Protein AF-A0A4Q0T9I9-F1 (afdb_monomer_lite)

Foldseek 3Di:
DVVVVVVVVVVVVVVVPPPVDPPVVVVPPPDPPDPDDPLRVLLVVLLVCLQPPVLCPPPSPVVVVVVLCVQQVVLLVLLVVCLCVCPPPVPDHRDPLLVLLSLLLLLLSLLLQLLVSCLVCVVSLADALVCLVPVVVDPDDPVSNLVSSVSSVVVSLVSSLCSNCVVNLQRNLVRRDQPLHSVLLSVLSNQLNVLSSLLSNLQSLLVLLVLLVDDPVSSVVVSLVVSLVSLLVSLLSNLLSVVCSVCVCVCVVLVDPVLLVNLSSLSSLSSQCSSPPPPGDVSSVVSVVSSVVSSVVSNVSSVVSSVVSRVSVSVDNVVDDPDDDDDDVVVVVVLVVCCVPQQPDPLLNVLLCVLVVCCVPDSSLSSLQSNLQSNLVSQLCSLQWDFDDDDSDTDTHGDLLSLLLSLLSLLQSLLVSLLVSQQDQDCLLVLCCCCVVVNFDDPSNLVSSLVSQLVVQLVVSVVVLVVSLVRDDPVQVDPQNSLLSNLSNNLSNLLSSLVSCLLPRDRGNHDDDPDDPVVVVVVCCVVVPVSVVSSVVSSVCSVVSSPDPVSVVVSSVVSVVSSVVSVVSSVVSNVPDDDDPPRVCVSVVPDDD

Secondary structure (DSSP, 8-state):
-HHHHHHHHHHHHHHHT-----HHHHHHS--------HHHHHHHHHHHHHHS-TTTGGGHHHHHHHHHHHHHHHHHHHHHHHHHHHS-TT--PPPHHHHHHHHHHHHHHHHHHHHHHHHHTGGGGS--HHHHHHHTTSS--HHHHHHHHHHHHHHHHHHHHHHHHTTHHHHHHHHS-GGG-HHHHHHHHHHHHHHHHHHHHHHHHHHHHHHHHS-HHHHHHHHHHHHHHHHHHHHHHHHTHHHHHHTHHHHHHTT-HHHHH-HHHHHHHHHHHHHHGGGS-HHHHHHHHHHHHHHHHHHHHHHHHHHHHHHHHHHHHHH---------HHHHHHHHHHHHHT--SHHHHHHHHHHHHHHHH-HHHHHHHHHHHHHHHHHHHHHHEEEEEETTEEEEEE-HHHHHHHHHHHHHHHHHHHHHHHTS---GGGHHIIIIIS-SPPHHHHHHHHHHHHHHHHHHHHHHHHHHHHHS-GGG--HHHHHHHHHHHHHHHHHHHHHHHTT--S-TT-S-----TTHHHHHHHIIIIIHHHHHHHHHHHHHHHHT-HHHHHHHHHHHHHHHHHHHHHHHHHHHS-PPPTHHHHHHTT----

Structure (mmCIF, N/CA/C/O backbone):
data_AF-A0A4Q0T9I9-F1
#
_entry.id   AF-A0A4Q0T9I9-F1
#
loop_
_atom_site.group_PDB
_atom_site.id
_atom_site.type_symbol
_atom_site.label_atom_id
_atom_site.label_alt_id
_atom_site.label_comp_id
_atom_site.label_asym_id
_atom_site.label_entity_id
_atom_site.label_seq_id
_atom_site.pdbx_PDB_ins_code
_atom_site.Cartn_x
_atom_site.Cartn_y
_atom_site.Cartn_z
_atom_site.occupancy
_atom_site.B_iso_or_equiv
_atom_site.auth_seq_id
_atom_site.auth_comp_id
_atom_site.auth_asym_id
_atom_site.auth_atom_id
_atom_site.pdbx_PDB_model_num
ATOM 1 N N . MET A 1 1 ? -60.529 -23.556 -45.152 1.00 50.31 1 MET A N 1
ATOM 2 C CA . MET A 1 1 ? -61.002 -22.405 -44.341 1.00 50.31 1 MET A CA 1
ATOM 3 C C . MET A 1 1 ? -61.069 -22.664 -42.827 1.00 50.31 1 MET A C 1
ATOM 5 O O . MET A 1 1 ? -60.974 -21.701 -42.081 1.00 50.31 1 MET A O 1
ATOM 9 N N . VAL A 1 2 ? -61.155 -23.912 -42.339 1.00 48.84 2 VAL A N 1
ATOM 10 C CA . VAL A 1 2 ? -61.241 -24.213 -40.887 1.00 48.84 2 VAL A CA 1
ATOM 11 C C . VAL A 1 2 ? -59.892 -24.100 -40.143 1.00 48.84 2 VAL A C 1
ATOM 13 O O . VAL A 1 2 ? -59.870 -23.696 -38.984 1.00 48.84 2 VAL A O 1
ATOM 16 N N . ASN A 1 3 ? -58.755 -24.339 -40.811 1.00 51.38 3 ASN A N 1
ATOM 17 C CA . ASN A 1 3 ? -57.427 -24.252 -40.175 1.00 51.38 3 ASN A CA 1
ATOM 18 C C . ASN A 1 3 ? -56.879 -22.825 -40.004 1.00 51.38 3 ASN A C 1
ATOM 20 O O . ASN A 1 3 ? -56.114 -22.587 -39.076 1.00 51.38 3 ASN A O 1
ATOM 24 N N . LEU A 1 4 ? -57.303 -21.857 -40.826 1.00 48.53 4 LEU A N 1
ATOM 25 C CA . LEU A 1 4 ? -56.858 -20.464 -40.670 1.00 48.53 4 LEU A CA 1
ATOM 26 C C . LEU A 1 4 ? -57.515 -19.776 -39.465 1.00 48.53 4 LEU A C 1
ATOM 28 O O . LEU A 1 4 ? -56.857 -19.009 -38.772 1.00 48.53 4 LEU A O 1
ATOM 32 N N . ARG A 1 5 ? -58.780 -20.105 -39.159 1.00 52.00 5 ARG A N 1
ATOM 33 C CA . ARG A 1 5 ? -59.483 -19.544 -37.992 1.00 52.00 5 ARG A CA 1
ATOM 34 C C . ARG A 1 5 ? -58.927 -20.052 -36.662 1.00 52.00 5 ARG A C 1
ATOM 36 O O . ARG A 1 5 ? -58.830 -19.266 -35.732 1.00 52.00 5 ARG A O 1
ATOM 43 N N . ARG A 1 6 ? -58.502 -21.320 -36.580 1.00 51.88 6 ARG A N 1
ATOM 44 C CA . ARG A 1 6 ? -57.849 -21.860 -35.370 1.00 51.88 6 ARG A CA 1
ATOM 45 C C . ARG A 1 6 ? -56.454 -21.279 -35.143 1.00 51.88 6 ARG A C 1
ATOM 47 O O . ARG A 1 6 ? -56.097 -21.020 -34.003 1.00 51.88 6 ARG A O 1
ATOM 54 N N . PHE A 1 7 ? -55.699 -21.026 -36.212 1.00 51.09 7 PHE A N 1
ATOM 55 C CA . PHE A 1 7 ? -54.383 -20.389 -36.113 1.00 51.09 7 PHE A CA 1
ATOM 56 C C . PHE A 1 7 ? -54.490 -18.897 -35.754 1.00 51.09 7 P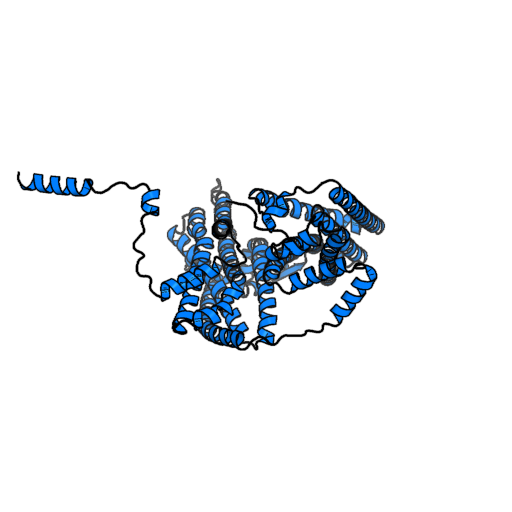HE A C 1
ATOM 58 O O . PHE A 1 7 ? -53.715 -18.390 -34.950 1.00 51.09 7 PHE A O 1
ATOM 65 N N . GLN A 1 8 ? -55.502 -18.195 -36.280 1.00 52.25 8 GLN A N 1
ATOM 66 C CA . GLN A 1 8 ? -55.803 -16.823 -35.861 1.00 52.25 8 GLN A CA 1
ATOM 67 C C . GLN A 1 8 ? -56.313 -16.760 -34.416 1.00 52.25 8 GLN A C 1
ATOM 69 O O . GLN A 1 8 ? -55.877 -15.880 -33.685 1.00 52.25 8 GLN A O 1
ATOM 74 N N . GLN A 1 9 ? -57.140 -17.711 -33.966 1.00 54.16 9 GLN A N 1
ATOM 75 C CA . GLN A 1 9 ? -57.547 -17.797 -32.558 1.00 54.16 9 GLN A CA 1
ATOM 76 C C . GLN A 1 9 ? -56.373 -18.092 -31.620 1.00 54.16 9 GLN A C 1
ATOM 78 O O . GLN A 1 9 ? -56.285 -17.443 -30.586 1.00 54.16 9 GLN A O 1
ATOM 83 N N . SER A 1 10 ? -55.428 -18.972 -31.980 1.00 48.97 10 SER A N 1
ATOM 84 C CA . SER A 1 10 ? -54.268 -19.240 -31.114 1.00 48.97 10 SER A CA 1
ATOM 85 C C . SER A 1 10 ? -53.298 -18.057 -31.043 1.00 48.97 10 SER A C 1
ATOM 87 O O . SER A 1 10 ? -52.714 -17.809 -29.991 1.00 48.97 10 SER A O 1
ATOM 89 N N . ILE A 1 11 ? -53.138 -17.290 -32.130 1.00 50.22 11 ILE A N 1
ATOM 90 C CA . ILE A 1 11 ? -52.359 -16.042 -32.099 1.00 50.22 11 ILE A CA 1
ATOM 91 C C . ILE A 1 11 ? -53.088 -14.983 -31.262 1.00 50.22 11 ILE A C 1
ATOM 93 O O . ILE A 1 11 ? -52.458 -14.332 -30.431 1.00 50.22 11 ILE A O 1
ATOM 97 N N . GLN A 1 12 ? -54.410 -14.865 -31.405 1.00 47.31 12 GLN A N 1
ATOM 98 C CA . GLN A 1 12 ? -55.219 -13.888 -30.678 1.00 47.31 12 GLN A CA 1
ATOM 99 C C . GLN A 1 12 ? -55.280 -14.194 -29.168 1.00 47.31 12 GLN A C 1
ATOM 101 O O . GLN A 1 12 ? -55.085 -13.279 -28.371 1.00 47.31 12 GLN A O 1
ATOM 106 N N . GLU A 1 13 ? -55.379 -15.465 -28.768 1.00 46.38 13 GLU A N 1
ATOM 107 C CA . GLU A 1 13 ? -55.273 -15.909 -27.367 1.00 46.38 13 GLU A CA 1
ATOM 108 C C . GLU A 1 13 ? -53.847 -15.760 -26.807 1.00 46.38 13 GLU A C 1
ATOM 110 O O . GLU A 1 13 ? -53.686 -15.352 -25.658 1.00 46.38 13 GLU A O 1
ATOM 115 N N . SER A 1 14 ? -52.800 -15.991 -27.615 1.00 42.56 14 SER A N 1
ATOM 116 C CA . SER A 1 14 ? -51.412 -15.748 -27.177 1.00 42.56 14 SER A CA 1
ATOM 117 C C . SER A 1 14 ? -51.079 -14.255 -27.026 1.00 42.56 14 SER A C 1
ATOM 119 O O . SER A 1 14 ? -50.228 -13.890 -26.219 1.00 42.56 14 SER A O 1
ATOM 121 N N . SER A 1 15 ? -51.778 -13.383 -27.763 1.00 42.44 15 SER A N 1
ATOM 122 C CA . SER A 1 15 ? -51.600 -11.926 -27.716 1.00 42.44 15 SER A CA 1
ATOM 123 C C . SER A 1 15 ? -52.455 -11.218 -26.657 1.00 42.44 15 SER A C 1
ATOM 125 O O . SER A 1 15 ? -52.117 -10.109 -26.251 1.00 42.44 15 SER A O 1
ATOM 127 N N . GLN A 1 16 ? -53.537 -11.844 -26.173 1.00 43.31 16 GLN A N 1
ATOM 128 C CA . GLN A 1 16 ? -54.451 -11.239 -25.192 1.00 43.31 16 GLN A CA 1
ATOM 129 C C . GLN A 1 16 ? -53.993 -11.367 -23.731 1.00 43.31 16 GLN A C 1
ATOM 131 O O . GLN A 1 16 ? -54.547 -10.687 -22.873 1.00 43.31 16 GLN A O 1
ATOM 136 N N . ASN A 1 17 ? -52.961 -12.167 -23.443 1.00 42.44 17 ASN A N 1
ATOM 137 C CA . ASN A 1 17 ? -52.463 -12.394 -22.078 1.00 42.44 17 ASN A CA 1
ATOM 138 C C . ASN A 1 17 ? -51.003 -11.988 -21.845 1.00 42.44 17 ASN A C 1
ATOM 140 O O . ASN A 1 17 ? -50.417 -12.347 -20.826 1.00 42.44 17 ASN A O 1
ATOM 144 N N . VAL A 1 18 ? -50.415 -11.184 -22.730 1.00 47.97 18 VAL A N 1
ATOM 145 C CA . VAL A 1 18 ? -49.196 -10.446 -22.383 1.00 47.97 18 VAL A CA 1
ATOM 146 C C . VAL A 1 18 ? -49.624 -9.047 -21.968 1.00 47.97 18 VAL A C 1
ATOM 148 O O . VAL A 1 18 ? -49.477 -8.082 -22.715 1.00 47.97 18 VAL A O 1
ATOM 151 N N . GLN A 1 19 ? -50.196 -8.926 -20.764 1.00 55.84 19 GLN A N 1
ATOM 152 C CA . GLN A 1 19 ? -50.191 -7.626 -20.104 1.00 55.84 19 GLN A CA 1
ATOM 153 C C . GLN A 1 19 ? -48.724 -7.209 -20.014 1.00 55.84 19 GLN A C 1
ATOM 155 O O . GLN A 1 19 ? -47.928 -7.850 -19.326 1.00 55.84 19 GLN A O 1
ATOM 160 N N . VAL A 1 20 ? -48.352 -6.162 -20.750 1.00 54.50 20 VAL A N 1
ATOM 161 C CA . VAL A 1 20 ? -47.055 -5.504 -20.603 1.00 54.50 20 VAL A CA 1
ATOM 162 C C . VAL A 1 20 ? -47.092 -4.805 -19.250 1.00 54.50 20 VAL A C 1
ATOM 164 O O . VAL A 1 20 ? -47.432 -3.632 -19.123 1.00 54.50 20 VAL A O 1
ATOM 167 N N . LEU A 1 21 ? -46.850 -5.588 -18.204 1.00 69.25 21 LEU A N 1
ATOM 168 C CA . LEU A 1 21 ? -46.769 -5.115 -16.836 1.00 69.25 21 LEU A CA 1
ATOM 169 C C . LEU A 1 21 ? -45.588 -4.155 -16.776 1.00 69.25 21 LEU A C 1
ATOM 171 O O . LEU A 1 21 ? -44.511 -4.467 -17.291 1.00 69.25 21 LEU A O 1
ATOM 175 N N . SER A 1 22 ? -45.784 -2.988 -16.166 1.00 71.31 22 SER A N 1
ATOM 176 C CA . SER A 1 22 ? -44.682 -2.050 -15.974 1.00 71.31 22 SER A CA 1
ATOM 177 C C . SER A 1 22 ? -43.550 -2.741 -15.205 1.00 71.31 22 SER A C 1
ATOM 179 O O . SER A 1 22 ? -43.804 -3.607 -14.366 1.00 71.31 22 SER A O 1
ATOM 181 N N . LEU A 1 23 ? -42.296 -2.355 -15.464 1.00 62.38 23 LEU A N 1
ATOM 182 C CA . LEU A 1 23 ? -41.116 -2.876 -14.751 1.00 62.38 23 LEU A CA 1
ATOM 183 C C . LEU A 1 23 ? -41.297 -2.851 -13.226 1.00 62.38 23 LEU A C 1
ATOM 185 O O . LEU A 1 23 ? -40.822 -3.737 -12.528 1.00 62.38 23 LEU A O 1
ATOM 189 N N . ASN A 1 24 ? -42.045 -1.867 -12.723 1.00 65.62 24 ASN A N 1
ATOM 190 C CA . ASN A 1 24 ? -42.361 -1.718 -11.309 1.00 65.62 24 ASN A CA 1
ATOM 191 C C . ASN A 1 24 ? -43.352 -2.786 -10.805 1.00 65.62 24 ASN A C 1
ATOM 193 O O . ASN A 1 24 ? -43.221 -3.288 -9.695 1.00 65.62 24 ASN A O 1
ATOM 197 N N . VAL A 1 25 ? -44.330 -3.180 -11.625 1.00 70.31 25 VAL A N 1
ATOM 198 C CA . VAL A 1 25 ? -45.248 -4.282 -11.300 1.00 70.31 25 VAL A CA 1
ATOM 199 C C . VAL A 1 25 ? -44.536 -5.631 -11.421 1.00 70.31 25 VAL A C 1
ATOM 201 O O . VAL A 1 25 ? -44.715 -6.475 -10.553 1.00 70.31 25 VAL A O 1
ATOM 204 N N . GLN A 1 26 ? -43.667 -5.816 -12.420 1.00 65.75 26 GLN A N 1
ATOM 205 C CA . GLN A 1 26 ? -42.849 -7.031 -12.546 1.00 65.75 26 GLN A CA 1
ATOM 206 C C . GLN A 1 26 ? -41.857 -7.194 -11.385 1.00 65.75 26 GLN A C 1
ATOM 208 O O . GLN A 1 26 ? -41.684 -8.306 -10.897 1.00 65.75 26 GLN A O 1
ATOM 213 N N . ALA A 1 27 ? -41.257 -6.099 -10.905 1.00 59.09 27 ALA A N 1
ATOM 214 C CA . ALA A 1 27 ? -40.364 -6.105 -9.745 1.00 59.09 27 ALA A CA 1
ATOM 215 C C . ALA A 1 27 ? -41.090 -6.404 -8.420 1.00 59.09 27 ALA A C 1
ATOM 217 O O . ALA A 1 27 ? -40.481 -6.950 -7.503 1.00 59.09 27 ALA A O 1
ATOM 218 N N . ASN A 1 28 ? -42.380 -6.062 -8.323 1.00 63.09 28 ASN A N 1
ATOM 219 C CA . ASN A 1 28 ? -43.210 -6.286 -7.134 1.00 63.09 28 ASN A CA 1
ATOM 220 C C . ASN A 1 28 ? -44.017 -7.593 -7.179 1.00 63.09 28 ASN A C 1
ATOM 222 O O . ASN A 1 28 ? -44.637 -7.965 -6.181 1.00 63.09 28 ASN A O 1
ATOM 226 N N . MET A 1 29 ? -44.029 -8.306 -8.308 1.00 62.22 29 MET A N 1
ATOM 227 C CA . MET A 1 29 ? -44.569 -9.659 -8.343 1.00 62.22 29 MET A CA 1
ATOM 228 C C . MET A 1 29 ? -43.669 -10.555 -7.501 1.00 62.22 29 MET A C 1
ATOM 230 O O . MET A 1 29 ? -42.473 -10.669 -7.761 1.00 62.22 29 MET A O 1
ATOM 234 N N . VAL A 1 30 ? -44.256 -11.202 -6.493 1.00 53.72 30 VAL A N 1
ATOM 235 C CA . VAL A 1 30 ? -43.591 -12.232 -5.692 1.00 53.72 30 VAL A CA 1
ATOM 236 C C . VAL A 1 30 ? -43.189 -13.351 -6.646 1.00 53.72 30 VAL A C 1
ATOM 238 O O . VAL A 1 30 ? -43.985 -14.232 -6.970 1.00 53.72 30 VAL A O 1
ATOM 241 N N . HIS A 1 31 ? -41.960 -13.296 -7.160 1.00 57.56 31 HIS A N 1
ATOM 242 C CA . HIS A 1 31 ? -41.373 -14.425 -7.856 1.00 57.56 31 HIS A CA 1
ATOM 243 C C . HIS A 1 31 ? -41.438 -15.596 -6.883 1.00 57.56 31 HIS A C 1
ATOM 245 O O . HIS A 1 31 ? -40.931 -15.481 -5.767 1.00 57.56 31 HIS A O 1
ATOM 251 N N . ALA A 1 32 ? -42.090 -16.693 -7.278 1.00 53.62 32 ALA A N 1
ATOM 252 C CA . ALA A 1 32 ? -42.024 -17.938 -6.530 1.00 53.62 32 ALA A CA 1
ATOM 253 C C . ALA A 1 32 ? -40.538 -18.225 -6.302 1.00 53.62 32 ALA A C 1
ATOM 255 O O . ALA A 1 32 ? -39.808 -18.489 -7.263 1.00 53.62 32 ALA A O 1
ATOM 256 N N . GLU A 1 33 ? -40.061 -18.035 -5.067 1.00 59.00 33 GLU A N 1
ATOM 257 C CA . GLU A 1 33 ? -38.641 -18.158 -4.789 1.00 59.00 33 GLU A CA 1
ATOM 258 C C . GLU A 1 33 ? -38.252 -19.583 -5.161 1.00 59.00 33 GLU A C 1
ATOM 260 O O . GLU A 1 33 ? -38.738 -20.550 -4.570 1.00 59.00 33 GLU A O 1
ATOM 265 N N . ARG A 1 34 ? -37.411 -19.713 -6.195 1.00 77.62 34 ARG A N 1
ATOM 266 C CA . ARG A 1 34 ? -36.826 -20.993 -6.591 1.00 77.62 34 ARG A CA 1
ATOM 267 C C . ARG A 1 34 ? -36.356 -21.691 -5.310 1.00 77.62 34 ARG A C 1
ATOM 269 O O . ARG A 1 34 ? -35.624 -21.045 -4.557 1.00 77.62 34 ARG A O 1
ATOM 276 N N . PRO A 1 35 ? -36.729 -22.960 -5.051 1.00 75.69 35 PRO A N 1
ATOM 277 C CA . PRO A 1 35 ? -36.275 -23.657 -3.857 1.00 75.69 35 PRO A CA 1
ATOM 278 C C . PRO A 1 35 ? -34.745 -23.690 -3.872 1.00 75.69 35 PRO A C 1
ATOM 280 O O . PRO A 1 35 ? -34.129 -24.393 -4.678 1.00 75.69 35 PRO A O 1
ATOM 283 N N . ARG A 1 36 ? -34.131 -22.851 -3.033 1.00 82.50 36 ARG A N 1
ATOM 284 C CA . ARG A 1 36 ? -32.677 -22.715 -2.945 1.00 82.50 36 ARG A CA 1
ATOM 285 C C . ARG A 1 36 ? -32.141 -23.874 -2.126 1.00 82.50 36 ARG A C 1
ATOM 287 O O . ARG A 1 36 ? -32.682 -24.213 -1.073 1.00 82.50 36 ARG A O 1
ATOM 294 N N . SER A 1 37 ? -31.056 -24.482 -2.591 1.00 88.56 37 SER A N 1
ATOM 295 C CA . SER A 1 37 ? -30.396 -25.522 -1.801 1.00 88.56 37 SER A CA 1
ATOM 296 C C . SER A 1 37 ? -29.797 -24.921 -0.521 1.00 88.56 37 SER A C 1
ATOM 298 O O . SER A 1 37 ? -29.369 -23.766 -0.506 1.00 88.56 37 SER A O 1
ATOM 300 N N . GLN A 1 38 ? -29.687 -25.714 0.550 1.00 88.69 38 GLN A N 1
ATOM 301 C CA . GLN A 1 38 ? -29.008 -25.289 1.787 1.00 88.69 38 GLN A CA 1
ATOM 302 C C . GLN A 1 38 ? -27.582 -24.768 1.512 1.00 88.69 38 GLN A C 1
ATOM 304 O O . GLN A 1 38 ? -27.122 -23.828 2.157 1.00 88.69 38 GLN A O 1
ATOM 309 N N . PHE A 1 39 ? -26.889 -25.367 0.537 1.00 90.62 39 PHE A N 1
ATOM 310 C CA . PHE A 1 39 ? -25.546 -24.958 0.128 1.00 90.62 39 PHE A CA 1
ATOM 311 C C . PHE A 1 39 ? -25.537 -23.580 -0.544 1.00 90.62 39 PHE A C 1
ATOM 313 O O . PHE A 1 39 ? -24.700 -22.750 -0.211 1.00 90.62 39 PHE A O 1
ATOM 320 N N . GLU A 1 40 ? -26.492 -23.305 -1.432 1.00 91.62 40 GLU A N 1
ATOM 321 C CA . GLU A 1 40 ? -26.632 -22.003 -2.095 1.00 91.62 40 GLU A CA 1
ATOM 322 C C . GLU A 1 40 ? -26.903 -20.880 -1.087 1.00 91.62 40 GLU A C 1
ATOM 324 O O . GLU A 1 40 ? -26.264 -19.830 -1.143 1.00 91.62 40 GLU A O 1
ATOM 329 N N . ILE A 1 41 ? -27.795 -21.122 -0.121 1.00 90.50 41 ILE A N 1
ATOM 330 C CA . ILE A 1 41 ? -28.094 -20.162 0.952 1.00 90.50 41 ILE A CA 1
ATOM 331 C C . ILE A 1 41 ? -26.833 -19.880 1.779 1.00 90.50 41 ILE A C 1
ATOM 333 O O . ILE A 1 41 ? -26.527 -18.723 2.061 1.00 90.50 41 ILE A O 1
ATOM 337 N N . MET A 1 42 ? -26.069 -20.924 2.116 1.00 90.69 42 MET A N 1
ATOM 338 C CA . MET A 1 42 ? -24.808 -20.800 2.851 1.00 90.69 42 MET A CA 1
ATOM 339 C C . MET A 1 42 ? -23.770 -19.981 2.076 1.00 90.69 42 MET A C 1
ATOM 341 O O . MET A 1 42 ? -23.190 -19.048 2.626 1.00 90.69 42 MET A O 1
ATOM 345 N N . VAL A 1 43 ? -23.541 -20.309 0.800 1.00 92.81 43 VAL A N 1
ATOM 346 C CA . VAL A 1 43 ? -22.588 -19.584 -0.054 1.00 92.81 43 VAL A CA 1
ATOM 347 C C . VAL A 1 43 ? -22.988 -18.118 -0.162 1.00 92.81 43 VAL A C 1
ATOM 349 O O . VAL A 1 43 ? -22.140 -17.251 0.025 1.00 92.81 43 VAL A O 1
ATOM 352 N N . ARG A 1 44 ? -24.275 -17.830 -0.386 1.00 90.69 44 ARG A N 1
ATOM 353 C CA . ARG A 1 44 ? -24.784 -16.458 -0.466 1.00 90.69 44 ARG A CA 1
ATOM 354 C C . ARG A 1 44 ? -24.595 -15.700 0.843 1.00 90.69 44 ARG A C 1
ATOM 356 O O . ARG A 1 44 ? -24.172 -14.556 0.793 1.00 90.69 44 ARG A O 1
ATOM 363 N N . HIS A 1 45 ? -24.859 -16.321 1.991 1.00 88.44 45 HIS A N 1
ATOM 364 C CA . HIS A 1 45 ? -24.654 -15.688 3.296 1.00 88.44 45 HIS A CA 1
ATOM 365 C C . HIS A 1 45 ? -23.175 -15.366 3.560 1.00 88.44 45 HIS A C 1
ATOM 367 O O . HIS A 1 45 ? -22.844 -14.257 3.968 1.00 88.44 45 HIS A O 1
ATOM 373 N N . LEU A 1 46 ? -22.272 -16.315 3.291 1.00 88.75 46 LEU A N 1
ATOM 374 C CA . LEU A 1 46 ? -20.832 -16.110 3.480 1.00 88.75 46 LEU A CA 1
ATOM 375 C C . LEU A 1 46 ? -20.285 -15.057 2.511 1.00 88.75 46 LEU A C 1
ATOM 377 O O . LEU A 1 46 ? -19.473 -14.227 2.908 1.00 88.75 46 LEU A O 1
ATOM 381 N N . PHE A 1 47 ? -20.748 -15.075 1.262 1.00 88.31 47 PHE A N 1
ATOM 382 C CA . PHE A 1 47 ? -20.403 -14.073 0.260 1.00 88.31 47 PHE A CA 1
ATOM 383 C C . PHE A 1 47 ? -20.924 -12.683 0.648 1.00 88.31 47 PHE A C 1
ATOM 385 O O . PHE A 1 47 ? -20.161 -11.723 0.631 1.00 88.31 47 PHE A O 1
ATOM 392 N N . ASP A 1 48 ? -22.181 -12.579 1.086 1.00 84.62 48 ASP A N 1
ATOM 393 C CA . ASP A 1 48 ? -22.771 -11.325 1.563 1.00 84.62 48 ASP A CA 1
ATOM 394 C C . ASP A 1 48 ? -21.993 -10.756 2.754 1.00 84.62 48 ASP A C 1
ATOM 396 O O . ASP A 1 48 ? -21.697 -9.570 2.781 1.00 84.62 48 ASP A O 1
ATOM 400 N N . ARG A 1 49 ? -21.535 -11.604 3.682 1.00 81.56 49 ARG A N 1
ATOM 401 C CA . ARG A 1 49 ? -20.662 -11.187 4.789 1.00 81.56 49 ARG A CA 1
ATOM 402 C C . ARG A 1 49 ? -19.300 -10.660 4.315 1.00 81.56 49 ARG A C 1
ATOM 404 O O . ARG A 1 49 ? -18.770 -9.735 4.926 1.00 81.56 49 ARG A O 1
ATOM 411 N N . MET A 1 50 ? -18.730 -11.224 3.245 1.00 80.31 50 MET A N 1
ATOM 412 C CA . MET A 1 50 ? -17.479 -10.725 2.649 1.00 80.31 50 MET A CA 1
ATOM 413 C C . MET A 1 50 ? -17.654 -9.349 1.994 1.00 80.31 50 MET A C 1
ATOM 415 O O . MET A 1 50 ? -16.728 -8.534 2.014 1.00 80.31 50 MET A O 1
ATOM 419 N N . LEU A 1 51 ? -18.835 -9.090 1.428 1.00 75.06 51 LEU A N 1
ATOM 420 C CA . LEU A 1 51 ? -19.194 -7.822 0.795 1.00 75.06 51 LEU A CA 1
ATOM 421 C C . LEU A 1 51 ? -19.597 -6.752 1.821 1.00 75.06 51 LEU A C 1
ATOM 423 O O . LEU A 1 51 ? -19.045 -5.654 1.829 1.00 75.06 51 LEU A O 1
ATOM 427 N N . ASN A 1 52 ? -20.492 -7.100 2.744 1.00 67.00 52 ASN A N 1
ATOM 428 C CA . ASN A 1 52 ? -21.001 -6.261 3.830 1.00 67.00 52 ASN A CA 1
ATOM 429 C C . ASN A 1 52 ? -20.069 -6.280 5.048 1.00 67.00 52 ASN A C 1
ATOM 431 O O . ASN A 1 52 ? -20.504 -6.311 6.200 1.00 67.00 52 ASN A O 1
ATOM 435 N N . ASN A 1 53 ? -18.760 -6.265 4.800 1.00 61.91 53 ASN A N 1
ATOM 436 C CA . ASN A 1 53 ? -17.774 -6.130 5.858 1.00 61.91 53 ASN A CA 1
ATOM 437 C C . ASN A 1 53 ? -18.004 -4.801 6.603 1.00 61.91 53 ASN A C 1
ATOM 439 O O . ASN A 1 53 ? -18.314 -3.783 5.982 1.00 61.91 53 ASN A O 1
ATOM 443 N N . GLU A 1 54 ? -17.794 -4.770 7.923 1.00 52.94 54 GLU A N 1
ATOM 444 C CA . GLU A 1 54 ? -17.897 -3.560 8.760 1.00 52.94 54 GLU A CA 1
ATOM 445 C C . GLU A 1 54 ? -17.038 -2.386 8.234 1.00 52.94 54 GLU A C 1
ATOM 447 O O . GLU A 1 54 ? -17.255 -1.218 8.578 1.00 52.94 54 GLU A O 1
ATOM 452 N N . ALA A 1 55 ? -16.069 -2.673 7.356 1.00 44.50 55 ALA A N 1
ATOM 453 C CA . ALA A 1 55 ? -15.329 -1.685 6.579 1.00 44.50 55 ALA A CA 1
ATOM 454 C C . ALA A 1 55 ? -16.224 -0.795 5.684 1.00 44.50 55 ALA A C 1
ATOM 456 O O . ALA A 1 55 ? -15.943 0.402 5.554 1.00 44.50 55 ALA A O 1
ATOM 457 N N . PHE A 1 56 ? -17.301 -1.340 5.108 1.00 47.09 56 PHE A N 1
ATOM 458 C CA . PHE A 1 56 ? -18.156 -0.674 4.122 1.00 47.09 56 PHE A CA 1
ATOM 459 C C . PHE A 1 56 ? -19.374 0.044 4.730 1.00 47.09 56 PHE A C 1
ATOM 461 O O . PHE A 1 56 ? -19.798 1.041 4.155 1.00 47.09 56 PHE A O 1
ATOM 468 N N . GLY A 1 57 ? -19.833 -0.300 5.938 1.00 52.44 57 GLY A N 1
ATOM 469 C CA . GLY A 1 57 ? -20.911 0.428 6.639 1.00 52.44 57 GLY A CA 1
ATOM 470 C C . GLY A 1 57 ? -22.293 0.327 5.967 1.00 52.44 57 GLY A C 1
ATOM 471 O O . GLY A 1 57 ? -22.501 -0.529 5.117 1.00 52.44 57 GLY A O 1
ATOM 472 N N . GLU A 1 58 ? -23.233 1.204 6.347 1.00 52.53 58 GLU A N 1
ATOM 473 C CA . GLU A 1 58 ? -24.659 1.147 5.940 1.00 52.53 58 GLU A CA 1
ATOM 474 C C . GLU A 1 58 ? -24.914 1.355 4.427 1.00 52.53 58 GLU A C 1
ATOM 476 O O . GLU A 1 58 ? -25.943 0.933 3.915 1.00 52.53 58 GLU A O 1
ATOM 481 N N . GLU A 1 59 ? -23.962 1.930 3.681 1.00 60.12 59 GLU A N 1
ATOM 482 C CA . GLU A 1 59 ? -24.052 2.176 2.226 1.00 60.12 59 GLU A CA 1
ATOM 483 C C . GLU A 1 59 ? -23.167 1.208 1.413 1.00 60.12 59 GLU A C 1
ATOM 485 O O . GLU A 1 59 ? -22.403 1.620 0.531 1.00 60.12 59 GLU A O 1
ATOM 490 N N . ALA A 1 60 ? -23.205 -0.086 1.734 1.00 60.00 60 ALA A N 1
ATOM 491 C CA . ALA A 1 60 ? -22.304 -1.076 1.141 1.00 60.00 60 ALA A CA 1
ATOM 492 C C . ALA A 1 60 ? -22.398 -1.132 -0.397 1.00 60.00 60 ALA A C 1
ATOM 494 O O . ALA A 1 60 ? -21.372 -1.061 -1.073 1.00 60.00 60 ALA A O 1
ATOM 495 N N . ALA A 1 61 ? -23.612 -1.147 -0.960 1.00 66.94 61 ALA A N 1
ATOM 496 C CA . ALA A 1 61 ? -23.829 -1.261 -2.405 1.00 66.94 61 ALA A CA 1
ATOM 497 C C . ALA A 1 61 ? -23.166 -0.122 -3.207 1.00 66.94 61 ALA A C 1
ATOM 499 O O . ALA A 1 61 ? -22.406 -0.377 -4.140 1.00 66.94 61 ALA A O 1
ATOM 500 N N . THR A 1 62 ? -23.384 1.136 -2.813 1.00 70.06 62 THR A N 1
ATOM 501 C CA . THR A 1 62 ? -22.799 2.308 -3.490 1.00 70.06 62 THR A CA 1
ATOM 502 C C . THR A 1 62 ? -21.276 2.346 -3.362 1.00 70.06 62 THR A C 1
ATOM 504 O O . THR A 1 62 ? -20.572 2.765 -4.278 1.00 70.06 62 THR A O 1
ATOM 507 N N . ARG A 1 63 ? -20.728 1.905 -2.226 1.00 68.25 63 ARG A N 1
ATOM 508 C CA . ARG A 1 63 ? -19.271 1.862 -2.026 1.00 68.25 63 ARG A CA 1
ATOM 509 C C . ARG A 1 63 ? -18.620 0.757 -2.836 1.00 68.25 63 ARG A C 1
ATOM 511 O O . ARG A 1 63 ? -17.522 0.960 -3.343 1.00 68.25 63 ARG A O 1
ATOM 518 N N . MET A 1 64 ? -19.293 -0.379 -2.975 1.00 70.25 64 MET A N 1
ATOM 519 C CA . MET A 1 64 ? -18.831 -1.470 -3.821 1.00 70.25 64 MET A CA 1
ATOM 520 C C . MET A 1 64 ? -18.791 -1.056 -5.287 1.00 70.25 64 MET A C 1
ATOM 522 O O . MET A 1 64 ? -17.776 -1.280 -5.934 1.00 70.25 64 MET A O 1
ATOM 526 N N . THR A 1 65 ? -19.828 -0.384 -5.801 1.00 77.38 65 THR A N 1
ATOM 527 C CA . THR A 1 65 ? -19.807 0.099 -7.193 1.00 77.38 65 THR A CA 1
ATOM 528 C C . THR A 1 65 ? -18.709 1.136 -7.417 1.00 77.38 65 THR A C 1
ATOM 530 O O . THR A 1 65 ? -18.007 1.078 -8.424 1.00 77.38 65 THR A O 1
ATOM 533 N N . GLN A 1 66 ? -18.498 2.050 -6.464 1.00 78.44 66 GLN A N 1
ATOM 534 C CA . GLN A 1 66 ? -17.390 3.008 -6.517 1.00 78.44 66 GLN A CA 1
ATOM 535 C C . GLN A 1 66 ? -16.021 2.320 -6.477 1.00 78.44 66 GLN A C 1
ATOM 537 O O . GLN A 1 66 ? -15.116 2.739 -7.194 1.00 78.44 66 GLN A O 1
ATOM 542 N N . LEU A 1 67 ? -15.860 1.279 -5.655 1.00 78.06 67 LEU A N 1
ATOM 543 C CA . LEU A 1 67 ? -14.614 0.521 -5.554 1.00 78.06 67 LEU A CA 1
ATOM 544 C C . LEU A 1 67 ? -14.339 -0.271 -6.836 1.00 78.06 67 LEU A C 1
ATOM 546 O O . LEU A 1 67 ? -13.236 -0.179 -7.365 1.00 78.06 67 LEU A O 1
ATOM 550 N N . ALA A 1 68 ? -15.343 -0.976 -7.359 1.00 83.12 68 ALA A N 1
ATOM 551 C CA . ALA A 1 68 ? -15.252 -1.706 -8.620 1.00 83.12 68 ALA A CA 1
ATOM 552 C C . ALA A 1 68 ? -14.873 -0.763 -9.771 1.00 83.12 68 ALA A C 1
ATOM 554 O O . ALA A 1 68 ? -13.953 -1.044 -10.537 1.00 83.12 68 ALA A O 1
ATOM 555 N N . LEU A 1 69 ? -15.504 0.417 -9.841 1.00 83.94 69 LEU A N 1
ATOM 556 C CA . LEU A 1 69 ? -15.149 1.439 -10.824 1.00 83.94 69 LEU A CA 1
ATOM 557 C C . LEU A 1 69 ? -13.715 1.950 -10.625 1.00 83.94 69 LEU A C 1
ATOM 559 O O . LEU A 1 69 ? -12.979 2.087 -11.597 1.00 83.94 69 LEU A O 1
ATOM 563 N N . ALA A 1 70 ? -13.294 2.207 -9.384 1.00 84.81 70 ALA A N 1
ATOM 564 C CA . ALA A 1 70 ? -11.940 2.670 -9.081 1.00 84.81 70 ALA A CA 1
ATOM 565 C C . ALA A 1 70 ? -10.854 1.634 -9.428 1.00 84.81 70 ALA A C 1
ATOM 567 O O . ALA A 1 70 ? -9.734 2.026 -9.750 1.00 84.81 70 ALA A O 1
ATOM 568 N N . ILE A 1 71 ? -11.179 0.339 -9.377 1.00 89.31 71 ILE A N 1
ATOM 569 C CA . ILE A 1 71 ? -10.295 -0.766 -9.776 1.00 89.31 71 ILE A CA 1
ATOM 570 C C . ILE A 1 71 ? -10.276 -0.945 -11.302 1.00 89.31 71 ILE A C 1
ATOM 572 O O . ILE A 1 71 ? -9.225 -1.170 -11.890 1.00 89.31 71 ILE A O 1
ATOM 576 N N . ALA A 1 72 ? -11.416 -0.826 -11.978 1.00 88.50 72 ALA A N 1
ATOM 577 C CA . ALA A 1 72 ? -11.474 -1.036 -13.425 1.00 88.50 72 ALA A CA 1
ATOM 578 C C . ALA A 1 72 ? -10.909 0.156 -14.228 1.00 88.50 72 ALA A C 1
ATOM 580 O O . ALA A 1 72 ? -10.343 -0.015 -15.311 1.00 88.50 72 ALA A O 1
ATOM 581 N N . LEU A 1 73 ? -11.056 1.379 -13.704 1.00 88.75 73 LEU A N 1
ATOM 582 C CA . LEU A 1 73 ? -10.754 2.622 -14.418 1.00 88.75 73 LEU A CA 1
ATOM 583 C C . LEU A 1 73 ? -9.276 2.774 -14.840 1.00 88.75 73 LEU A C 1
ATOM 585 O O . LEU A 1 73 ? -9.053 3.154 -15.992 1.00 88.75 73 LEU A O 1
ATOM 589 N N . PRO A 1 74 ? -8.258 2.479 -14.003 1.00 89.94 74 PRO A N 1
ATOM 590 C CA . PRO A 1 74 ? -6.858 2.664 -14.386 1.00 89.94 74 PRO A CA 1
ATOM 591 C C . PRO A 1 74 ? -6.449 1.874 -15.633 1.00 89.94 74 PRO A C 1
ATOM 593 O O . PRO A 1 74 ? -5.746 2.418 -16.480 1.00 89.94 74 PRO A O 1
ATOM 596 N N . GLY A 1 75 ? -6.931 0.636 -15.792 1.00 89.31 75 GLY A N 1
ATOM 597 C CA . GLY A 1 75 ? -6.645 -0.174 -16.981 1.00 89.31 75 GLY A CA 1
ATOM 598 C C . GLY A 1 75 ? -7.177 0.465 -18.267 1.00 89.31 75 GLY A C 1
ATOM 599 O O . GLY A 1 75 ? -6.472 0.526 -19.270 1.00 89.31 75 GLY A O 1
ATOM 600 N N . VAL A 1 76 ? -8.392 1.018 -18.224 1.00 91.00 76 VAL A N 1
ATOM 601 C CA . VAL A 1 76 ? -8.989 1.724 -19.370 1.00 91.00 76 VAL A CA 1
ATOM 602 C C . VAL A 1 76 ? -8.264 3.036 -19.653 1.00 91.00 76 VAL A C 1
ATOM 604 O O . VAL A 1 76 ? -7.953 3.326 -20.805 1.00 91.00 76 VAL A O 1
ATOM 607 N N . LEU A 1 77 ? -7.964 3.826 -18.617 1.00 91.50 77 LEU A N 1
ATOM 608 C CA . LEU A 1 77 ? -7.258 5.098 -18.778 1.00 91.50 77 LEU A CA 1
ATOM 609 C C . LEU A 1 77 ? -5.869 4.905 -19.388 1.00 91.50 77 LEU A C 1
ATOM 611 O O . LEU A 1 77 ? -5.483 5.682 -20.257 1.00 91.50 77 LEU A O 1
ATOM 615 N N . VAL A 1 78 ? -5.139 3.863 -18.979 1.00 91.25 78 VAL A N 1
ATOM 616 C CA . VAL A 1 78 ? -3.836 3.541 -19.571 1.00 91.25 78 VAL A CA 1
ATOM 617 C C . VAL A 1 78 ? -3.987 3.103 -21.024 1.00 91.25 78 VAL A C 1
ATOM 619 O O . VAL A 1 78 ? -3.245 3.600 -21.865 1.00 91.25 78 VAL A O 1
ATOM 622 N N . ALA A 1 79 ? -4.969 2.263 -21.363 1.00 91.19 79 ALA A N 1
ATOM 623 C CA . ALA A 1 79 ? -5.238 1.911 -22.760 1.00 91.19 79 ALA A CA 1
ATOM 624 C C . ALA A 1 79 ? -5.538 3.153 -23.623 1.00 91.19 79 ALA A C 1
ATOM 626 O O . ALA A 1 79 ? -4.968 3.309 -24.702 1.00 91.19 79 ALA A O 1
ATOM 627 N N . LEU A 1 80 ? -6.374 4.072 -23.128 1.00 91.00 80 LEU A N 1
ATOM 628 C CA . LEU A 1 80 ? -6.700 5.325 -23.818 1.00 91.00 80 LEU A CA 1
ATOM 629 C C . LEU A 1 80 ? -5.482 6.245 -23.959 1.00 91.00 80 LEU A C 1
ATOM 631 O O . LEU A 1 80 ? -5.266 6.814 -25.025 1.00 91.00 80 LEU A O 1
ATOM 635 N N . PHE A 1 81 ? -4.666 6.374 -22.912 1.00 90.12 81 PHE A N 1
ATOM 636 C CA . PHE A 1 81 ? -3.431 7.157 -22.959 1.00 90.12 81 PHE A CA 1
ATOM 637 C C . PHE A 1 81 ? -2.437 6.584 -23.980 1.00 90.12 81 PHE A C 1
ATOM 639 O O . PHE A 1 81 ? -1.819 7.327 -24.743 1.00 90.12 81 PHE A O 1
ATOM 646 N N . LEU A 1 82 ? -2.326 5.256 -24.043 1.00 90.19 82 LEU A N 1
ATOM 647 C CA . LEU A 1 82 ? -1.464 4.562 -24.994 1.00 90.19 82 LEU A CA 1
ATOM 648 C C . LEU A 1 82 ? -1.984 4.631 -26.435 1.00 90.19 82 LEU A C 1
ATOM 650 O O . LEU A 1 82 ? -1.189 4.455 -27.354 1.00 90.19 82 LEU A O 1
ATOM 654 N N . PHE A 1 83 ? -3.256 4.967 -26.674 1.00 89.00 83 PHE A N 1
ATOM 655 C CA . PHE A 1 83 ? -3.802 5.085 -28.030 1.00 89.00 83 PHE A CA 1
ATOM 656 C C . PHE A 1 83 ? -2.975 6.015 -28.920 1.00 89.00 83 PHE A C 1
ATOM 658 O O . PHE A 1 83 ? -2.565 5.616 -30.010 1.00 89.00 83 PHE A O 1
ATOM 665 N N . ALA A 1 84 ? -2.647 7.209 -28.420 1.00 87.44 84 ALA A N 1
ATOM 666 C CA . ALA A 1 84 ? -1.805 8.167 -29.135 1.00 87.44 84 ALA A CA 1
ATOM 667 C C . ALA A 1 84 ? -0.373 7.648 -29.353 1.00 87.44 84 ALA A C 1
ATOM 669 O O . ALA A 1 84 ? 0.265 7.974 -30.352 1.00 87.44 84 ALA A O 1
ATOM 670 N N . ALA A 1 85 ? 0.134 6.826 -28.430 1.00 86.56 85 ALA A N 1
ATOM 671 C CA . ALA A 1 85 ? 1.475 6.264 -28.506 1.00 86.56 85 ALA A CA 1
ATOM 672 C C . ALA A 1 85 ? 1.591 5.116 -29.525 1.00 86.56 85 ALA A C 1
ATOM 674 O O . ALA A 1 85 ? 2.657 4.952 -30.113 1.00 86.56 85 ALA A O 1
ATOM 675 N N . TYR A 1 86 ? 0.521 4.344 -29.746 1.00 86.75 86 TYR A N 1
ATOM 676 C CA . TYR A 1 86 ? 0.475 3.272 -30.752 1.00 86.75 86 TYR A CA 1
ATOM 677 C C . TYR A 1 86 ? 0.076 3.769 -32.153 1.00 86.75 86 TYR A C 1
ATOM 679 O O . TYR A 1 86 ? 0.493 3.172 -33.140 1.00 86.75 86 TYR A O 1
ATOM 687 N N . HIS A 1 87 ? -0.674 4.873 -32.262 1.00 84.50 87 HIS A N 1
ATOM 688 C CA . HIS A 1 87 ? -1.203 5.395 -33.535 1.00 84.50 87 HIS A CA 1
ATOM 689 C C . HIS A 1 87 ? -0.500 6.680 -34.000 1.00 84.50 87 HIS A C 1
ATOM 691 O O . HIS A 1 87 ? -1.142 7.629 -34.453 1.00 84.50 87 HIS A O 1
ATOM 697 N N . GLN A 1 88 ? 0.828 6.744 -33.871 1.00 81.94 88 GLN A N 1
ATOM 698 C CA . GLN A 1 88 ? 1.577 7.929 -34.294 1.00 81.94 88 GLN A CA 1
ATOM 699 C C . GLN A 1 88 ? 1.512 8.137 -35.826 1.00 81.94 88 GLN A C 1
ATOM 701 O O . GLN A 1 88 ? 1.679 7.171 -36.576 1.00 81.94 88 GLN A O 1
ATOM 706 N N . PRO A 1 89 ? 1.354 9.386 -36.323 1.00 75.38 89 PRO A N 1
ATOM 707 C CA . PRO A 1 89 ? 1.158 9.675 -37.754 1.00 75.38 89 PRO A CA 1
ATOM 708 C C . PRO A 1 89 ? 2.295 9.191 -38.669 1.00 75.38 89 PRO A C 1
ATOM 710 O O . PRO A 1 89 ? 2.079 8.860 -39.834 1.00 75.38 89 PRO A O 1
ATOM 713 N N . ASN A 1 90 ? 3.515 9.110 -38.136 1.00 72.81 90 ASN A N 1
ATOM 714 C CA . ASN A 1 90 ? 4.726 8.829 -38.910 1.00 72.81 90 ASN A CA 1
ATOM 715 C C . ASN A 1 90 ? 5.004 7.327 -39.114 1.00 72.81 90 ASN A C 1
ATOM 717 O O . ASN A 1 90 ? 6.103 6.969 -39.521 1.00 72.81 90 ASN A O 1
ATOM 721 N N . HIS A 1 91 ? 4.037 6.442 -38.832 1.00 63.34 91 HIS A N 1
ATOM 722 C CA . HIS A 1 91 ? 4.154 4.983 -39.017 1.00 63.34 91 HIS A CA 1
ATOM 723 C C . HIS A 1 91 ? 5.303 4.317 -38.230 1.00 63.34 91 HIS A C 1
ATOM 725 O O . HIS A 1 91 ? 5.641 3.159 -38.487 1.00 63.34 91 HIS A O 1
ATOM 731 N N . HIS A 1 92 ? 5.896 5.003 -37.247 1.00 66.25 92 HIS A N 1
ATOM 732 C CA . HIS A 1 92 ? 6.853 4.381 -36.341 1.00 66.25 92 HIS A CA 1
ATOM 733 C C . HIS A 1 92 ? 6.110 3.402 -35.438 1.00 66.25 92 HIS A C 1
ATOM 735 O O . HIS A 1 92 ? 5.336 3.794 -34.566 1.00 66.25 92 HIS A O 1
ATOM 741 N N . THR A 1 93 ? 6.341 2.110 -35.662 1.00 73.44 93 THR A N 1
ATOM 742 C CA . THR A 1 93 ? 5.889 1.073 -34.741 1.00 73.44 93 THR A CA 1
ATOM 743 C C . THR A 1 93 ? 6.532 1.316 -33.389 1.00 73.44 93 THR A C 1
ATOM 745 O O . THR A 1 93 ? 7.745 1.524 -33.309 1.00 73.44 93 THR A O 1
ATOM 748 N N . ARG A 1 94 ? 5.722 1.271 -32.332 1.00 84.12 94 ARG A N 1
ATOM 749 C CA . ARG A 1 94 ? 6.213 1.358 -30.960 1.00 84.12 94 ARG A CA 1
ATOM 750 C C . ARG A 1 94 ? 7.306 0.311 -30.740 1.00 84.12 94 ARG A C 1
ATOM 752 O O . ARG A 1 94 ? 7.145 -0.837 -31.147 1.00 84.12 94 ARG A O 1
ATOM 759 N N . ASP A 1 95 ? 8.408 0.715 -30.124 1.00 86.38 95 ASP A N 1
ATOM 760 C CA . ASP A 1 95 ? 9.543 -0.174 -29.878 1.00 86.38 95 ASP A CA 1
ATOM 761 C C . ASP A 1 95 ? 9.146 -1.400 -29.029 1.00 86.38 95 ASP A C 1
ATOM 763 O O . ASP A 1 95 ? 8.259 -1.312 -28.174 1.00 86.38 95 ASP A O 1
ATOM 767 N N . LEU A 1 96 ? 9.810 -2.538 -29.254 1.00 86.44 96 LEU A N 1
ATOM 768 C CA . LEU A 1 96 ? 9.519 -3.814 -28.592 1.00 86.44 96 LEU A CA 1
ATOM 769 C C . LEU A 1 96 ? 9.559 -3.686 -27.063 1.00 86.44 96 LEU A C 1
ATOM 771 O O . LEU A 1 96 ? 8.677 -4.205 -26.374 1.00 86.44 96 LEU A O 1
ATOM 775 N N . TRP A 1 97 ? 10.553 -2.981 -26.518 1.00 88.38 97 TRP A N 1
ATOM 776 C CA . TRP A 1 97 ? 10.705 -2.838 -25.070 1.00 88.38 97 TRP A CA 1
ATOM 777 C C . TRP A 1 97 ? 9.660 -1.910 -24.469 1.00 88.38 97 TRP A C 1
ATOM 779 O O . TRP A 1 97 ? 9.178 -2.159 -23.365 1.00 88.38 97 TRP A O 1
ATOM 789 N N . SER A 1 98 ? 9.242 -0.894 -25.224 1.00 89.56 98 SER A N 1
ATOM 790 C CA . SER A 1 98 ? 8.130 -0.028 -24.830 1.00 89.56 98 SER A CA 1
ATOM 791 C C . SER A 1 98 ? 6.805 -0.797 -24.785 1.00 89.56 98 SER A C 1
ATOM 793 O O . SER A 1 98 ? 6.046 -0.634 -23.836 1.00 89.56 98 SER A O 1
ATOM 795 N N . GLN A 1 99 ? 6.548 -1.683 -25.755 1.00 90.38 99 GLN A N 1
ATOM 796 C CA . GLN A 1 99 ? 5.373 -2.568 -25.728 1.00 90.38 99 GLN A CA 1
ATOM 797 C C . GLN A 1 99 ? 5.435 -3.558 -24.556 1.00 90.38 99 GLN A C 1
ATOM 799 O O . GLN A 1 99 ? 4.462 -3.727 -23.826 1.00 90.38 99 GLN A O 1
ATOM 804 N N . THR A 1 100 ? 6.606 -4.153 -24.320 1.00 91.44 100 THR A N 1
ATOM 805 C CA . THR A 1 100 ? 6.841 -5.070 -23.192 1.00 91.44 100 THR A CA 1
ATOM 806 C C . THR A 1 100 ? 6.573 -4.378 -21.847 1.00 91.44 100 THR A C 1
ATOM 808 O O . THR A 1 100 ? 5.957 -4.956 -20.950 1.00 91.44 100 THR A O 1
ATOM 811 N N . ALA A 1 101 ? 6.995 -3.118 -21.698 1.00 92.44 101 ALA A N 1
ATOM 812 C CA . ALA A 1 101 ? 6.715 -2.311 -20.514 1.00 92.44 101 ALA A CA 1
ATOM 813 C C . ALA A 1 101 ? 5.210 -2.017 -20.348 1.00 92.44 101 ALA A C 1
ATOM 815 O O . ALA A 1 101 ? 4.697 -2.075 -19.227 1.00 92.44 101 ALA A O 1
ATOM 816 N N . ASP A 1 102 ? 4.486 -1.773 -21.447 1.00 92.62 102 ASP A N 1
ATOM 817 C CA . ASP A 1 102 ? 3.029 -1.608 -21.413 1.00 92.62 102 ASP A CA 1
ATOM 818 C C . ASP A 1 102 ? 2.326 -2.907 -20.980 1.00 92.62 102 ASP A C 1
ATOM 820 O O . ASP A 1 102 ? 1.433 -2.872 -20.136 1.00 92.62 102 ASP A O 1
ATOM 824 N N . HIS A 1 103 ? 2.747 -4.071 -21.490 1.00 93.81 103 HIS A N 1
ATOM 825 C CA . HIS A 1 103 ? 2.218 -5.373 -21.060 1.00 93.81 103 HIS A CA 1
ATOM 826 C C . HIS A 1 103 ? 2.484 -5.624 -19.570 1.00 93.81 103 HIS A C 1
ATOM 828 O O . HIS A 1 103 ? 1.612 -6.098 -18.831 1.00 93.81 103 HIS A O 1
ATOM 834 N N . MET A 1 104 ? 3.676 -5.246 -19.105 1.00 94.00 104 MET A N 1
ATOM 835 C CA . MET A 1 104 ? 4.082 -5.378 -17.711 1.00 94.00 104 MET A CA 1
ATOM 836 C C . MET A 1 104 ? 3.198 -4.565 -16.759 1.00 94.00 104 MET A C 1
ATOM 838 O O . MET A 1 104 ? 2.972 -5.011 -15.630 1.00 94.00 104 MET A O 1
ATOM 842 N N . PHE A 1 105 ? 2.660 -3.419 -17.196 1.00 94.69 105 PHE A N 1
ATOM 843 C CA . PHE A 1 105 ? 1.712 -2.633 -16.401 1.00 94.69 105 PHE A CA 1
ATOM 844 C C . PHE A 1 105 ? 0.498 -3.472 -15.997 1.00 94.69 105 PHE A C 1
ATOM 846 O O . PHE A 1 105 ? 0.211 -3.593 -14.809 1.00 94.69 105 PHE A O 1
ATOM 853 N N . TYR A 1 106 ? -0.181 -4.100 -16.962 1.00 95.12 106 TYR A N 1
ATOM 854 C CA . TYR A 1 106 ? -1.403 -4.870 -16.701 1.00 95.12 106 TYR A CA 1
ATOM 855 C C . TYR A 1 106 ? -1.141 -6.093 -15.825 1.00 95.12 106 TYR A C 1
ATOM 857 O O . TYR A 1 106 ? -1.920 -6.391 -14.918 1.00 95.12 106 TYR A O 1
ATOM 865 N N . VAL A 1 107 ? -0.013 -6.769 -16.051 1.00 96.19 107 VAL A N 1
ATOM 866 C CA . VAL A 1 107 ? 0.434 -7.897 -15.227 1.00 96.19 107 VAL A CA 1
ATOM 867 C C . VAL A 1 107 ? 0.685 -7.460 -13.780 1.00 96.19 107 VAL A C 1
ATOM 869 O O . VAL A 1 107 ? 0.177 -8.079 -12.843 1.00 96.19 107 VAL A O 1
ATOM 872 N N . THR A 1 108 ? 1.437 -6.374 -13.588 1.00 95.94 108 THR A N 1
ATOM 873 C CA . THR A 1 108 ? 1.764 -5.837 -12.258 1.00 95.94 108 THR A CA 1
ATOM 874 C C . THR A 1 108 ? 0.510 -5.335 -11.551 1.00 95.94 108 THR A C 1
ATOM 876 O O . THR A 1 108 ? 0.310 -5.614 -10.370 1.00 95.94 108 THR A O 1
ATOM 879 N N . TYR A 1 109 ? -0.367 -4.648 -12.281 1.00 95.38 109 TYR A N 1
ATOM 880 C CA . TYR A 1 109 ? -1.627 -4.134 -11.766 1.00 95.38 109 TYR A CA 1
ATOM 881 C C . TYR A 1 109 ? -2.530 -5.264 -11.262 1.00 95.38 109 TYR A C 1
ATOM 883 O O . TYR A 1 109 ? -2.965 -5.226 -10.112 1.00 95.38 109 TYR A O 1
ATOM 891 N N . ALA A 1 110 ? -2.739 -6.320 -12.056 1.00 95.88 110 ALA A N 1
ATOM 892 C CA . ALA A 1 110 ? -3.555 -7.459 -11.637 1.00 95.88 110 ALA A CA 1
ATOM 893 C C . ALA A 1 110 ? -2.968 -8.224 -10.448 1.00 95.88 110 ALA A C 1
ATOM 895 O O . ALA A 1 110 ? -3.703 -8.569 -9.521 1.00 95.88 110 ALA A O 1
ATOM 896 N N . PHE A 1 111 ? -1.648 -8.431 -10.431 1.00 96.94 111 PHE A N 1
ATOM 897 C CA . PHE A 1 111 ? -0.951 -9.016 -9.285 1.00 96.94 111 PHE A CA 1
ATOM 898 C C . PHE A 1 111 ? -1.197 -8.208 -8.000 1.00 96.94 111 PHE A C 1
ATOM 900 O O . PHE A 1 111 ? -1.562 -8.770 -6.963 1.00 96.94 111 PHE A O 1
ATOM 907 N N . VAL A 1 112 ? -1.041 -6.881 -8.071 1.00 96.44 112 VAL A N 1
ATOM 908 C CA . VAL A 1 112 ? -1.198 -5.992 -6.915 1.00 96.44 112 VAL A CA 1
ATOM 909 C C . VAL A 1 112 ? -2.642 -5.932 -6.439 1.00 96.44 112 VAL A C 1
ATOM 911 O O . VAL A 1 112 ? -2.881 -6.101 -5.245 1.00 96.44 112 VAL A O 1
ATOM 914 N N . ILE A 1 113 ? -3.605 -5.702 -7.335 1.00 95.38 113 ILE A N 1
ATOM 915 C CA . ILE A 1 113 ? -5.016 -5.563 -6.957 1.00 95.38 113 ILE A CA 1
ATOM 916 C C . ILE A 1 113 ? -5.549 -6.862 -6.355 1.00 95.38 113 ILE A C 1
ATOM 918 O O . ILE A 1 113 ? -6.185 -6.820 -5.301 1.00 95.38 113 ILE A O 1
ATOM 922 N N . MET A 1 114 ? -5.237 -8.017 -6.952 1.00 96.50 114 MET A N 1
ATOM 923 C CA . MET A 1 114 ? -5.657 -9.308 -6.407 1.00 96.50 114 MET A CA 1
ATOM 924 C C . MET A 1 114 ? -5.018 -9.585 -5.041 1.00 96.50 114 MET A C 1
ATOM 926 O O . MET A 1 114 ? -5.700 -9.987 -4.095 1.00 96.50 114 MET A O 1
ATOM 930 N N . GLY A 1 115 ? -3.716 -9.313 -4.905 1.00 95.62 115 GLY A N 1
ATOM 931 C CA . GLY A 1 115 ? -3.028 -9.420 -3.622 1.00 95.62 115 GLY A CA 1
ATOM 932 C C . GLY A 1 115 ? -3.658 -8.521 -2.560 1.00 95.62 115 GLY A C 1
ATOM 933 O O . GLY A 1 115 ? -3.941 -8.956 -1.444 1.00 95.62 115 GLY A O 1
ATOM 934 N N . MET A 1 116 ? -3.957 -7.278 -2.929 1.00 92.94 116 MET A N 1
ATOM 935 C CA . MET A 1 116 ? -4.555 -6.292 -2.043 1.00 92.94 116 MET A CA 1
ATOM 936 C C . MET A 1 116 ? -5.974 -6.702 -1.627 1.00 92.94 116 MET A C 1
ATOM 938 O O . MET A 1 116 ? -6.306 -6.609 -0.447 1.00 92.94 116 MET A O 1
ATOM 942 N N . ALA A 1 117 ? -6.786 -7.237 -2.544 1.00 91.75 117 ALA A N 1
ATOM 943 C CA . ALA A 1 117 ? -8.129 -7.736 -2.249 1.00 91.75 117 ALA A CA 1
ATOM 944 C C . ALA A 1 117 ? -8.120 -8.838 -1.177 1.00 91.75 117 ALA A C 1
ATOM 946 O O . ALA A 1 117 ? -8.919 -8.803 -0.240 1.00 91.75 117 ALA A O 1
ATOM 947 N N . ILE A 1 118 ? -7.175 -9.777 -1.249 1.00 92.69 118 ILE A N 1
ATOM 948 C CA . ILE A 1 118 ? -7.055 -10.855 -0.256 1.00 92.69 118 ILE A CA 1
ATOM 949 C C . ILE A 1 118 ? -6.535 -10.337 1.077 1.00 92.69 118 ILE A C 1
ATOM 951 O O . ILE A 1 118 ? -7.036 -10.731 2.129 1.00 92.69 118 ILE A O 1
ATOM 955 N N . VAL A 1 119 ? -5.566 -9.423 1.059 1.00 91.62 119 VAL A N 1
ATOM 956 C CA . VAL A 1 119 ? -5.032 -8.817 2.285 1.00 91.62 119 VAL A CA 1
ATOM 957 C C . VAL A 1 119 ? -6.071 -7.916 2.974 1.00 91.62 119 VAL A C 1
ATOM 959 O O . VAL A 1 119 ? -6.110 -7.838 4.206 1.00 91.62 119 VAL A O 1
ATOM 962 N N . PHE A 1 120 ? -6.980 -7.290 2.224 1.00 86.06 120 PHE A N 1
ATOM 963 C CA . PHE A 1 120 ? -8.149 -6.623 2.800 1.00 86.06 120 PHE A CA 1
ATOM 964 C C . PHE A 1 120 ? -9.121 -7.616 3.433 1.00 86.06 120 PHE A C 1
ATOM 966 O O . PHE A 1 120 ? -9.584 -7.382 4.551 1.00 86.06 120 PHE A O 1
ATOM 973 N N . GLN A 1 121 ? -9.364 -8.747 2.770 1.00 86.69 121 GLN A N 1
ATOM 974 C CA . GLN A 1 121 ? -10.217 -9.821 3.279 1.00 86.69 121 GLN A CA 1
ATOM 975 C C . GLN A 1 121 ? -9.514 -10.756 4.273 1.00 86.69 121 GLN A C 1
ATOM 977 O O . GLN A 1 121 ? -10.072 -11.787 4.634 1.00 86.69 121 GLN A O 1
ATOM 982 N N . TRP A 1 122 ? -8.325 -10.394 4.768 1.00 86.38 122 TRP A N 1
ATOM 983 C CA . TRP A 1 122 ? -7.450 -11.281 5.540 1.00 86.38 122 TRP A CA 1
ATOM 984 C C . TRP A 1 122 ? -8.149 -12.008 6.695 1.00 86.38 122 TRP A C 1
ATOM 986 O O . TRP A 1 122 ? -7.988 -13.212 6.851 1.00 86.38 122 TRP A O 1
ATOM 996 N N . GLU A 1 123 ? -8.971 -11.316 7.488 1.00 80.88 123 GLU A N 1
ATOM 997 C CA . GLU A 1 123 ? -9.691 -11.949 8.608 1.00 80.88 123 GLU A CA 1
ATOM 998 C C . GLU A 1 123 ? -10.874 -12.804 8.130 1.00 80.88 123 GLU A C 1
ATOM 1000 O O . GLU A 1 123 ? -11.153 -13.852 8.701 1.00 80.88 123 GLU A O 1
ATOM 1005 N N . MET A 1 124 ? -11.509 -12.413 7.021 1.00 84.31 124 MET A N 1
ATOM 1006 C CA . MET A 1 124 ? -12.654 -13.104 6.424 1.00 84.31 124 MET A CA 1
ATOM 1007 C C . MET A 1 124 ? -12.265 -14.335 5.598 1.00 84.31 124 MET A C 1
ATOM 1009 O O . MET A 1 124 ? -13.134 -15.070 5.129 1.00 84.31 124 MET A O 1
ATOM 1013 N N . LEU A 1 125 ? -10.980 -14.636 5.442 1.00 86.25 125 LEU A N 1
ATOM 1014 C CA . LEU A 1 125 ? -10.550 -15.882 4.801 1.00 86.25 125 LEU A CA 1
ATOM 1015 C C . LEU A 1 125 ? -10.900 -17.118 5.652 1.00 86.25 125 LEU A C 1
ATOM 1017 O O . LEU A 1 125 ? -11.140 -18.198 5.105 1.00 86.25 125 LEU A O 1
ATOM 1021 N N . PHE A 1 126 ? -11.018 -16.941 6.972 1.00 87.00 126 PHE A N 1
ATOM 1022 C CA . PHE A 1 126 ? -11.403 -17.971 7.937 1.00 87.00 126 PHE A CA 1
ATOM 1023 C C . PHE A 1 126 ? -12.666 -17.575 8.722 1.00 87.00 126 PHE A C 1
ATOM 1025 O O . PHE A 1 126 ? -13.006 -16.397 8.769 1.00 87.00 126 PHE A O 1
ATOM 1032 N N . PRO A 1 127 ? -13.391 -18.537 9.324 1.00 86.06 127 PRO A N 1
ATOM 1033 C CA . PRO A 1 127 ? -14.575 -18.233 10.127 1.00 86.06 127 PRO A CA 1
ATOM 1034 C C . PRO A 1 127 ? -14.223 -17.438 11.392 1.00 86.06 127 PRO A C 1
ATOM 1036 O O . PRO A 1 127 ? -13.175 -17.670 11.998 1.00 86.06 127 PRO A O 1
ATOM 1039 N N . ASP A 1 128 ? -15.135 -16.558 11.808 1.00 84.44 128 ASP A N 1
ATOM 1040 C CA . ASP A 1 128 ? -15.066 -15.817 13.076 1.00 84.44 128 ASP A CA 1
ATOM 1041 C C . ASP A 1 128 ? -15.779 -16.558 14.221 1.00 84.44 128 ASP A C 1
ATOM 1043 O O . ASP A 1 128 ? -16.523 -17.510 13.994 1.00 84.44 128 ASP A O 1
ATOM 1047 N N . LEU A 1 129 ? -15.627 -16.082 15.466 1.00 82.69 129 LEU A N 1
ATOM 1048 C CA . LEU A 1 129 ? -16.344 -16.635 16.631 1.00 82.69 129 LEU A CA 1
ATOM 1049 C C . LEU A 1 129 ? -17.857 -16.713 16.405 1.00 82.69 129 LEU A C 1
ATOM 1051 O O . LEU A 1 129 ? -18.475 -17.723 16.725 1.00 82.69 129 LEU A O 1
ATOM 1055 N N . LEU A 1 130 ? -18.442 -15.662 15.827 1.00 83.06 130 LEU A N 1
ATOM 1056 C CA . LEU A 1 130 ? -19.873 -15.615 15.538 1.00 83.06 130 LEU A CA 1
ATOM 1057 C C . LEU A 1 130 ? -20.269 -16.655 14.480 1.00 83.06 130 LEU A C 1
ATOM 1059 O O . LEU A 1 130 ? -21.267 -17.343 14.667 1.00 83.06 130 LEU A O 1
ATOM 1063 N N . ASP A 1 131 ? -19.468 -16.817 13.417 1.00 85.88 131 ASP A N 1
ATOM 1064 C CA . ASP A 1 131 ? -19.700 -17.857 12.399 1.00 85.88 131 ASP A CA 1
ATOM 1065 C C . ASP A 1 131 ? -19.683 -19.244 13.042 1.00 85.88 131 ASP A C 1
ATOM 1067 O O . ASP A 1 131 ? -20.552 -20.067 12.771 1.00 85.88 131 ASP A O 1
ATOM 1071 N N . VAL A 1 132 ? -18.709 -19.499 13.921 1.00 86.50 132 VAL A N 1
ATOM 1072 C CA . VAL A 1 132 ? -18.598 -20.780 14.618 1.00 86.50 132 VAL A CA 1
ATOM 1073 C C . VAL A 1 132 ? -19.810 -20.998 15.520 1.00 86.50 132 VAL A C 1
ATOM 1075 O O . VAL A 1 132 ? -20.488 -22.005 15.353 1.00 86.50 132 VAL A O 1
ATOM 1078 N N . TYR A 1 133 ? -20.148 -20.075 16.423 1.00 86.62 133 TYR A N 1
ATOM 1079 C CA . TYR A 1 133 ? -21.252 -20.286 17.368 1.00 86.62 133 TYR A CA 1
ATOM 1080 C C . TYR A 1 133 ? -22.619 -20.416 16.691 1.00 86.62 133 TYR A C 1
ATOM 1082 O O . TYR A 1 133 ? -23.414 -21.266 17.085 1.00 86.62 133 TYR A O 1
ATOM 1090 N N . VAL A 1 134 ? -22.886 -19.619 15.654 1.00 88.12 134 VAL A N 1
ATOM 1091 C CA . VAL A 1 134 ? -24.170 -19.665 14.950 1.00 88.12 134 VAL A CA 1
ATOM 1092 C C . VAL A 1 134 ? -24.230 -20.877 14.023 1.00 88.12 134 VAL A C 1
ATOM 1094 O O . VAL A 1 134 ? -25.131 -21.703 14.149 1.00 88.12 134 VAL A O 1
ATOM 1097 N N . LEU A 1 135 ? -23.262 -21.045 13.116 1.00 86.38 135 LEU A N 1
ATOM 1098 C CA . LEU A 1 135 ? -23.362 -22.055 12.056 1.00 86.38 135 LEU A CA 1
ATOM 1099 C C . LEU A 1 135 ? -23.112 -23.478 12.555 1.00 86.38 135 LEU A C 1
ATOM 1101 O O . LEU A 1 135 ? -23.650 -24.412 11.965 1.00 86.38 135 LEU A O 1
ATOM 1105 N N . THR A 1 136 ? -22.330 -23.671 13.626 1.00 84.56 136 THR A N 1
ATOM 1106 C CA . THR A 1 136 ? -22.117 -25.020 14.185 1.00 84.56 136 THR A CA 1
ATOM 1107 C C . THR A 1 136 ? -23.282 -25.518 15.037 1.00 84.56 136 THR A C 1
ATOM 1109 O O . THR A 1 136 ? -23.369 -26.721 15.266 1.00 84.56 136 THR A O 1
ATOM 1112 N N . SER A 1 137 ? -24.191 -24.630 15.462 1.00 87.00 137 SER A N 1
ATOM 1113 C CA . SER A 1 137 ? -25.440 -25.020 16.135 1.00 87.00 137 SER A CA 1
ATOM 1114 C C .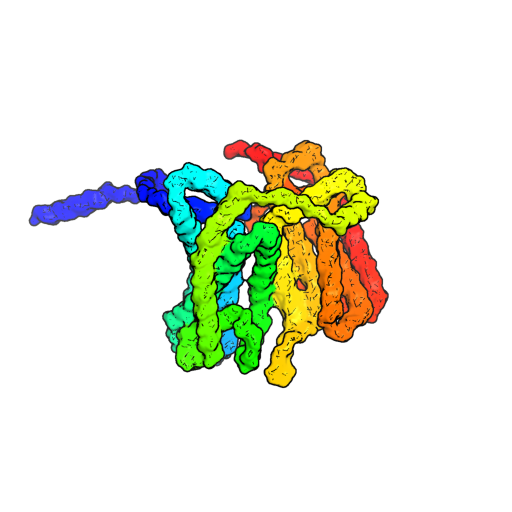 SER A 1 137 ? -26.469 -25.619 15.170 1.00 87.00 137 SER A C 1
ATOM 1116 O O . SER A 1 137 ? -27.346 -26.380 15.574 1.00 87.00 137 SER A O 1
ATOM 1118 N N . LEU A 1 138 ? -26.346 -25.301 13.879 1.00 88.25 138 LEU A N 1
ATOM 1119 C CA . LEU A 1 138 ? -27.214 -25.817 12.831 1.00 88.25 138 LEU A CA 1
ATOM 1120 C C . LEU A 1 138 ? -26.759 -27.226 12.406 1.00 88.25 138 LEU A C 1
ATOM 1122 O O . LEU A 1 138 ? -25.559 -27.512 12.411 1.00 88.25 138 LEU A O 1
ATOM 1126 N N . PRO A 1 139 ? -27.679 -28.107 11.964 1.00 88.69 139 PRO A N 1
ATOM 1127 C CA . PRO A 1 139 ? -27.359 -29.460 11.502 1.00 88.69 139 PRO A CA 1
ATOM 1128 C C . PRO A 1 139 ? -26.708 -29.436 10.105 1.00 88.69 139 PRO A C 1
ATOM 1130 O O . PRO A 1 139 ? -27.268 -29.911 9.116 1.00 88.69 139 PRO A O 1
ATOM 1133 N N . ILE A 1 140 ? -25.521 -28.833 10.003 1.00 88.00 140 ILE A N 1
ATOM 1134 C CA . ILE A 1 140 ? -24.785 -28.623 8.756 1.00 88.00 140 ILE A CA 1
ATOM 1135 C C . ILE A 1 140 ? -23.453 -29.376 8.829 1.00 88.00 140 ILE A C 1
ATOM 1137 O O . ILE A 1 140 ? -22.645 -29.128 9.726 1.00 88.00 140 ILE A O 1
ATOM 1141 N N . PRO A 1 141 ? -23.167 -30.282 7.877 1.00 89.69 141 PRO A N 1
ATOM 1142 C CA . PRO A 1 141 ? -21.887 -30.976 7.825 1.00 89.69 141 PRO A CA 1
ATOM 1143 C C . PRO A 1 141 ? -20.704 -30.003 7.737 1.00 89.69 141 PRO A C 1
ATOM 1145 O O . PRO A 1 141 ? -20.704 -29.086 6.914 1.00 89.69 141 PRO A O 1
ATOM 1148 N N . ARG A 1 142 ? -19.636 -30.265 8.504 1.00 87.50 142 ARG A N 1
ATOM 1149 C CA . ARG A 1 142 ? -18.401 -29.450 8.501 1.00 87.50 142 ARG A CA 1
ATOM 1150 C C . ARG A 1 142 ? -17.802 -29.280 7.102 1.00 87.50 142 ARG A C 1
ATOM 1152 O O . ARG A 1 142 ? -17.332 -28.199 6.762 1.00 87.50 142 ARG A O 1
ATOM 1159 N N . LEU A 1 143 ? -17.869 -30.323 6.270 1.00 89.56 143 LEU A N 1
ATOM 1160 C CA . LEU A 1 143 ? -17.399 -30.268 4.884 1.00 89.56 143 LEU A CA 1
ATOM 1161 C C . LEU A 1 143 ? -18.213 -29.281 4.034 1.00 89.56 143 LEU A C 1
ATOM 1163 O O . LEU A 1 143 ? -17.634 -28.581 3.212 1.00 89.56 143 LEU A O 1
ATOM 1167 N N . ARG A 1 144 ? -19.532 -29.167 4.251 1.00 90.94 144 ARG A N 1
ATOM 1168 C CA . ARG A 1 144 ? -20.364 -28.181 3.540 1.00 90.94 144 ARG A CA 1
ATOM 1169 C C . ARG A 1 144 ? -20.041 -26.752 3.969 1.00 90.94 144 ARG A C 1
ATOM 1171 O O . ARG A 1 144 ? -20.050 -25.875 3.115 1.00 90.94 144 ARG A O 1
ATOM 1178 N N . LEU A 1 145 ? -19.713 -26.523 5.243 1.00 90.06 145 LEU A N 1
ATOM 1179 C CA . LEU A 1 145 ? -19.245 -25.213 5.719 1.00 90.06 145 LEU A CA 1
ATOM 1180 C C . LEU A 1 145 ? -17.907 -24.830 5.073 1.00 90.06 145 LEU A C 1
ATOM 1182 O O . LEU A 1 145 ? -17.759 -23.712 4.580 1.00 90.06 145 LEU A O 1
ATOM 1186 N N . LEU A 1 146 ? -16.964 -25.776 5.013 1.00 91.44 146 LEU A N 1
ATOM 1187 C CA . LEU A 1 146 ? -15.677 -25.579 4.347 1.00 91.44 146 LEU A CA 1
ATOM 1188 C C . LEU A 1 146 ? -15.857 -25.291 2.849 1.00 91.44 146 LEU A C 1
ATOM 1190 O O . LEU A 1 146 ? -15.375 -24.273 2.362 1.00 91.44 146 LEU A O 1
ATOM 1194 N N . LEU A 1 147 ? -16.580 -26.154 2.125 1.00 93.06 147 LEU A N 1
ATOM 1195 C CA . LEU A 1 147 ? -16.837 -25.983 0.691 1.00 93.06 147 LEU A CA 1
ATOM 1196 C C . LEU A 1 147 ? -17.620 -24.702 0.402 1.00 93.06 147 LEU A C 1
ATOM 1198 O O . LEU A 1 147 ? -17.332 -24.027 -0.582 1.00 93.06 147 LEU A O 1
ATOM 1202 N N . GLY A 1 148 ? -18.572 -24.339 1.265 1.00 92.88 148 GLY A N 1
ATOM 1203 C CA . GLY A 1 148 ? -19.326 -23.097 1.151 1.00 92.88 148 GLY A CA 1
ATOM 1204 C C . GLY A 1 148 ? -18.414 -21.877 1.246 1.00 92.88 148 GLY A C 1
ATOM 1205 O O . GLY A 1 148 ? -18.516 -20.972 0.423 1.00 92.88 148 GLY A O 1
ATOM 1206 N N . ARG A 1 149 ? -17.455 -21.888 2.183 1.00 91.81 149 ARG A N 1
ATOM 1207 C CA . ARG A 1 149 ? -16.464 -20.811 2.328 1.00 91.81 149 ARG A CA 1
ATOM 1208 C C . ARG A 1 149 ? -15.496 -20.756 1.148 1.00 91.81 149 ARG A C 1
ATOM 1210 O O . ARG A 1 149 ? -15.273 -19.672 0.624 1.00 91.81 149 ARG A O 1
ATOM 1217 N N . ILE A 1 150 ? -14.981 -21.902 0.695 1.00 93.19 150 ILE A N 1
ATOM 1218 C CA . ILE A 1 150 ? -14.111 -21.978 -0.493 1.00 93.19 150 ILE A CA 1
ATOM 1219 C C . ILE A 1 150 ? -14.844 -21.437 -1.722 1.00 93.19 150 ILE A C 1
ATOM 1221 O O . ILE A 1 150 ? -14.276 -20.660 -2.479 1.00 93.19 150 ILE A O 1
ATOM 1225 N N . THR A 1 151 ? -16.113 -21.804 -1.898 1.00 95.00 151 THR A N 1
ATOM 1226 C CA . THR A 1 151 ? -16.925 -21.359 -3.038 1.00 95.00 151 THR A CA 1
ATOM 1227 C C . THR A 1 151 ? -17.206 -19.860 -2.965 1.00 95.00 151 THR A C 1
ATOM 1229 O O . THR A 1 151 ? -17.022 -19.165 -3.958 1.00 95.00 151 THR A O 1
ATOM 1232 N N . ALA A 1 152 ? -17.584 -19.336 -1.794 1.00 93.25 152 ALA A N 1
ATOM 1233 C CA . ALA A 1 152 ? -17.782 -17.899 -1.599 1.00 93.25 152 ALA A CA 1
ATOM 1234 C C . ALA A 1 152 ? -16.493 -17.102 -1.872 1.00 93.25 152 ALA A C 1
ATOM 1236 O O . ALA A 1 152 ? -16.532 -16.088 -2.568 1.00 93.25 152 ALA A O 1
ATOM 1237 N N . LEU A 1 153 ? -15.346 -17.601 -1.397 1.00 92.81 153 LEU A N 1
ATOM 1238 C CA . LEU A 1 153 ? -14.040 -17.005 -1.663 1.00 92.81 153 LEU A CA 1
ATOM 1239 C C . LEU A 1 153 ? -13.686 -17.057 -3.155 1.00 92.81 153 LEU A C 1
ATOM 1241 O O . LEU A 1 153 ? -13.251 -16.054 -3.708 1.00 92.81 153 LEU A O 1
ATOM 1245 N N . ALA A 1 154 ? -13.908 -18.190 -3.824 1.00 93.75 154 ALA A N 1
ATOM 1246 C CA . ALA A 1 154 ? -13.650 -18.337 -5.254 1.00 93.75 154 ALA A CA 1
ATOM 1247 C C . ALA A 1 154 ? -14.514 -17.386 -6.098 1.00 93.75 154 ALA A C 1
ATOM 1249 O O . ALA A 1 154 ? -14.000 -16.771 -7.028 1.00 93.75 154 ALA A O 1
ATOM 1250 N N . ILE A 1 155 ? -15.795 -17.212 -5.747 1.00 94.62 155 ILE A N 1
ATOM 1251 C CA . ILE A 1 155 ? -16.685 -16.239 -6.398 1.00 94.62 155 ILE A CA 1
ATOM 1252 C C . ILE A 1 155 ? -16.163 -14.817 -6.177 1.00 94.62 155 ILE A C 1
ATOM 1254 O O . ILE A 1 155 ? -16.030 -14.067 -7.139 1.00 94.62 155 ILE A O 1
ATOM 1258 N N . PHE A 1 156 ? -15.821 -14.455 -4.937 1.00 91.81 156 PHE A N 1
ATOM 1259 C CA . PHE A 1 156 ? -15.290 -13.129 -4.618 1.00 91.81 156 PHE A CA 1
ATOM 1260 C C . PHE A 1 156 ? -14.009 -12.813 -5.404 1.00 91.81 156 PHE A C 1
ATOM 1262 O O . PHE A 1 156 ? -13.923 -11.769 -6.045 1.00 91.81 156 PHE A O 1
ATOM 1269 N N . LEU A 1 157 ? -13.035 -13.726 -5.412 1.00 93.50 157 LEU A N 1
ATOM 1270 C CA . LEU A 1 157 ? -11.784 -13.535 -6.152 1.00 93.50 157 LEU A CA 1
ATOM 1271 C C . LEU A 1 157 ? -12.006 -13.546 -7.667 1.00 93.50 157 LEU A C 1
ATOM 1273 O O . LEU A 1 157 ? -11.375 -12.771 -8.377 1.00 93.50 157 LEU A O 1
ATOM 1277 N N . GLY A 1 158 ? -12.934 -14.362 -8.168 1.00 94.38 158 GLY A N 1
ATOM 1278 C CA . GLY A 1 158 ? -13.337 -14.341 -9.573 1.00 94.38 158 GLY A CA 1
ATOM 1279 C C . GLY A 1 158 ? -13.910 -12.986 -9.991 1.00 94.38 158 GLY A C 1
ATOM 1280 O O . GLY A 1 158 ? -13.535 -12.466 -11.038 1.00 94.38 158 GLY A O 1
ATOM 1281 N N . LEU A 1 159 ? -14.752 -12.374 -9.153 1.00 92.44 159 LEU A N 1
ATOM 1282 C CA . LEU A 1 159 ? -15.284 -11.033 -9.402 1.00 92.44 159 LEU A CA 1
ATOM 1283 C C . LEU A 1 159 ? -14.177 -9.978 -9.409 1.00 92.44 159 LEU A C 1
ATOM 1285 O O . LEU A 1 159 ? -14.091 -9.221 -10.369 1.00 92.44 159 LEU A O 1
ATOM 1289 N N . VAL A 1 160 ? -13.273 -9.988 -8.424 1.00 92.38 160 VAL A N 1
ATOM 1290 C CA . VAL A 1 160 ? -12.113 -9.075 -8.402 1.00 92.38 160 VAL A CA 1
ATOM 1291 C C . VAL A 1 160 ? -11.254 -9.244 -9.659 1.00 92.38 160 VAL A C 1
ATOM 1293 O O . VAL A 1 160 ? -10.805 -8.255 -10.240 1.00 92.38 160 VAL A O 1
ATOM 1296 N N . GLN A 1 161 ? -11.043 -10.480 -10.120 1.00 94.00 161 GLN A N 1
ATOM 1297 C CA . GLN A 1 161 ? -10.288 -10.754 -11.343 1.00 94.00 161 GLN A CA 1
ATOM 1298 C C . GLN A 1 161 ? -10.983 -10.165 -12.579 1.00 94.00 161 GLN A C 1
ATOM 1300 O O . GLN A 1 161 ? -10.332 -9.535 -13.414 1.00 94.00 161 GLN A O 1
ATOM 1305 N N . ILE A 1 162 ? -12.301 -10.347 -12.691 1.00 92.94 162 ILE A N 1
ATOM 1306 C CA . ILE A 1 162 ? -13.105 -9.801 -13.791 1.00 92.94 162 ILE A CA 1
ATOM 1307 C C . ILE A 1 162 ? -13.111 -8.270 -13.746 1.00 92.94 162 ILE A C 1
ATOM 1309 O O . ILE A 1 162 ? -12.951 -7.639 -14.784 1.00 92.94 162 ILE A O 1
ATOM 1313 N N . GLU A 1 163 ? -13.240 -7.659 -12.570 1.00 90.19 163 GLU A N 1
ATOM 1314 C CA . GLU A 1 163 ? -13.208 -6.201 -12.408 1.00 90.19 163 GLU A CA 1
ATOM 1315 C C . GLU A 1 163 ? -11.849 -5.612 -12.801 1.00 90.19 163 GLU A C 1
ATOM 1317 O O . GLU A 1 163 ? -11.783 -4.598 -13.494 1.00 90.19 163 GLU A O 1
ATOM 1322 N N . THR A 1 164 ? -10.761 -6.274 -12.408 1.00 90.50 164 THR A N 1
ATOM 1323 C CA . THR A 1 164 ? -9.397 -5.784 -12.648 1.00 90.50 164 THR A CA 1
ATOM 1324 C C . THR A 1 164 ? -8.974 -5.924 -14.109 1.00 90.50 164 THR A C 1
ATOM 1326 O O . THR A 1 164 ? -8.266 -5.069 -14.637 1.00 90.50 164 THR A O 1
ATOM 1329 N N . SER A 1 165 ? -9.377 -7.009 -14.775 1.00 88.50 165 SER A N 1
ATOM 1330 C CA . SER A 1 165 ? -8.856 -7.370 -16.102 1.00 88.50 165 SER A CA 1
ATOM 1331 C C . SER A 1 165 ? -9.901 -7.320 -17.212 1.00 88.50 165 SER A C 1
ATOM 1333 O O . SER A 1 165 ? -9.534 -7.268 -18.378 1.00 88.50 165 SER A O 1
ATOM 1335 N N . GLY A 1 166 ? -11.197 -7.318 -16.892 1.00 87.12 166 GLY A N 1
ATOM 1336 C CA . GLY A 1 166 ? -12.275 -7.476 -17.871 1.00 87.12 166 GLY A CA 1
ATOM 1337 C C . GLY A 1 166 ? -12.275 -6.399 -18.951 1.00 87.12 166 GLY A C 1
ATOM 1338 O O . GLY A 1 166 ? -12.306 -6.723 -20.136 1.00 87.12 166 GLY A O 1
ATOM 1339 N N . LEU A 1 167 ? -12.169 -5.125 -18.557 1.00 87.06 167 LEU A N 1
ATOM 1340 C CA . LEU A 1 167 ? -12.065 -4.025 -19.520 1.00 87.06 167 LEU A CA 1
ATOM 1341 C C . LEU A 1 167 ? -10.686 -4.006 -20.201 1.00 87.06 167 LEU A C 1
ATOM 1343 O O . LEU A 1 167 ? -10.612 -3.856 -21.419 1.00 87.06 167 LEU A O 1
ATOM 1347 N N . GLY A 1 168 ? -9.598 -4.228 -19.455 1.00 84.81 168 GLY A N 1
ATOM 1348 C CA . GLY A 1 168 ? -8.233 -4.267 -20.002 1.00 84.81 168 GLY A CA 1
ATOM 1349 C C . GLY A 1 168 ? -8.057 -5.295 -21.127 1.00 84.81 168 GLY A C 1
ATOM 1350 O O . GLY A 1 168 ? -7.506 -4.958 -22.173 1.00 84.81 168 GLY A O 1
ATOM 1351 N N . ASN A 1 169 ? -8.643 -6.489 -20.966 1.00 86.81 169 ASN A N 1
ATOM 1352 C CA . ASN A 1 169 ? -8.637 -7.580 -21.948 1.00 86.81 169 ASN A CA 1
ATOM 1353 C C . ASN A 1 169 ? -9.224 -7.181 -23.314 1.00 86.81 169 ASN A C 1
ATOM 1355 O O . ASN A 1 169 ? -8.906 -7.821 -24.313 1.00 86.81 169 ASN A O 1
ATOM 1359 N N . ILE A 1 170 ? -10.099 -6.172 -23.363 1.00 85.69 170 ILE A N 1
ATOM 1360 C CA . ILE A 1 170 ? -10.764 -5.718 -24.592 1.00 85.69 170 ILE A CA 1
ATOM 1361 C C . ILE A 1 170 ? -10.100 -4.443 -25.110 1.00 85.69 170 ILE A C 1
ATOM 1363 O O . ILE A 1 170 ? -9.704 -4.374 -26.273 1.00 85.69 170 ILE A O 1
ATOM 1367 N N . PHE A 1 171 ? -9.976 -3.433 -24.246 1.00 87.88 171 PHE A N 1
ATOM 1368 C CA . PHE A 1 171 ? -9.517 -2.108 -24.648 1.00 87.88 171 PHE A CA 1
ATOM 1369 C C . PHE A 1 171 ? -8.051 -2.118 -25.072 1.00 87.88 171 PHE A C 1
ATOM 1371 O O . PHE A 1 171 ? -7.730 -1.575 -26.123 1.00 87.88 171 PHE A O 1
ATOM 1378 N N . PHE A 1 172 ? -7.160 -2.746 -24.302 1.00 90.00 172 PHE A N 1
ATOM 1379 C CA . PHE A 1 172 ? -5.732 -2.662 -24.598 1.00 90.00 172 PHE A CA 1
ATOM 1380 C C . PHE A 1 172 ? -5.332 -3.405 -25.884 1.00 90.00 172 PHE A C 1
ATOM 1382 O O . PHE A 1 172 ? -4.724 -2.767 -26.742 1.00 90.00 172 PHE A O 1
ATOM 1389 N N . PRO A 1 173 ? -5.722 -4.676 -26.114 1.00 88.81 173 PRO A N 1
ATOM 1390 C CA . PRO A 1 173 ? -5.452 -5.346 -27.391 1.00 88.81 173 PRO A CA 1
ATOM 1391 C C . PRO A 1 173 ? -6.106 -4.662 -28.599 1.00 88.81 173 PRO A C 1
ATOM 1393 O O . PRO A 1 173 ? -5.606 -4.780 -29.711 1.00 88.81 173 PRO A O 1
ATOM 1396 N N . GLY A 1 174 ? -7.221 -3.948 -28.397 1.00 86.00 174 GLY A N 1
ATOM 1397 C CA . GLY A 1 174 ? -7.836 -3.124 -29.442 1.00 86.00 174 GLY A CA 1
ATOM 1398 C C . GLY A 1 174 ? -7.010 -1.885 -29.806 1.00 86.00 174 GLY A C 1
ATOM 1399 O O . GLY A 1 174 ? -7.101 -1.403 -30.930 1.00 86.00 174 GLY A O 1
ATOM 1400 N N . VAL A 1 175 ? -6.197 -1.386 -28.871 1.00 86.31 175 VAL A N 1
ATOM 1401 C CA . VAL A 1 175 ? -5.277 -0.257 -29.070 1.00 86.31 175 VAL A CA 1
ATOM 1402 C C . VAL A 1 175 ? -3.921 -0.720 -29.615 1.00 86.31 175 VAL A C 1
ATOM 1404 O O . VAL A 1 175 ? -3.336 -0.058 -30.471 1.00 86.31 175 VAL A O 1
ATOM 1407 N N . ALA A 1 176 ? -3.404 -1.840 -29.114 1.00 80.44 176 ALA A N 1
ATOM 1408 C CA . ALA A 1 176 ? -2.074 -2.347 -29.423 1.00 80.44 176 ALA A CA 1
ATOM 1409 C C . ALA A 1 176 ? -2.084 -3.244 -30.681 1.00 80.44 176 ALA A C 1
ATOM 1411 O O . ALA A 1 176 ? -2.148 -4.463 -30.568 1.00 80.44 176 ALA A O 1
ATOM 1412 N N . ASP A 1 177 ? -2.055 -2.591 -31.852 1.00 67.00 177 ASP A N 1
ATOM 1413 C CA . ASP A 1 177 ? -1.778 -3.055 -33.234 1.00 67.00 177 ASP A CA 1
ATOM 1414 C C . ASP A 1 177 ? -2.106 -4.528 -33.627 1.00 67.00 177 ASP A C 1
ATOM 1416 O O . ASP A 1 177 ? -1.644 -5.516 -33.059 1.00 67.00 177 ASP A O 1
ATOM 1420 N N . LEU A 1 178 ? -2.835 -4.680 -34.737 1.00 60.22 178 LEU A N 1
ATOM 1421 C CA . LEU A 1 178 ? -3.482 -5.904 -35.239 1.00 60.22 178 LEU A CA 1
ATOM 1422 C C . LEU A 1 178 ? -2.543 -6.935 -35.904 1.00 60.22 178 LEU A C 1
ATOM 1424 O O . LEU A 1 178 ? -3.015 -7.981 -36.361 1.00 60.22 178 LEU A O 1
ATOM 1428 N N . LYS A 1 179 ? -1.228 -6.683 -35.982 1.00 63.06 179 LYS A N 1
ATOM 1429 C CA . LYS A 1 179 ? -0.286 -7.474 -36.809 1.00 63.06 179 LYS A CA 1
ATOM 1430 C C . LYS A 1 179 ? -0.127 -8.934 -36.378 1.00 63.06 179 LYS A C 1
ATOM 1432 O O . LYS A 1 179 ? 0.004 -9.809 -37.229 1.00 63.06 179 LYS A O 1
ATOM 1437 N N . THR A 1 180 ? -0.146 -9.216 -35.075 1.00 65.62 180 THR A N 1
ATOM 1438 C CA . THR A 1 180 ? -0.065 -10.585 -34.519 1.00 65.62 180 THR A CA 1
ATOM 1439 C C . THR A 1 180 ? -1.434 -11.269 -34.401 1.00 65.62 180 THR A C 1
ATOM 1441 O O . THR A 1 180 ? -1.507 -12.437 -34.008 1.00 65.62 180 THR A O 1
ATOM 1444 N N . GLY A 1 181 ? -2.506 -10.569 -34.792 1.00 79.31 181 GLY A N 1
ATOM 1445 C CA . GLY A 1 181 ? -3.895 -11.010 -34.720 1.00 79.31 181 GLY A CA 1
ATOM 1446 C C . GLY A 1 181 ? -4.563 -10.642 -33.392 1.00 79.31 181 GLY A C 1
ATOM 1447 O O . GLY A 1 181 ? -4.119 -11.058 -32.322 1.00 79.31 181 GLY A O 1
ATOM 1448 N N . PHE A 1 182 ? -5.690 -9.925 -33.470 1.00 85.00 182 PHE A N 1
ATOM 1449 C CA . PHE A 1 182 ? -6.447 -9.433 -32.309 1.00 85.00 182 PHE A CA 1
ATOM 1450 C C . PHE A 1 182 ? -6.740 -10.528 -31.273 1.00 85.00 182 PHE A C 1
ATOM 1452 O O . PHE A 1 182 ? -6.421 -10.377 -30.099 1.00 85.00 182 PHE A O 1
ATOM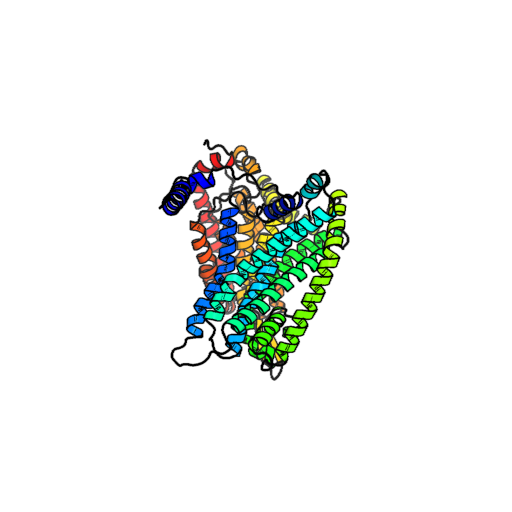 1459 N N . PHE A 1 183 ? -7.275 -11.674 -31.707 1.00 88.38 183 PHE A N 1
ATOM 1460 C CA . PHE A 1 183 ? -7.633 -12.768 -30.798 1.00 88.38 183 PHE A CA 1
ATOM 1461 C C . PHE A 1 183 ? -6.429 -13.364 -30.068 1.00 88.38 183 PHE A C 1
ATOM 1463 O O . PHE A 1 183 ? -6.543 -13.750 -28.905 1.00 88.38 183 PHE A O 1
ATOM 1470 N N . ARG A 1 184 ? -5.267 -13.419 -30.728 1.00 89.25 184 ARG A N 1
ATOM 1471 C CA . ARG A 1 184 ? -4.039 -13.907 -30.103 1.00 89.25 184 ARG A CA 1
ATOM 1472 C C . ARG A 1 184 ? -3.548 -12.930 -29.044 1.00 89.25 184 ARG A C 1
ATOM 1474 O O . ARG A 1 184 ? -3.152 -13.373 -27.971 1.00 89.25 184 ARG A O 1
ATOM 1481 N N . HIS A 1 185 ? -3.623 -11.629 -29.320 1.00 90.56 185 HIS A N 1
ATOM 1482 C CA . HIS A 1 185 ? -3.288 -10.600 -28.343 1.00 90.56 185 HIS A CA 1
ATOM 1483 C C . HIS A 1 185 ? -4.246 -10.654 -27.144 1.00 90.56 185 HIS A C 1
ATOM 1485 O O . HIS A 1 185 ? -3.785 -10.773 -26.013 1.00 90.56 185 HIS A O 1
ATOM 1491 N N . VAL A 1 186 ? -5.564 -10.685 -27.370 1.00 92.25 186 VAL A N 1
ATOM 1492 C CA . VAL A 1 186 ? -6.565 -10.831 -26.295 1.00 92.25 186 VAL A CA 1
ATOM 1493 C C . VAL A 1 186 ? -6.285 -12.066 -25.439 1.00 92.25 186 VAL A C 1
ATOM 1495 O O . VAL A 1 186 ? -6.316 -11.982 -24.213 1.00 92.25 186 VAL A O 1
ATOM 1498 N N . PHE A 1 187 ? -5.958 -13.202 -26.059 1.00 92.69 187 PHE A N 1
ATOM 1499 C CA . PHE A 1 187 ? -5.628 -14.423 -25.330 1.00 92.69 187 PHE A CA 1
ATOM 1500 C C . PHE A 1 187 ? -4.311 -14.311 -24.547 1.00 92.69 187 PHE A C 1
ATOM 1502 O O . PHE A 1 187 ? -4.273 -14.704 -23.384 1.00 92.69 187 PHE A O 1
ATOM 1509 N N . ALA A 1 188 ? -3.252 -13.748 -25.140 1.00 93.50 188 ALA A N 1
ATOM 1510 C CA . ALA A 1 188 ? -1.976 -13.507 -24.460 1.00 93.50 188 ALA A CA 1
ATOM 1511 C C . ALA A 1 188 ? -2.149 -12.593 -23.241 1.00 93.50 188 ALA A C 1
ATOM 1513 O O . ALA A 1 188 ? -1.666 -12.905 -22.150 1.00 93.50 188 ALA A O 1
ATOM 1514 N N . HIS A 1 189 ? -2.916 -11.517 -23.421 1.00 93.44 189 HIS A N 1
ATOM 1515 C CA . HIS A 1 189 ? -3.249 -10.567 -22.375 1.00 93.44 189 HIS A CA 1
ATOM 1516 C C . HIS A 1 189 ? -4.045 -11.226 -21.253 1.00 93.44 189 HIS A C 1
ATOM 1518 O O . HIS A 1 189 ? -3.616 -11.217 -20.099 1.00 93.44 189 HIS A O 1
ATOM 1524 N N . ALA A 1 190 ? -5.153 -11.886 -21.591 1.00 94.62 190 ALA A N 1
ATOM 1525 C CA . ALA A 1 190 ? -5.970 -12.590 -20.616 1.00 94.62 190 ALA A CA 1
ATOM 1526 C C . ALA A 1 190 ? -5.159 -13.659 -19.866 1.00 94.62 190 ALA A C 1
ATOM 1528 O O . ALA A 1 190 ? -5.278 -13.757 -18.646 1.00 94.62 190 ALA A O 1
ATOM 1529 N N . ALA A 1 191 ? -4.302 -14.423 -20.550 1.00 95.38 191 ALA A N 1
ATOM 1530 C CA . ALA A 1 191 ? -3.481 -15.461 -19.935 1.00 95.38 191 ALA A CA 1
ATOM 1531 C C . ALA A 1 191 ? -2.458 -14.885 -18.943 1.00 95.38 191 ALA A C 1
ATOM 1533 O O . ALA A 1 191 ? -2.422 -15.318 -17.791 1.00 95.38 191 ALA A O 1
ATOM 1534 N N . GLY A 1 192 ? -1.656 -13.898 -19.355 1.00 95.75 192 GLY A N 1
ATOM 1535 C CA . GLY A 1 192 ? -0.632 -13.295 -18.496 1.00 95.75 192 GLY A CA 1
ATOM 1536 C C . GLY A 1 192 ? -1.234 -12.600 -17.273 1.00 95.75 192 GLY A C 1
ATOM 1537 O O . GLY A 1 192 ? -0.817 -12.844 -16.139 1.00 95.75 192 GLY A O 1
ATOM 1538 N N . VAL A 1 193 ? -2.272 -11.790 -17.488 1.00 96.00 193 VAL A N 1
ATOM 1539 C CA . VAL A 1 193 ? -2.927 -11.003 -16.435 1.00 96.00 193 VAL A CA 1
ATOM 1540 C C . VAL A 1 193 ? -3.714 -11.899 -15.466 1.00 96.00 193 VAL A C 1
ATOM 1542 O O . VAL A 1 193 ? -3.643 -11.709 -14.249 1.00 96.00 193 VAL A O 1
ATOM 1545 N N . THR A 1 194 ? -4.409 -12.926 -15.972 1.00 95.75 194 THR A N 1
ATOM 1546 C CA . THR A 1 194 ? -5.140 -13.882 -15.118 1.00 95.75 194 THR A CA 1
ATOM 1547 C C . THR A 1 194 ? -4.194 -14.740 -14.292 1.00 95.75 194 THR A C 1
ATOM 1549 O O . THR A 1 194 ? -4.440 -14.948 -13.105 1.00 95.75 194 THR A O 1
ATOM 1552 N N . MET A 1 195 ? -3.085 -15.204 -14.875 1.00 96.69 195 MET A N 1
ATOM 1553 C CA . MET A 1 195 ? -2.091 -15.980 -14.132 1.00 96.69 195 MET A CA 1
ATOM 1554 C C . MET A 1 195 ? -1.419 -15.156 -13.032 1.00 96.69 195 MET A C 1
ATOM 1556 O O . MET A 1 195 ? -1.201 -15.678 -11.940 1.00 96.69 195 MET A O 1
ATOM 1560 N N . ALA A 1 196 ? -1.161 -13.868 -13.275 1.00 97.38 196 ALA A N 1
ATOM 1561 C CA . ALA A 1 196 ? -0.615 -12.965 -12.265 1.00 97.38 196 ALA A CA 1
ATOM 1562 C C . ALA A 1 196 ? -1.558 -12.801 -11.061 1.00 97.38 196 ALA A C 1
ATOM 1564 O O . ALA A 1 196 ? -1.124 -12.893 -9.909 1.00 97.38 196 ALA A O 1
ATOM 1565 N N . GLY A 1 197 ? -2.858 -12.622 -11.321 1.00 96.50 197 GLY A N 1
ATOM 1566 C CA . GLY A 1 197 ? -3.879 -12.585 -10.276 1.00 96.50 197 GLY A CA 1
ATOM 1567 C C . GLY A 1 197 ? -4.012 -13.923 -9.541 1.00 96.50 197 GLY A C 1
ATOM 1568 O O . GLY A 1 197 ? -3.944 -13.968 -8.313 1.00 96.50 197 GLY A O 1
ATOM 1569 N N . LEU A 1 198 ? -4.103 -15.041 -10.267 1.00 96.25 198 LEU A N 1
ATOM 1570 C CA . LEU A 1 198 ? -4.203 -16.380 -9.675 1.00 96.25 198 LEU A CA 1
ATOM 1571 C C . LEU A 1 198 ? -3.005 -16.712 -8.773 1.00 96.25 198 LEU A C 1
ATOM 1573 O O . LEU A 1 198 ? -3.170 -17.296 -7.697 1.00 96.25 198 LEU A O 1
ATOM 1577 N N . PHE A 1 199 ? -1.800 -16.319 -9.178 1.00 97.50 199 PHE A N 1
ATOM 1578 C CA . PHE A 1 199 ? -0.608 -16.453 -8.353 1.00 97.50 199 PHE A CA 1
ATOM 1579 C C . PHE A 1 199 ? -0.694 -15.624 -7.076 1.00 97.50 199 PHE A C 1
ATOM 1581 O O . PHE A 1 199 ? -0.482 -16.173 -5.998 1.00 97.50 199 PHE A O 1
ATOM 1588 N N . ALA A 1 200 ? -1.051 -14.336 -7.167 1.00 97.12 200 ALA A N 1
ATOM 1589 C CA . ALA A 1 200 ? -1.245 -13.505 -5.979 1.00 97.12 200 ALA A CA 1
ATOM 1590 C C . ALA A 1 200 ? -2.258 -14.156 -5.027 1.00 97.12 200 ALA A C 1
ATOM 1592 O O . ALA A 1 200 ? -2.034 -14.223 -3.816 1.00 97.12 200 ALA A O 1
ATOM 1593 N N . ALA A 1 201 ? -3.334 -14.715 -5.588 1.00 95.88 201 ALA A N 1
ATOM 1594 C CA . ALA A 1 201 ? -4.369 -15.357 -4.809 1.00 95.88 201 ALA A CA 1
ATOM 1595 C C . ALA A 1 201 ? -3.901 -16.597 -4.059 1.00 95.88 201 ALA A C 1
ATOM 1597 O O . ALA A 1 201 ? -4.034 -16.697 -2.837 1.00 95.88 201 ALA A O 1
ATOM 1598 N N . THR A 1 202 ? -3.306 -17.528 -4.790 1.00 95.94 202 THR A N 1
ATOM 1599 C CA . THR A 1 202 ? -2.792 -18.774 -4.224 1.00 95.94 202 THR A CA 1
ATOM 1600 C C . THR A 1 202 ? -1.635 -18.526 -3.258 1.00 95.94 202 THR A C 1
ATOM 1602 O O . THR A 1 202 ? -1.584 -19.173 -2.214 1.00 95.94 202 THR A O 1
ATOM 1605 N N . PHE A 1 203 ? -0.773 -17.540 -3.528 1.00 96.44 203 PHE A N 1
ATOM 1606 C CA . PHE A 1 203 ? 0.305 -17.124 -2.632 1.00 96.44 203 PHE A CA 1
ATOM 1607 C C . PHE A 1 203 ? -0.220 -16.672 -1.269 1.00 96.44 203 PHE A C 1
ATOM 1609 O O . PHE A 1 203 ? 0.198 -17.216 -0.247 1.00 96.44 203 PHE A O 1
ATOM 1616 N N . PHE A 1 204 ? -1.154 -15.715 -1.224 1.00 95.62 204 PHE A N 1
ATOM 1617 C CA . PHE A 1 204 ? -1.655 -15.200 0.053 1.00 95.62 204 PHE A CA 1
ATOM 1618 C C . PHE A 1 204 ? -2.517 -16.219 0.804 1.00 95.62 204 PHE A C 1
ATOM 1620 O O . PHE A 1 204 ? -2.413 -16.300 2.028 1.00 95.62 204 PHE A O 1
ATOM 1627 N N . ILE A 1 205 ? -3.297 -17.047 0.100 1.00 93.88 205 ILE A N 1
ATOM 1628 C CA . ILE A 1 205 ? -4.044 -18.154 0.720 1.00 93.88 205 ILE A CA 1
ATOM 1629 C C . ILE A 1 205 ? -3.078 -19.173 1.343 1.00 93.88 205 ILE A C 1
ATOM 1631 O O . ILE A 1 205 ? -3.258 -19.567 2.498 1.00 93.88 205 ILE A O 1
ATOM 1635 N N . ALA A 1 206 ? -2.030 -19.576 0.618 1.00 94.69 206 ALA A N 1
ATOM 1636 C CA . ALA A 1 206 ? -1.019 -20.501 1.126 1.00 94.69 206 ALA A CA 1
ATOM 1637 C C . ALA A 1 206 ? -0.245 -19.903 2.311 1.00 94.69 206 ALA A C 1
ATOM 1639 O O . ALA A 1 206 ? -0.067 -20.571 3.332 1.00 94.69 206 ALA A O 1
ATOM 1640 N N . LEU A 1 207 ? 0.156 -18.631 2.213 1.00 94.25 207 LEU A N 1
ATOM 1641 C CA . LEU A 1 207 ? 0.834 -17.896 3.279 1.00 94.25 207 LEU A CA 1
ATOM 1642 C C . LEU A 1 207 ? -0.019 -17.852 4.545 1.00 94.25 207 LEU A C 1
ATOM 1644 O O . LEU A 1 207 ? 0.464 -18.130 5.641 1.00 94.25 207 LEU A O 1
ATOM 1648 N N . GLN A 1 208 ? -1.303 -17.542 4.409 1.00 91.19 208 GLN A N 1
ATOM 1649 C CA . GLN A 1 208 ? -2.194 -17.478 5.552 1.00 91.19 208 GLN A CA 1
ATOM 1650 C C . GLN A 1 208 ? -2.458 -18.863 6.157 1.00 91.19 208 GLN A C 1
ATOM 1652 O O . GLN A 1 208 ? -2.440 -19.011 7.381 1.00 91.19 208 GLN A O 1
ATOM 1657 N N . GLY A 1 209 ? -2.638 -19.888 5.318 1.00 90.88 209 GLY A N 1
ATOM 1658 C CA . GLY A 1 209 ? -2.735 -21.276 5.766 1.00 90.88 209 GLY A CA 1
ATOM 1659 C C . GLY A 1 209 ? -1.511 -21.694 6.584 1.00 90.88 209 GLY A C 1
ATOM 1660 O O . GLY A 1 209 ? -1.649 -22.238 7.681 1.00 90.88 209 GLY A O 1
ATOM 1661 N N . LEU A 1 210 ? -0.311 -21.341 6.114 1.00 92.00 210 LEU A N 1
ATOM 1662 C CA . LEU A 1 210 ? 0.947 -21.583 6.820 1.00 92.00 210 LEU A CA 1
ATOM 1663 C C . LEU A 1 210 ? 1.004 -20.844 8.168 1.00 92.00 210 LEU A C 1
ATOM 1665 O O . LEU A 1 210 ? 1.388 -21.429 9.181 1.00 92.00 210 LEU A O 1
ATOM 1669 N N . LEU A 1 211 ? 0.580 -19.578 8.210 1.00 90.69 211 LEU A N 1
ATOM 1670 C CA . LEU A 1 211 ? 0.577 -18.772 9.434 1.00 90.69 211 LEU A CA 1
ATOM 1671 C C . LEU A 1 211 ? -0.370 -19.315 10.505 1.00 90.69 211 LEU A C 1
ATOM 1673 O O . LEU A 1 211 ? -0.048 -19.255 11.693 1.00 90.69 211 LEU A O 1
ATOM 1677 N N . VAL A 1 212 ? -1.526 -19.857 10.122 1.00 88.62 212 VAL A N 1
ATOM 1678 C CA . VAL A 1 212 ? -2.474 -20.478 11.066 1.00 88.62 212 VAL A CA 1
ATOM 1679 C C . VAL A 1 212 ? -1.931 -21.799 11.621 1.00 88.62 212 VAL A C 1
ATOM 1681 O O . VAL A 1 212 ? -2.192 -22.143 12.779 1.00 88.62 212 VAL A O 1
ATOM 1684 N N . CYS A 1 213 ? -1.117 -22.512 10.841 1.00 87.00 213 CYS A N 1
ATOM 1685 C CA . CYS A 1 213 ? -0.422 -23.721 11.281 1.00 87.00 213 CYS A CA 1
ATOM 1686 C C . CYS A 1 213 ? 0.662 -23.461 12.346 1.00 87.00 213 CYS A C 1
ATOM 1688 O O . CYS A 1 213 ? 1.082 -24.399 13.027 1.00 87.00 213 CYS A O 1
ATOM 1690 N N . LEU A 1 214 ? 1.074 -22.210 12.571 1.00 87.38 214 LEU A N 1
ATOM 1691 C CA . LEU A 1 214 ? 1.981 -21.845 13.663 1.00 87.38 214 LEU A CA 1
ATOM 1692 C C . LEU A 1 214 ? 1.279 -21.883 15.037 1.00 87.38 214 LEU A C 1
ATOM 1694 O O . LEU A 1 214 ? 0.045 -21.845 15.130 1.00 87.38 214 LEU A O 1
ATOM 1698 N N . PRO A 1 215 ? 2.027 -21.970 16.153 1.00 83.88 215 PRO A N 1
ATOM 1699 C CA . PRO A 1 215 ? 1.457 -21.822 17.492 1.00 83.88 215 PRO A CA 1
ATOM 1700 C C . PRO A 1 215 ? 0.693 -20.496 17.628 1.00 83.88 215 PRO A C 1
ATOM 1702 O O . PRO A 1 215 ? 1.171 -19.464 17.156 1.00 83.88 215 PRO A O 1
ATOM 1705 N N . ALA A 1 216 ? -0.457 -20.499 18.315 1.00 78.56 216 ALA A N 1
ATOM 1706 C CA . ALA A 1 216 ? -1.382 -19.355 18.364 1.00 78.56 216 ALA A CA 1
ATOM 1707 C C . ALA A 1 216 ? -0.711 -18.027 18.776 1.00 78.56 216 ALA A C 1
ATOM 1709 O O . ALA A 1 216 ? -1.027 -16.969 18.234 1.00 78.56 216 ALA A O 1
ATOM 1710 N N . ARG A 1 217 ? 0.278 -18.093 19.681 1.00 76.56 217 ARG A N 1
ATOM 1711 C CA . ARG A 1 217 ? 1.057 -16.932 20.150 1.00 76.56 217 ARG A CA 1
ATOM 1712 C C . ARG A 1 217 ? 1.830 -16.248 19.021 1.00 76.56 217 ARG A C 1
ATOM 1714 O O . ARG A 1 217 ? 1.804 -15.027 18.902 1.00 76.56 217 ARG A O 1
ATOM 1721 N N . ILE A 1 218 ? 2.523 -17.046 18.213 1.00 81.06 218 ILE A N 1
ATOM 1722 C CA . ILE A 1 218 ? 3.347 -16.561 17.104 1.00 81.06 218 ILE A CA 1
ATOM 1723 C C . ILE A 1 218 ? 2.432 -16.173 15.945 1.00 81.06 218 ILE A C 1
ATOM 1725 O O . ILE A 1 218 ? 2.597 -15.097 15.382 1.00 81.06 218 ILE A O 1
ATOM 1729 N N . SER A 1 219 ? 1.419 -16.996 15.661 1.00 81.06 219 SER A N 1
ATOM 1730 C CA . SER A 1 219 ? 0.448 -16.768 14.591 1.00 81.06 219 SER A CA 1
ATOM 1731 C C . SER A 1 219 ? -0.227 -15.398 14.704 1.00 81.06 219 SER A C 1
ATOM 1733 O O . SER A 1 219 ? -0.224 -14.647 13.736 1.00 81.06 219 SER A O 1
ATOM 1735 N N . ALA A 1 220 ? -0.713 -15.006 15.888 1.00 77.50 220 ALA A N 1
ATOM 1736 C CA . ALA A 1 220 ? -1.378 -13.713 16.068 1.00 77.50 220 ALA A CA 1
ATOM 1737 C C . ALA A 1 220 ? -0.445 -12.515 15.803 1.00 77.50 220 ALA A C 1
ATOM 1739 O O . ALA A 1 220 ? -0.813 -11.584 15.084 1.00 77.50 220 ALA A O 1
ATOM 1740 N N . LYS A 1 221 ? 0.781 -12.550 16.346 1.00 79.25 221 LYS A N 1
ATOM 1741 C CA . LYS A 1 221 ? 1.765 -11.471 16.168 1.00 79.25 221 LYS A CA 1
ATOM 1742 C C . LYS A 1 221 ? 2.248 -11.394 14.720 1.00 79.25 221 LYS A C 1
ATOM 1744 O O . LYS A 1 221 ? 2.224 -10.323 14.121 1.00 79.25 221 LYS A O 1
ATOM 1749 N N . VAL A 1 222 ? 2.651 -12.533 14.157 1.00 85.19 222 VAL A N 1
ATOM 1750 C CA . VAL A 1 222 ? 3.191 -12.614 12.796 1.00 85.19 222 VAL A CA 1
ATOM 1751 C C . VAL A 1 222 ? 2.111 -12.305 11.765 1.00 85.19 222 VAL A C 1
ATOM 1753 O O . VAL A 1 222 ? 2.395 -11.564 10.839 1.00 85.19 222 VAL A O 1
ATOM 1756 N N . SER A 1 223 ? 0.870 -12.766 11.941 1.00 85.38 223 SER A N 1
ATOM 1757 C CA . SER A 1 223 ? -0.240 -12.470 11.020 1.00 85.38 223 SER A CA 1
ATOM 1758 C C . SER A 1 223 ? -0.483 -10.966 10.880 1.00 85.38 223 SER A C 1
ATOM 1760 O O . SER A 1 223 ? -0.557 -10.456 9.763 1.00 85.38 223 SER A O 1
ATOM 1762 N N . SER A 1 224 ? -0.502 -10.224 11.996 1.00 83.25 224 SER A N 1
ATOM 1763 C CA . SER A 1 224 ? -0.654 -8.765 11.946 1.00 83.25 224 SER A CA 1
ATOM 1764 C C . SER A 1 224 ? 0.523 -8.084 11.243 1.00 83.25 224 SER A C 1
ATOM 1766 O O . SER A 1 224 ? 0.311 -7.168 10.449 1.00 83.25 224 SER A O 1
ATOM 1768 N N . THR A 1 225 ? 1.760 -8.512 11.517 1.00 87.44 225 THR A N 1
ATOM 1769 C CA . THR A 1 225 ? 2.953 -7.948 10.867 1.00 87.44 225 THR A CA 1
ATOM 1770 C C . THR A 1 225 ? 2.995 -8.280 9.378 1.00 87.44 225 THR A C 1
ATOM 1772 O O . THR A 1 225 ? 3.233 -7.389 8.571 1.00 87.44 225 THR A O 1
ATOM 1775 N N . VAL A 1 226 ? 2.711 -9.529 9.002 1.00 91.31 226 VAL A N 1
ATOM 1776 C CA . VAL A 1 226 ? 2.686 -9.992 7.609 1.00 91.31 226 VAL A CA 1
ATOM 1777 C C . VAL A 1 226 ? 1.621 -9.251 6.818 1.00 91.31 226 VAL A C 1
ATOM 1779 O O . VAL A 1 226 ? 1.905 -8.819 5.707 1.00 91.31 226 VAL A O 1
ATOM 1782 N N . LYS A 1 227 ? 0.433 -9.027 7.385 1.00 89.44 227 LYS A N 1
ATOM 1783 C CA . LYS A 1 227 ? -0.629 -8.247 6.740 1.00 89.44 227 LYS A CA 1
ATOM 1784 C C . LYS A 1 227 ? -0.160 -6.832 6.386 1.00 89.44 227 LYS A C 1
ATOM 1786 O O . LYS A 1 227 ? -0.268 -6.421 5.236 1.00 89.44 227 LYS A O 1
ATOM 1791 N N . ILE A 1 228 ? 0.408 -6.109 7.355 1.00 88.88 228 ILE A N 1
ATOM 1792 C CA . ILE A 1 228 ? 0.925 -4.747 7.142 1.00 88.88 228 ILE A CA 1
ATOM 1793 C C . ILE A 1 228 ? 2.075 -4.761 6.127 1.00 88.88 228 ILE A C 1
ATOM 1795 O O . ILE A 1 228 ? 2.063 -3.982 5.177 1.00 88.88 228 ILE A O 1
ATOM 1799 N N . ALA A 1 229 ? 3.032 -5.678 6.288 1.00 92.31 229 ALA A N 1
ATOM 1800 C CA . ALA A 1 229 ? 4.167 -5.819 5.381 1.00 92.31 229 ALA A CA 1
ATOM 1801 C C . ALA A 1 229 ? 3.728 -6.153 3.948 1.00 92.31 229 ALA A C 1
ATOM 1803 O O . ALA A 1 229 ? 4.319 -5.644 3.004 1.00 92.31 229 ALA A O 1
ATOM 1804 N N . SER A 1 230 ? 2.670 -6.949 3.781 1.00 94.00 230 SER A N 1
ATOM 1805 C CA . SER A 1 230 ? 2.119 -7.310 2.471 1.00 94.00 230 SER A CA 1
ATOM 1806 C C . SER A 1 230 ? 1.506 -6.105 1.769 1.00 94.00 230 SER A C 1
ATOM 1808 O O . SER A 1 230 ? 1.795 -5.890 0.599 1.00 94.00 230 SER A O 1
ATOM 1810 N N . ILE A 1 231 ? 0.725 -5.276 2.475 1.00 92.44 231 ILE A N 1
ATOM 1811 C CA . ILE A 1 231 ? 0.180 -4.027 1.907 1.00 92.44 231 ILE A CA 1
ATOM 1812 C C . ILE A 1 231 ? 1.316 -3.113 1.458 1.00 92.44 231 ILE A C 1
ATOM 1814 O O . ILE A 1 231 ? 1.304 -2.616 0.335 1.00 92.44 231 ILE A O 1
ATOM 1818 N N . ILE A 1 232 ? 2.315 -2.924 2.321 1.00 92.00 232 ILE A N 1
ATOM 1819 C CA . ILE A 1 232 ? 3.483 -2.102 2.011 1.00 92.00 232 ILE A CA 1
ATOM 1820 C C . ILE A 1 232 ? 4.215 -2.659 0.786 1.00 92.00 232 ILE A C 1
ATOM 1822 O O . ILE A 1 232 ? 4.483 -1.911 -0.143 1.00 92.00 232 ILE A O 1
ATOM 1826 N N . ALA A 1 233 ? 4.494 -3.963 0.744 1.00 93.88 233 ALA A N 1
ATOM 1827 C CA . ALA A 1 233 ? 5.191 -4.597 -0.369 1.00 93.88 233 ALA A CA 1
ATOM 1828 C C . ALA A 1 233 ? 4.414 -4.486 -1.689 1.00 93.88 233 ALA A C 1
ATOM 1830 O O . ALA A 1 233 ? 5.003 -4.134 -2.705 1.00 93.88 233 ALA A O 1
ATOM 1831 N N . LEU A 1 234 ? 3.101 -4.734 -1.681 1.00 95.44 234 LEU A N 1
ATOM 1832 C CA . LEU A 1 234 ? 2.249 -4.628 -2.869 1.00 95.44 234 LEU A CA 1
ATOM 1833 C C . LEU A 1 234 ? 2.167 -3.187 -3.390 1.00 95.44 234 LEU A C 1
ATOM 1835 O O . LEU A 1 234 ? 2.260 -2.966 -4.595 1.00 95.44 234 LEU A O 1
ATOM 1839 N N . LEU A 1 235 ? 2.049 -2.199 -2.497 1.00 93.06 235 LEU A N 1
ATOM 1840 C CA . LEU A 1 235 ? 2.092 -0.790 -2.889 1.00 93.06 235 LEU A CA 1
ATOM 1841 C C . LEU A 1 235 ? 3.476 -0.404 -3.417 1.00 93.06 235 LEU A C 1
ATOM 1843 O O . LEU A 1 235 ? 3.560 0.254 -4.448 1.00 93.06 235 LEU A O 1
ATOM 1847 N N . THR A 1 236 ? 4.558 -0.872 -2.792 1.00 92.00 236 THR A N 1
ATOM 1848 C CA . THR A 1 236 ? 5.918 -0.692 -3.317 1.00 92.00 236 THR A CA 1
ATOM 1849 C C . THR A 1 236 ? 6.051 -1.265 -4.720 1.00 92.00 236 THR A C 1
ATOM 1851 O O . THR A 1 236 ? 6.523 -0.563 -5.602 1.00 92.00 236 THR A O 1
ATOM 1854 N N . VAL A 1 237 ? 5.578 -2.489 -4.967 1.00 92.81 237 VAL A N 1
ATOM 1855 C CA . VAL A 1 237 ? 5.567 -3.102 -6.306 1.00 92.81 237 VAL A CA 1
ATOM 1856 C C . VAL A 1 237 ? 4.834 -2.212 -7.317 1.00 92.81 237 VAL A C 1
ATOM 1858 O O . VAL A 1 237 ? 5.347 -2.006 -8.414 1.00 92.81 237 VAL A O 1
ATOM 1861 N N . LEU A 1 238 ? 3.679 -1.651 -6.942 1.00 92.12 238 LEU A N 1
ATOM 1862 C CA . LEU A 1 238 ? 2.878 -0.788 -7.813 1.00 92.12 238 LEU A CA 1
ATOM 1863 C C . LEU A 1 238 ? 3.542 0.559 -8.115 1.00 92.12 238 LEU A C 1
ATOM 1865 O O . LEU A 1 238 ? 3.569 0.977 -9.265 1.00 92.12 238 LEU A O 1
ATOM 1869 N N . PHE A 1 239 ? 4.062 1.258 -7.108 1.00 89.25 239 PHE A N 1
ATOM 1870 C CA . PHE A 1 239 ? 4.648 2.590 -7.302 1.00 89.25 239 PHE A CA 1
ATOM 1871 C C . PHE A 1 239 ? 6.092 2.542 -7.809 1.00 89.25 239 PHE A C 1
ATOM 1873 O O . PHE A 1 239 ? 6.548 3.521 -8.387 1.00 89.25 239 PHE A O 1
ATOM 1880 N N . LEU A 1 240 ? 6.801 1.419 -7.647 1.00 88.62 240 LEU A N 1
ATOM 1881 C CA . LEU A 1 240 ? 8.105 1.194 -8.277 1.00 88.62 240 LEU A CA 1
ATOM 1882 C C . LEU A 1 240 ? 7.965 0.853 -9.774 1.00 88.62 240 LEU A C 1
ATOM 1884 O O . LEU A 1 240 ? 8.955 0.898 -10.504 1.00 88.62 240 LEU A O 1
ATOM 1888 N N . PHE A 1 241 ? 6.753 0.532 -10.248 1.00 90.00 241 PHE A N 1
ATOM 1889 C CA . PHE A 1 241 ? 6.498 0.164 -11.642 1.00 90.00 241 PHE A CA 1
ATOM 1890 C C . PHE A 1 241 ? 7.103 1.144 -12.661 1.00 90.00 241 PHE A C 1
ATOM 1892 O O . PHE A 1 241 ? 7.784 0.652 -13.551 1.00 90.00 241 PHE A O 1
ATOM 1899 N N . PRO A 1 242 ? 6.953 2.484 -12.567 1.00 88.25 242 PRO A N 1
ATOM 1900 C CA . PRO A 1 242 ? 7.505 3.395 -13.575 1.00 88.25 242 PRO A CA 1
ATOM 1901 C C . PRO A 1 242 ? 9.028 3.283 -13.724 1.00 88.25 242 PRO A C 1
ATOM 1903 O O . PRO A 1 242 ? 9.551 3.329 -14.836 1.00 88.25 242 PRO A O 1
ATOM 1906 N N . LEU A 1 243 ? 9.740 3.084 -12.610 1.00 85.81 243 LEU A N 1
ATOM 1907 C CA . LEU A 1 243 ? 11.190 2.892 -12.610 1.00 85.81 243 LEU A CA 1
ATOM 1908 C C . LEU A 1 243 ? 11.576 1.555 -13.260 1.00 85.81 243 LEU A C 1
ATOM 1910 O O . LEU A 1 243 ? 12.511 1.498 -14.063 1.00 85.81 243 LEU A O 1
ATOM 1914 N N . VAL A 1 244 ? 10.843 0.486 -12.925 1.00 87.31 244 VAL A N 1
ATOM 1915 C CA . VAL A 1 244 ? 11.040 -0.843 -13.521 1.00 87.31 244 VAL A CA 1
ATOM 1916 C C . VAL A 1 244 ? 10.738 -0.800 -15.016 1.00 87.31 244 VAL A C 1
ATOM 1918 O O . VAL A 1 244 ? 11.579 -1.237 -15.790 1.00 87.31 244 VAL A O 1
ATOM 1921 N N . ALA A 1 245 ? 9.609 -0.207 -15.416 1.00 88.50 245 ALA A N 1
ATOM 1922 C CA . ALA A 1 245 ? 9.148 -0.034 -16.793 1.00 88.50 245 ALA A CA 1
ATOM 1923 C C . ALA A 1 245 ? 10.197 0.665 -17.669 1.00 88.50 245 ALA A C 1
ATOM 1925 O O . ALA A 1 245 ? 10.520 0.181 -18.750 1.00 88.50 245 ALA A O 1
ATOM 1926 N N . HIS A 1 246 ? 10.796 1.754 -17.173 1.00 87.00 246 HIS A N 1
ATOM 1927 C CA . HIS A 1 246 ? 11.867 2.465 -17.879 1.00 87.00 246 HIS A CA 1
ATOM 1928 C C . HIS A 1 246 ? 13.155 1.635 -18.032 1.00 87.00 246 HIS A C 1
ATOM 1930 O O . HIS A 1 246 ? 13.960 1.887 -18.924 1.00 87.00 246 HIS A O 1
ATOM 1936 N N . SER A 1 247 ? 13.355 0.638 -17.169 1.00 85.81 247 SER A N 1
ATOM 1937 C CA . SER A 1 247 ? 14.582 -0.164 -17.105 1.00 85.81 247 SER A CA 1
ATOM 1938 C C . SER A 1 247 ? 14.387 -1.611 -17.569 1.00 85.81 247 SER A C 1
ATOM 1940 O O . SER A 1 247 ? 15.308 -2.410 -17.414 1.00 85.81 247 SER A O 1
ATOM 1942 N N . VAL A 1 248 ? 13.222 -1.962 -18.136 1.00 87.50 248 VAL A N 1
ATOM 1943 C CA . VAL A 1 248 ? 12.867 -3.342 -18.531 1.00 87.50 248 VAL A CA 1
ATOM 1944 C C . VAL A 1 248 ? 13.905 -3.940 -19.472 1.00 87.50 248 VAL A C 1
ATOM 1946 O O . VAL A 1 248 ? 14.372 -5.050 -19.222 1.00 87.50 248 VAL A O 1
ATOM 1949 N N . GLU A 1 249 ? 14.305 -3.192 -20.502 1.00 88.12 249 GLU A N 1
ATOM 1950 C CA . GLU A 1 249 ? 15.334 -3.619 -21.454 1.00 88.12 249 GLU A CA 1
ATOM 1951 C C . GLU A 1 249 ? 16.637 -3.973 -20.736 1.00 88.12 249 GLU A C 1
ATOM 1953 O O . GLU A 1 249 ? 17.132 -5.088 -20.865 1.00 88.12 249 GLU A O 1
ATOM 1958 N N . LYS A 1 250 ? 17.163 -3.055 -19.916 1.00 85.06 250 LYS A N 1
ATOM 1959 C CA . LYS A 1 250 ? 18.430 -3.255 -19.199 1.00 85.06 250 LYS A CA 1
ATOM 1960 C C . LYS A 1 250 ? 18.349 -4.438 -18.235 1.00 85.06 250 LYS A C 1
ATOM 1962 O O . LYS A 1 250 ? 19.264 -5.253 -18.183 1.00 85.06 250 LYS A O 1
ATOM 1967 N N . LEU A 1 251 ? 17.245 -4.556 -17.495 1.00 84.75 251 LEU A N 1
ATOM 1968 C CA . LEU A 1 251 ? 17.027 -5.635 -16.530 1.00 84.75 251 LEU A CA 1
ATOM 1969 C C . LEU A 1 251 ? 16.991 -7.013 -17.205 1.00 84.75 251 LEU A C 1
ATOM 1971 O O . LEU A 1 251 ? 17.579 -7.960 -16.677 1.00 84.75 251 LEU A O 1
ATOM 1975 N N . LEU A 1 252 ? 16.327 -7.119 -18.360 1.00 84.88 252 LEU A N 1
ATOM 1976 C CA . LEU A 1 252 ? 16.187 -8.370 -19.106 1.00 84.88 252 LEU A CA 1
ATOM 1977 C C . LEU A 1 252 ? 17.431 -8.703 -19.939 1.00 84.88 252 LEU A C 1
ATOM 1979 O O . LEU A 1 252 ? 17.850 -9.859 -19.951 1.00 84.88 252 LEU A O 1
ATOM 1983 N N . ALA A 1 253 ? 18.054 -7.713 -20.583 1.00 82.00 253 ALA A N 1
ATOM 1984 C CA . ALA A 1 253 ? 19.267 -7.897 -21.380 1.00 82.00 253 ALA A CA 1
ATOM 1985 C C . ALA A 1 253 ? 20.457 -8.350 -20.520 1.00 82.00 253 ALA A C 1
ATOM 1987 O O . ALA A 1 253 ? 21.189 -9.255 -20.912 1.00 82.00 253 ALA A O 1
ATOM 1988 N N . MET A 1 254 ? 20.604 -7.787 -19.315 1.00 74.81 254 MET A N 1
ATOM 1989 C CA . MET A 1 254 ? 21.689 -8.123 -18.381 1.00 74.81 254 MET A CA 1
ATOM 1990 C C . MET A 1 254 ? 21.402 -9.373 -17.528 1.00 74.81 254 MET A C 1
ATOM 1992 O O . MET A 1 254 ? 22.163 -9.670 -16.610 1.00 74.81 254 MET A O 1
ATOM 1996 N N . GLN A 1 255 ? 20.291 -10.086 -17.776 1.00 73.31 255 GLN A N 1
ATOM 1997 C CA . GLN A 1 255 ? 19.849 -11.271 -17.018 1.00 73.31 255 GLN A CA 1
ATOM 1998 C C . GLN A 1 255 ? 19.963 -11.105 -15.493 1.00 73.31 255 GLN A C 1
ATOM 2000 O O . GLN A 1 255 ? 20.386 -12.016 -14.776 1.00 73.31 255 GLN A O 1
ATOM 2005 N N . SER A 1 256 ? 19.593 -9.925 -14.985 1.00 74.81 256 SER A N 1
ATOM 2006 C CA . SER A 1 256 ? 19.758 -9.614 -13.567 1.00 74.81 256 SER A CA 1
ATOM 2007 C C . SER A 1 256 ? 19.058 -10.663 -12.699 1.00 74.81 256 SER A C 1
ATOM 2009 O O . SER A 1 256 ? 17.923 -11.079 -12.963 1.00 74.81 256 SER A O 1
ATOM 2011 N N . THR A 1 257 ? 19.712 -11.084 -11.615 1.00 80.25 257 THR A N 1
ATOM 2012 C CA . THR A 1 257 ? 19.122 -12.026 -10.655 1.00 80.25 257 THR A CA 1
ATOM 2013 C C . THR A 1 257 ? 17.804 -11.494 -10.095 1.00 80.25 257 THR A C 1
ATOM 2015 O O . THR A 1 257 ? 16.891 -12.280 -9.862 1.00 80.25 257 THR A O 1
ATOM 2018 N N . ALA A 1 258 ? 17.645 -10.171 -9.979 1.00 78.12 258 ALA A N 1
ATOM 2019 C CA . ALA A 1 258 ? 16.416 -9.531 -9.513 1.00 78.12 258 ALA A CA 1
ATOM 2020 C C . ALA A 1 258 ? 15.180 -9.876 -10.369 1.00 78.12 258 ALA A C 1
ATOM 2022 O O . ALA A 1 258 ? 14.094 -10.051 -9.818 1.00 78.12 258 ALA A O 1
ATOM 2023 N N . VAL A 1 259 ? 15.342 -10.053 -11.688 1.00 84.25 259 VAL A N 1
ATOM 2024 C CA . VAL A 1 259 ? 14.249 -10.431 -12.608 1.00 84.25 259 VAL A CA 1
ATOM 2025 C C . VAL A 1 259 ? 13.650 -11.785 -12.224 1.00 84.25 259 VAL A C 1
ATOM 2027 O O . VAL A 1 259 ? 12.441 -11.988 -12.308 1.00 84.25 259 VAL A O 1
ATOM 2030 N N . HIS A 1 260 ? 14.483 -12.704 -11.737 1.00 86.00 260 HIS A N 1
ATOM 2031 C CA . HIS A 1 260 ? 14.062 -14.053 -11.374 1.00 86.00 260 HIS A CA 1
ATOM 2032 C C . HIS A 1 260 ? 13.287 -14.109 -10.053 1.00 86.00 260 HIS A C 1
ATOM 2034 O O . HIS A 1 260 ? 12.540 -15.059 -9.854 1.00 86.00 260 HIS A O 1
ATOM 2040 N N . TRP A 1 261 ? 13.423 -13.108 -9.178 1.00 87.25 261 TRP A N 1
ATOM 2041 C CA . TRP A 1 261 ? 12.751 -13.053 -7.871 1.00 87.25 261 TRP A CA 1
ATOM 2042 C C . TRP A 1 261 ? 11.550 -12.102 -7.833 1.00 87.25 261 TRP A C 1
ATOM 2044 O O . TRP A 1 261 ? 10.881 -12.013 -6.805 1.00 87.25 261 TRP A O 1
ATOM 2054 N N . TYR A 1 262 ? 11.264 -11.397 -8.929 1.00 90.38 262 TYR A N 1
ATOM 2055 C CA . TYR A 1 262 ? 10.169 -10.436 -9.024 1.00 90.38 262 TYR A CA 1
ATOM 2056 C C . TYR A 1 262 ? 8.999 -11.033 -9.828 1.00 90.38 262 TYR A C 1
ATOM 2058 O O . TYR A 1 262 ? 9.071 -11.085 -11.060 1.00 90.38 262 TYR A O 1
ATOM 2066 N N . PRO A 1 263 ? 7.906 -11.476 -9.167 1.00 93.81 263 PRO A N 1
ATOM 2067 C CA . PRO A 1 263 ? 6.853 -12.264 -9.809 1.00 93.81 263 PRO A CA 1
ATOM 2068 C C . PRO A 1 263 ? 6.218 -11.653 -11.066 1.00 93.81 263 PRO A C 1
ATOM 2070 O O . PRO A 1 263 ? 5.939 -12.417 -11.990 1.00 93.81 263 PRO A O 1
ATOM 2073 N N . PRO A 1 264 ? 6.020 -10.320 -11.186 1.00 95.06 264 PRO A N 1
ATOM 2074 C CA . PRO A 1 264 ? 5.482 -9.741 -12.417 1.00 95.06 264 PRO A CA 1
ATOM 2075 C C . PRO A 1 264 ? 6.274 -10.099 -13.687 1.00 95.06 264 PRO A C 1
ATOM 2077 O O . PRO A 1 264 ? 5.662 -10.278 -14.737 1.00 95.06 264 PRO A O 1
ATOM 2080 N N . PHE A 1 265 ? 7.597 -10.304 -13.613 1.00 95.12 265 PHE A N 1
ATOM 2081 C CA . PHE A 1 265 ? 8.378 -10.758 -14.775 1.00 95.12 265 PHE A CA 1
ATOM 2082 C C . PHE A 1 265 ? 8.042 -12.193 -15.199 1.00 95.12 265 PHE A C 1
ATOM 2084 O O . PHE A 1 265 ? 8.106 -12.509 -16.386 1.00 95.12 265 PHE A O 1
ATOM 2091 N N . TRP A 1 266 ? 7.649 -13.069 -14.270 1.00 96.00 266 TRP A N 1
ATOM 2092 C CA . TRP A 1 266 ? 7.265 -14.446 -14.596 1.00 96.00 266 TRP A CA 1
ATOM 2093 C C . TRP A 1 266 ? 6.018 -14.481 -15.480 1.00 96.00 266 TRP A C 1
ATOM 2095 O O . TRP A 1 266 ? 5.975 -15.179 -16.493 1.00 96.00 266 TRP A O 1
ATOM 2105 N N . PHE A 1 267 ? 5.018 -13.677 -15.119 1.00 96.75 267 PHE A N 1
ATOM 2106 C CA . PHE A 1 267 ? 3.750 -13.585 -15.840 1.00 96.75 267 PHE A CA 1
ATOM 2107 C C . PHE A 1 267 ? 3.855 -12.745 -17.110 1.00 96.75 267 PHE A C 1
ATOM 2109 O O . PHE A 1 267 ? 3.182 -13.057 -18.090 1.00 96.75 267 PHE A O 1
ATOM 2116 N N . LEU A 1 268 ? 4.760 -11.761 -17.140 1.00 95.94 268 LEU A N 1
ATOM 2117 C CA . LEU A 1 268 ? 5.181 -11.120 -18.384 1.00 95.94 268 LEU A CA 1
ATOM 2118 C C . LEU A 1 268 ? 5.777 -12.153 -19.351 1.00 95.94 268 LEU A C 1
ATOM 2120 O O . LEU A 1 268 ? 5.418 -12.170 -20.520 1.00 95.94 268 LEU A O 1
ATOM 2124 N N . GLY A 1 269 ? 6.598 -13.088 -18.860 1.00 95.50 269 GLY A N 1
ATOM 2125 C CA . GLY A 1 269 ? 7.081 -14.213 -19.663 1.00 95.50 269 GLY A CA 1
ATOM 2126 C C . GLY A 1 269 ? 5.944 -15.036 -20.278 1.00 95.50 269 GLY A C 1
ATOM 2127 O O . GLY A 1 269 ? 5.988 -15.355 -21.465 1.00 95.50 269 GLY A O 1
ATOM 2128 N N . ILE A 1 270 ? 4.890 -15.347 -19.513 1.00 96.25 270 ILE A N 1
ATOM 2129 C CA . ILE A 1 270 ? 3.696 -16.035 -20.046 1.00 96.25 270 ILE A CA 1
ATOM 2130 C C . ILE A 1 270 ? 3.023 -15.187 -21.133 1.00 96.25 270 ILE A C 1
ATOM 2132 O O . ILE A 1 270 ? 2.720 -15.706 -22.204 1.00 96.25 270 ILE A O 1
ATOM 2136 N N . TYR A 1 271 ? 2.838 -13.889 -20.888 1.00 95.25 271 TYR A N 1
ATOM 2137 C CA . TYR A 1 271 ? 2.244 -12.961 -21.852 1.00 95.25 271 TYR A CA 1
ATOM 2138 C C . TYR A 1 271 ? 3.017 -12.981 -23.181 1.00 95.25 271 TYR A C 1
ATOM 2140 O O . TYR A 1 271 ? 2.451 -13.291 -24.231 1.00 95.25 271 TYR A O 1
ATOM 2148 N N . GLU A 1 272 ? 4.323 -12.713 -23.139 1.00 94.38 272 GLU A N 1
ATOM 2149 C CA . GLU A 1 272 ? 5.151 -12.570 -24.341 1.00 94.38 272 GLU A CA 1
ATOM 2150 C C . GLU A 1 272 ? 5.328 -13.893 -25.094 1.00 94.38 272 GLU A C 1
ATOM 2152 O O . GLU A 1 272 ? 5.340 -13.928 -26.327 1.00 94.38 272 GLU A O 1
ATOM 2157 N N . THR A 1 273 ? 5.410 -15.016 -24.376 1.00 94.81 273 THR A N 1
ATOM 2158 C CA . THR A 1 273 ? 5.508 -16.338 -25.013 1.00 94.81 273 THR A CA 1
ATOM 2159 C C . THR A 1 273 ? 4.226 -16.740 -25.728 1.00 94.81 273 THR A C 1
ATOM 2161 O O . THR A 1 273 ? 4.299 -17.367 -26.783 1.00 94.81 273 THR A O 1
ATOM 2164 N N . VAL A 1 274 ? 3.050 -16.362 -25.222 1.00 93.75 274 VAL A N 1
ATOM 2165 C CA . VAL A 1 274 ? 1.780 -16.594 -25.926 1.00 93.75 274 VAL A CA 1
ATOM 2166 C C . VAL A 1 274 ? 1.658 -15.658 -27.136 1.00 93.75 274 VAL A C 1
ATOM 2168 O O . VAL A 1 274 ? 1.271 -16.099 -28.228 1.00 93.75 274 VAL A O 1
ATOM 2171 N N . LEU A 1 275 ? 2.060 -14.392 -26.981 1.00 91.50 275 LEU A N 1
ATOM 2172 C CA . LEU A 1 275 ? 1.972 -13.376 -28.030 1.00 91.50 275 LEU A CA 1
ATOM 2173 C C . LEU A 1 275 ? 2.900 -13.663 -29.219 1.00 91.50 275 LEU A C 1
ATOM 2175 O O . LEU A 1 275 ? 2.441 -13.678 -30.360 1.00 91.50 275 LEU A O 1
ATOM 2179 N N . TYR A 1 276 ? 4.177 -13.958 -28.968 1.00 89.50 276 TYR A N 1
ATOM 2180 C CA . TYR A 1 276 ? 5.180 -14.176 -30.018 1.00 89.50 276 TYR A CA 1
ATOM 2181 C C . TYR A 1 276 ? 5.419 -15.661 -30.327 1.00 89.50 276 TYR A C 1
ATOM 2183 O O . TYR A 1 276 ? 5.726 -16.033 -31.459 1.00 89.50 276 TYR A O 1
ATOM 2191 N N . GLY A 1 277 ? 5.146 -16.577 -29.398 1.00 88.06 277 GLY A N 1
ATOM 2192 C CA . GLY A 1 277 ? 5.331 -18.011 -29.631 1.00 88.06 277 GLY A CA 1
ATOM 2193 C C . GLY A 1 277 ? 6.813 -18.370 -29.695 1.00 88.06 277 GLY A C 1
ATOM 2194 O O . GLY A 1 277 ? 7.570 -18.031 -28.794 1.00 88.06 277 GLY A O 1
ATOM 2195 N N . ARG A 1 278 ? 7.241 -19.058 -30.762 1.00 85.12 278 ARG A N 1
ATOM 2196 C CA . ARG A 1 278 ? 8.640 -19.508 -30.929 1.00 85.12 278 ARG A CA 1
ATOM 2197 C C . ARG A 1 278 ? 9.633 -18.374 -31.196 1.00 85.12 278 ARG A C 1
ATOM 2199 O O . ARG A 1 278 ? 10.828 -18.594 -31.060 1.00 85.12 278 ARG A O 1
ATOM 2206 N N . THR A 1 279 ? 9.153 -17.200 -31.604 1.00 85.62 279 THR A N 1
ATOM 2207 C CA . THR A 1 279 ? 9.997 -16.025 -31.862 1.00 85.62 279 THR A CA 1
ATOM 2208 C C . THR A 1 279 ? 10.215 -15.174 -30.611 1.00 85.62 279 THR A C 1
ATOM 2210 O O . THR A 1 279 ? 10.885 -14.149 -30.692 1.00 85.62 279 THR A O 1
ATOM 2213 N N . ALA A 1 280 ? 9.644 -15.562 -29.464 1.00 86.62 280 ALA A N 1
ATOM 2214 C CA . ALA A 1 280 ? 9.893 -14.890 -28.198 1.00 86.62 280 ALA A CA 1
ATOM 2215 C C . ALA A 1 280 ? 11.354 -15.081 -27.757 1.00 86.62 280 ALA A C 1
ATOM 2217 O O . ALA A 1 280 ? 11.971 -16.119 -28.004 1.00 86.62 280 ALA A O 1
ATOM 2218 N N . LEU A 1 281 ? 11.901 -14.085 -27.057 1.00 88.88 281 LEU A N 1
ATOM 2219 C CA . LEU A 1 281 ? 13.237 -14.178 -26.470 1.00 88.88 281 LEU A CA 1
ATOM 2220 C C . LEU A 1 281 ? 13.321 -15.374 -25.492 1.00 88.88 281 LEU A C 1
ATOM 2222 O O . LEU A 1 281 ? 12.379 -15.597 -24.721 1.00 88.88 281 LEU A O 1
ATOM 2226 N N . PRO A 1 282 ? 14.450 -16.112 -25.441 1.00 90.38 282 PRO A N 1
ATOM 2227 C CA . PRO A 1 282 ? 14.602 -17.287 -24.573 1.00 90.38 282 PRO A CA 1
ATOM 2228 C C . PRO A 1 282 ? 14.312 -17.022 -23.089 1.00 90.38 282 PRO A C 1
ATOM 2230 O O . PRO A 1 282 ? 13.753 -17.880 -22.403 1.00 90.38 282 PRO A O 1
ATOM 2233 N N . ILE A 1 283 ? 14.628 -15.814 -22.606 1.00 90.81 283 ILE A N 1
ATOM 2234 C CA . ILE A 1 283 ? 14.371 -15.397 -21.223 1.00 90.81 283 ILE A CA 1
ATOM 2235 C C . ILE A 1 283 ? 12.879 -15.451 -20.867 1.00 90.81 283 ILE A C 1
ATOM 2237 O O . ILE A 1 283 ? 12.523 -15.896 -19.776 1.00 90.81 283 ILE A O 1
ATOM 2241 N N . PHE A 1 284 ? 11.983 -15.102 -21.797 1.00 92.94 284 PHE A N 1
ATOM 2242 C CA . PHE A 1 284 ? 10.542 -15.152 -21.550 1.00 92.94 284 PHE A CA 1
ATOM 2243 C C . PHE A 1 284 ? 10.035 -16.587 -21.406 1.00 92.94 284 PHE A C 1
ATOM 2245 O O . PHE A 1 284 ? 9.174 -16.841 -20.568 1.00 92.94 284 PHE A O 1
ATOM 2252 N N . HIS A 1 285 ? 10.609 -17.549 -22.136 1.00 93.62 285 HIS A N 1
ATOM 2253 C CA . HIS A 1 285 ? 10.283 -18.967 -21.955 1.00 93.62 285 HIS A CA 1
ATOM 2254 C C . HIS A 1 285 ? 10.711 -19.494 -20.582 1.00 93.62 285 HIS A C 1
ATOM 2256 O O . HIS A 1 285 ? 9.979 -20.277 -19.972 1.00 93.62 285 HIS A O 1
ATOM 2262 N N . GLN A 1 286 ? 11.869 -19.064 -20.076 1.00 93.31 286 GLN A N 1
ATOM 2263 C CA . GLN A 1 286 ? 12.323 -19.428 -18.734 1.00 93.31 286 GLN A CA 1
ATOM 2264 C C . GLN A 1 286 ? 11.415 -18.820 -17.658 1.00 93.31 286 GLN A C 1
ATOM 2266 O O . GLN A 1 286 ? 10.942 -19.538 -16.778 1.00 93.31 286 GLN A O 1
ATOM 2271 N N . LEU A 1 287 ? 11.107 -17.525 -17.770 1.00 94.25 287 LEU A N 1
ATOM 2272 C CA . LEU A 1 287 ? 10.214 -16.812 -16.854 1.00 94.25 287 LEU A CA 1
ATOM 2273 C C . LEU A 1 287 ? 8.796 -17.403 -16.854 1.00 94.25 287 LEU A C 1
ATOM 2275 O O . LEU A 1 287 ? 8.230 -17.619 -15.783 1.00 94.25 287 LEU A O 1
ATOM 2279 N N . ALA A 1 288 ? 8.264 -17.759 -18.028 1.00 95.75 288 ALA A N 1
ATOM 2280 C CA . ALA A 1 288 ? 6.962 -18.408 -18.163 1.00 95.75 288 ALA A CA 1
ATOM 2281 C C . ALA A 1 288 ? 6.913 -19.767 -17.451 1.00 95.75 288 ALA A C 1
ATOM 2283 O O . ALA A 1 288 ? 5.948 -20.063 -16.745 1.00 95.75 288 ALA A O 1
ATOM 2284 N N . ARG A 1 289 ? 7.965 -20.588 -17.599 1.00 95.56 289 ARG A N 1
ATOM 2285 C CA . ARG A 1 289 ? 8.073 -21.882 -16.907 1.00 95.56 289 ARG A CA 1
ATOM 2286 C C . ARG A 1 289 ? 8.105 -21.697 -15.395 1.00 95.56 289 ARG A C 1
ATOM 2288 O O . ARG A 1 289 ? 7.353 -22.381 -14.711 1.00 95.56 289 ARG A O 1
ATOM 2295 N N . THR A 1 290 ? 8.914 -20.766 -14.889 1.00 94.81 290 THR A N 1
ATOM 2296 C CA . THR A 1 290 ? 8.970 -20.442 -13.454 1.00 94.81 290 THR A CA 1
ATOM 2297 C C . THR A 1 290 ? 7.612 -19.969 -12.937 1.00 94.81 290 THR A C 1
ATOM 2299 O O . THR A 1 290 ? 7.134 -20.464 -11.920 1.00 94.81 290 THR A O 1
ATOM 2302 N N . GLY A 1 291 ? 6.943 -19.068 -13.661 1.00 94.69 291 GLY A N 1
ATOM 2303 C CA . GLY A 1 291 ? 5.612 -18.586 -13.292 1.00 94.69 291 GLY A CA 1
ATOM 2304 C C . GLY A 1 291 ? 4.593 -19.716 -13.192 1.00 94.69 291 GLY A C 1
ATOM 2305 O O . GLY A 1 291 ? 3.874 -19.812 -12.197 1.00 94.69 291 GLY A O 1
ATOM 2306 N N . LEU A 1 292 ? 4.566 -20.615 -14.178 1.00 96.44 292 LEU A N 1
ATOM 2307 C CA . LEU A 1 292 ? 3.642 -21.747 -14.197 1.00 96.44 292 LEU A CA 1
ATOM 2308 C C . LEU A 1 292 ? 3.925 -22.744 -13.061 1.00 96.44 292 LEU A C 1
ATOM 2310 O O . LEU A 1 292 ? 3.001 -23.141 -12.350 1.00 96.44 292 LEU A O 1
ATOM 2314 N N . THR A 1 293 ? 5.189 -23.135 -12.867 1.00 96.88 293 THR A N 1
ATOM 2315 C CA . THR A 1 293 ? 5.570 -24.142 -11.863 1.00 96.88 293 THR A CA 1
ATOM 2316 C C . THR A 1 293 ? 5.356 -23.639 -10.444 1.00 96.88 293 THR A C 1
ATOM 2318 O O . THR A 1 293 ? 4.784 -24.360 -9.628 1.00 96.88 293 THR A O 1
ATOM 2321 N N . VAL A 1 294 ? 5.748 -22.396 -10.147 1.00 96.00 294 VAL A N 1
ATOM 2322 C CA . VAL A 1 294 ? 5.573 -21.810 -8.813 1.00 96.00 294 VAL A CA 1
ATOM 2323 C C . VAL A 1 294 ? 4.091 -21.570 -8.522 1.00 96.00 294 VAL A C 1
ATOM 2325 O O . VAL A 1 294 ? 3.641 -21.871 -7.418 1.00 96.00 294 VAL A O 1
ATOM 2328 N N . THR A 1 295 ? 3.305 -21.106 -9.501 1.00 96.75 295 THR A N 1
ATOM 2329 C CA . THR A 1 295 ? 1.850 -20.944 -9.317 1.00 96.75 295 THR A CA 1
ATOM 2330 C C . THR A 1 295 ? 1.176 -22.286 -9.050 1.00 96.75 295 THR A C 1
ATOM 2332 O O . THR A 1 295 ? 0.387 -22.393 -8.114 1.00 96.75 295 THR A O 1
ATOM 2335 N N . ALA A 1 296 ? 1.521 -23.334 -9.806 1.00 97.06 296 ALA A N 1
ATOM 2336 C CA . ALA A 1 296 ? 0.997 -24.678 -9.571 1.00 97.06 296 ALA A CA 1
ATOM 2337 C C . ALA A 1 296 ? 1.402 -25.214 -8.186 1.00 97.06 296 ALA A C 1
ATOM 2339 O O . ALA A 1 296 ? 0.558 -25.720 -7.445 1.00 97.06 296 ALA A O 1
ATOM 2340 N N . ALA A 1 297 ? 2.666 -25.042 -7.790 1.00 96.94 297 ALA A N 1
ATOM 2341 C CA . ALA A 1 297 ? 3.147 -25.437 -6.470 1.00 96.94 297 ALA A CA 1
ATOM 2342 C C . ALA A 1 297 ? 2.386 -24.709 -5.347 1.00 96.94 297 ALA A C 1
ATOM 2344 O O . ALA A 1 297 ? 1.862 -25.356 -4.444 1.00 96.94 297 ALA A O 1
ATOM 2345 N N . LEU A 1 298 ? 2.231 -23.385 -5.420 1.00 96.38 298 LEU A N 1
ATOM 2346 C CA . LEU A 1 298 ? 1.488 -22.623 -4.410 1.00 96.38 298 LEU A CA 1
ATOM 2347 C C . LEU A 1 298 ? -0.005 -22.948 -4.396 1.00 96.38 298 LEU A C 1
ATOM 2349 O O . LEU A 1 298 ? -0.589 -23.021 -3.318 1.00 96.38 298 LEU A O 1
ATOM 2353 N N . ALA A 1 299 ? -0.617 -23.199 -5.554 1.00 95.69 299 ALA A N 1
ATOM 2354 C CA . ALA A 1 299 ? -2.004 -23.644 -5.633 1.00 95.69 299 ALA A CA 1
ATOM 2355 C C . ALA A 1 299 ? -2.200 -24.991 -4.922 1.00 95.69 299 ALA A C 1
ATOM 2357 O O . ALA A 1 299 ? -3.124 -25.133 -4.121 1.00 95.69 299 ALA A O 1
ATOM 2358 N N . THR A 1 300 ? -1.302 -25.958 -5.150 1.00 96.12 300 THR A N 1
ATOM 2359 C CA . THR A 1 300 ? -1.357 -27.262 -4.465 1.00 96.12 300 THR A CA 1
ATOM 2360 C C . THR A 1 300 ? -1.127 -27.127 -2.959 1.00 96.12 300 THR A C 1
ATOM 2362 O O . THR A 1 300 ? -1.902 -27.668 -2.174 1.00 96.12 300 THR A O 1
ATOM 2365 N N . ILE A 1 301 ? -0.135 -26.337 -2.535 1.00 95.56 301 ILE A N 1
ATOM 2366 C CA . ILE A 1 301 ? 0.126 -26.055 -1.117 1.00 95.56 301 ILE A CA 1
ATOM 2367 C C . ILE A 1 301 ? -1.086 -25.374 -0.471 1.00 95.56 301 ILE A C 1
ATOM 2369 O O . ILE A 1 301 ? -1.518 -25.790 0.600 1.00 95.56 301 ILE A O 1
ATOM 2373 N N . GLY A 1 302 ? -1.670 -24.365 -1.119 1.00 93.25 302 GLY A N 1
ATOM 2374 C CA . GLY A 1 302 ? -2.862 -23.667 -0.642 1.00 93.25 302 GLY A CA 1
ATOM 2375 C C . GLY A 1 302 ? -4.068 -24.598 -0.509 1.00 93.25 302 GLY A C 1
ATOM 2376 O O . GLY A 1 302 ? -4.733 -24.585 0.525 1.00 93.25 302 GLY A O 1
ATOM 2377 N N . ALA A 1 303 ? -4.306 -25.463 -1.499 1.00 92.50 303 ALA A N 1
ATOM 2378 C CA . ALA A 1 303 ? -5.388 -26.447 -1.471 1.00 92.50 303 ALA A CA 1
ATOM 2379 C C . ALA A 1 303 ? -5.241 -27.462 -0.323 1.00 92.50 303 ALA A C 1
ATOM 2381 O O . ALA A 1 303 ? -6.241 -27.866 0.268 1.00 92.50 303 ALA A O 1
ATOM 2382 N N . LEU A 1 304 ? -4.006 -27.840 0.028 1.00 93.38 304 LEU A N 1
ATOM 2383 C CA . LEU A 1 304 ? -3.719 -28.748 1.143 1.00 93.38 304 LEU A CA 1
ATOM 2384 C C . LEU A 1 304 ? -3.757 -28.040 2.507 1.00 93.38 304 LEU A C 1
ATOM 2386 O O . LEU A 1 304 ? -4.296 -28.579 3.475 1.00 93.38 304 LEU A O 1
ATOM 2390 N N . LEU A 1 305 ? -3.200 -26.830 2.600 1.00 93.44 305 LEU A N 1
ATOM 2391 C CA . LEU A 1 305 ? -3.113 -26.078 3.852 1.00 93.44 305 LEU A CA 1
ATOM 2392 C C . LEU A 1 305 ? -4.447 -25.462 4.266 1.00 93.44 305 LEU A C 1
ATOM 2394 O O . LEU A 1 305 ? -4.708 -25.371 5.463 1.00 93.44 305 LEU A O 1
ATOM 2398 N N . TYR A 1 306 ? -5.297 -25.046 3.324 1.00 92.44 306 TYR A N 1
ATOM 2399 C CA . TYR A 1 306 ? -6.531 -24.332 3.654 1.00 92.44 306 TYR A CA 1
ATOM 2400 C C . TYR A 1 306 ? -7.495 -25.161 4.532 1.00 92.44 306 TYR A C 1
ATOM 2402 O O . TYR A 1 306 ? -7.905 -24.653 5.579 1.00 92.44 306 TYR A O 1
ATOM 2410 N N . PRO A 1 307 ? -7.806 -26.441 4.229 1.00 91.81 307 PRO A N 1
ATOM 2411 C CA . PRO A 1 307 ? -8.635 -27.279 5.105 1.00 91.81 307 PRO A CA 1
ATOM 2412 C C . PRO A 1 307 ? -8.020 -27.506 6.497 1.00 91.81 307 PRO A C 1
ATOM 2414 O O . PRO A 1 307 ? -8.723 -27.477 7.514 1.00 91.81 307 PRO A O 1
ATOM 2417 N N . LEU A 1 308 ? -6.697 -27.700 6.566 1.00 91.44 308 LEU A N 1
ATOM 2418 C CA . LEU A 1 308 ? -5.968 -27.884 7.826 1.00 91.44 308 LEU A CA 1
ATOM 2419 C C . LEU A 1 308 ? -6.014 -26.614 8.685 1.00 91.44 308 LEU A C 1
ATOM 2421 O O . LEU A 1 308 ? -6.344 -26.663 9.871 1.00 91.44 308 LEU A O 1
ATOM 2425 N N . ALA A 1 309 ? -5.750 -25.462 8.074 1.00 91.50 309 ALA A N 1
ATOM 2426 C CA . ALA A 1 309 ? -5.836 -24.162 8.719 1.00 91.50 309 ALA A CA 1
ATOM 2427 C C . ALA A 1 309 ? -7.267 -23.854 9.179 1.00 91.50 309 ALA A C 1
ATOM 2429 O O . ALA A 1 309 ? -7.454 -23.375 10.296 1.00 91.50 309 ALA A O 1
ATOM 2430 N N . TYR A 1 310 ? -8.280 -24.204 8.380 1.00 90.62 310 TYR A N 1
ATOM 2431 C CA . TYR A 1 310 ? -9.688 -24.011 8.726 1.00 90.62 310 TYR A CA 1
ATOM 2432 C C . TYR A 1 310 ? -10.057 -24.743 10.021 1.00 90.62 310 TYR A C 1
ATOM 2434 O O . TYR A 1 310 ? -10.548 -24.134 10.972 1.00 90.62 310 TYR A O 1
ATOM 2442 N N . THR A 1 311 ? -9.770 -26.045 10.097 1.00 89.12 311 THR A N 1
ATOM 2443 C CA . THR A 1 311 ? -10.091 -26.854 11.287 1.00 89.12 311 THR A CA 1
ATOM 2444 C C . THR A 1 311 ? -9.346 -26.372 12.530 1.00 89.12 311 THR A C 1
ATOM 2446 O O . THR A 1 311 ? -9.932 -26.256 13.610 1.00 89.12 311 THR A O 1
ATOM 2449 N N . ARG A 1 312 ? -8.067 -26.019 12.377 1.00 88.25 312 ARG A N 1
ATOM 2450 C CA . ARG A 1 312 ? -7.243 -25.484 13.461 1.00 88.25 312 ARG A CA 1
ATOM 2451 C C . ARG A 1 312 ? -7.732 -24.124 13.947 1.00 88.25 312 ARG A C 1
ATOM 2453 O O . ARG A 1 312 ? -7.767 -23.900 15.154 1.00 88.25 312 ARG A O 1
ATOM 2460 N N . ARG A 1 313 ? -8.131 -23.231 13.041 1.00 87.06 313 ARG A N 1
ATOM 2461 C CA . ARG A 1 313 ? -8.662 -21.909 13.390 1.00 87.06 313 ARG A CA 1
ATOM 2462 C C . ARG A 1 313 ? -9.964 -22.025 14.172 1.00 87.06 313 ARG A C 1
ATOM 2464 O O . ARG A 1 313 ? -10.078 -21.396 15.215 1.00 87.06 313 ARG A O 1
ATOM 2471 N N . VAL A 1 314 ? -10.898 -22.875 13.736 1.00 88.31 314 VAL A N 1
ATOM 2472 C CA . VAL A 1 314 ? -12.148 -23.136 14.477 1.00 88.31 314 VAL A CA 1
ATOM 2473 C C . VAL A 1 314 ? -11.847 -23.604 15.902 1.00 88.31 314 VAL A C 1
ATOM 2475 O O . VAL A 1 314 ? -12.411 -23.076 16.857 1.00 88.31 314 VAL A O 1
ATOM 2478 N N . ARG A 1 315 ? -10.899 -24.534 16.062 1.00 86.81 315 ARG A N 1
ATOM 2479 C CA . ARG A 1 315 ? -10.463 -25.012 17.379 1.00 86.81 315 ARG A CA 1
ATOM 2480 C C . ARG A 1 315 ? -9.874 -23.892 18.246 1.00 86.81 315 ARG A C 1
ATOM 2482 O O . ARG A 1 315 ? -10.284 -23.743 19.390 1.00 86.81 315 ARG A O 1
ATOM 2489 N N . GLN A 1 316 ? -8.975 -23.073 17.694 1.00 83.62 316 GLN A N 1
ATOM 2490 C CA . GLN A 1 316 ? -8.366 -21.939 18.407 1.00 83.62 316 GLN A CA 1
ATOM 2491 C C . GLN A 1 316 ? -9.395 -20.902 18.875 1.00 83.62 316 GLN A C 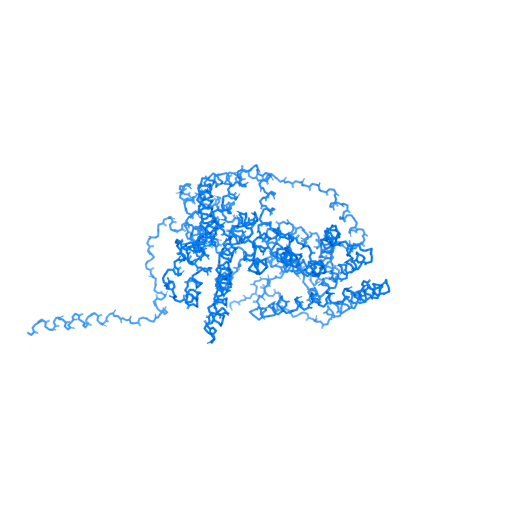1
ATOM 2493 O O . GLN A 1 316 ? -9.213 -20.291 19.925 1.00 83.62 316 GLN A O 1
ATOM 2498 N N . LEU A 1 317 ? -10.457 -20.684 18.097 1.00 84.50 317 LEU A N 1
ATOM 2499 C CA . LEU A 1 317 ? -11.526 -19.758 18.463 1.00 84.50 317 LEU A CA 1
ATOM 2500 C C . LEU A 1 317 ? -12.349 -20.293 19.641 1.00 84.50 317 LEU A C 1
ATOM 2502 O O . LEU A 1 317 ? -12.616 -19.544 20.574 1.00 84.50 317 LEU A O 1
ATOM 2506 N N . ILE A 1 318 ? -12.688 -21.585 19.635 1.00 83.56 318 ILE A N 1
ATOM 2507 C CA . ILE A 1 318 ? -13.447 -22.227 20.722 1.00 83.56 318 ILE A CA 1
ATOM 2508 C C . ILE A 1 318 ? -12.622 -22.296 22.015 1.00 83.56 318 ILE A C 1
ATOM 2510 O O . ILE A 1 318 ? -13.146 -22.034 23.092 1.00 83.56 318 ILE A O 1
ATOM 2514 N N . GLU A 1 319 ? -11.331 -22.624 21.920 1.00 82.62 319 GLU A N 1
ATOM 2515 C CA . GLU A 1 319 ? -10.440 -22.754 23.085 1.00 82.62 319 GLU A CA 1
ATOM 2516 C C . GLU A 1 319 ? -10.117 -21.404 23.757 1.00 82.62 319 GLU A C 1
ATOM 2518 O O . GLU A 1 319 ? -9.712 -21.378 24.918 1.00 82.62 319 GLU A O 1
ATOM 2523 N N . GLY A 1 320 ? -10.335 -20.282 23.059 1.00 65.94 320 GLY A N 1
ATOM 2524 C CA . GLY A 1 320 ? -10.096 -18.932 23.562 1.00 65.94 320 GLY A CA 1
ATOM 2525 C C . GLY A 1 320 ? -8.611 -18.547 23.589 1.00 65.94 320 GLY A C 1
ATOM 2526 O O . GLY A 1 320 ? -7.739 -19.271 24.069 1.00 65.94 320 GLY A O 1
ATOM 2527 N N . ALA A 1 321 ? -8.289 -17.351 23.092 1.00 58.78 321 ALA A N 1
ATOM 2528 C CA . ALA A 1 321 ? -6.945 -16.802 23.237 1.00 58.78 321 ALA A CA 1
ATOM 2529 C C . ALA A 1 321 ? -6.754 -16.311 24.681 1.00 58.78 321 ALA A C 1
ATOM 2531 O O . ALA A 1 321 ? -7.376 -15.332 25.090 1.00 58.78 321 ALA A O 1
ATOM 2532 N N . GLY A 1 322 ? -5.892 -16.979 25.457 1.00 52.41 322 GLY A N 1
ATOM 2533 C CA . GLY A 1 322 ? -5.554 -16.550 26.817 1.00 52.41 322 GLY A CA 1
ATOM 2534 C C . GLY A 1 322 ? -5.182 -15.062 26.867 1.00 52.41 322 GLY A C 1
ATOM 2535 O O . GLY A 1 322 ? -4.341 -14.603 26.090 1.00 52.41 322 GLY A O 1
ATOM 2536 N N . ILE A 1 323 ? -5.832 -14.310 27.762 1.00 47.97 323 ILE A N 1
ATOM 2537 C CA . ILE A 1 323 ? -5.682 -12.856 27.914 1.00 47.97 323 ILE A CA 1
ATOM 2538 C C . ILE A 1 323 ? -4.209 -12.523 28.185 1.00 47.97 323 ILE A C 1
ATOM 2540 O O . ILE A 1 323 ? -3.655 -12.872 29.227 1.00 47.97 323 ILE A O 1
ATOM 2544 N N . GLN A 1 324 ? -3.561 -11.835 27.246 1.00 53.97 324 GLN A N 1
ATOM 2545 C CA . GLN A 1 324 ? -2.151 -11.467 27.366 1.00 53.97 324 GLN A CA 1
ATOM 2546 C C . GLN A 1 324 ? -1.999 -10.136 28.115 1.00 53.97 324 GLN A C 1
ATOM 2548 O O . GLN A 1 324 ? -2.404 -9.085 27.621 1.00 53.97 324 GLN A O 1
ATOM 2553 N N . LYS A 1 325 ? -1.345 -10.154 29.283 1.00 44.59 325 LYS A N 1
ATOM 2554 C CA . LYS A 1 325 ? -0.812 -8.946 29.936 1.00 44.59 325 LYS A CA 1
ATOM 2555 C C . LYS A 1 325 ? 0.628 -8.712 29.469 1.00 44.59 325 LYS A C 1
ATOM 2557 O O . LYS A 1 325 ? 1.575 -9.176 30.095 1.00 44.59 325 LYS A O 1
ATOM 2562 N N . GLY A 1 326 ? 0.807 -7.999 28.359 1.00 52.34 326 GLY A N 1
ATOM 2563 C CA . GLY A 1 326 ? 2.129 -7.527 27.940 1.00 52.34 326 GLY A CA 1
ATOM 2564 C C . GLY A 1 326 ? 2.555 -6.305 28.758 1.00 52.34 326 GLY A C 1
ATOM 2565 O O . GLY A 1 326 ? 2.020 -5.219 28.557 1.00 52.34 326 GLY A O 1
ATOM 2566 N N . SER A 1 327 ? 3.509 -6.456 29.682 1.00 51.22 327 SER A N 1
ATOM 2567 C CA . SER A 1 327 ? 4.124 -5.322 30.390 1.00 51.22 327 SER A CA 1
ATOM 2568 C C . SER A 1 327 ? 5.329 -4.817 29.598 1.00 51.22 327 SER A C 1
ATOM 2570 O O . SER A 1 327 ? 6.399 -5.411 29.677 1.00 51.22 327 SER A O 1
ATOM 2572 N N . ASN A 1 328 ? 5.178 -3.715 28.859 1.00 62.94 328 ASN A N 1
ATOM 2573 C CA . ASN A 1 328 ? 6.298 -3.077 28.165 1.00 62.94 328 ASN A CA 1
ATOM 2574 C C . ASN A 1 328 ? 6.871 -1.924 29.013 1.00 62.94 328 ASN A C 1
ATOM 2576 O O . ASN A 1 328 ? 6.218 -0.895 29.187 1.00 62.94 328 ASN A O 1
ATOM 2580 N N . SER A 1 329 ? 8.074 -2.093 29.573 1.00 58.59 329 SER A N 1
ATOM 2581 C CA . SER A 1 329 ? 8.687 -1.121 30.498 1.00 58.59 329 SER A CA 1
ATOM 2582 C C . SER A 1 329 ? 9.017 0.221 29.836 1.00 58.59 329 SER A C 1
ATOM 2584 O O . SER A 1 329 ? 8.846 1.263 30.463 1.00 58.59 329 SER A O 1
ATOM 2586 N N . PHE A 1 330 ? 9.392 0.223 28.553 1.00 58.56 330 PHE A N 1
ATOM 2587 C CA . PHE A 1 330 ? 9.640 1.455 27.793 1.00 58.56 330 PHE A CA 1
ATOM 2588 C C . PHE A 1 330 ? 8.370 2.305 27.639 1.00 58.56 330 PHE A C 1
ATOM 2590 O O . PHE A 1 330 ? 8.399 3.521 27.815 1.00 58.56 330 PHE A O 1
ATOM 2597 N N . ALA A 1 331 ? 7.222 1.657 27.417 1.00 68.06 331 ALA A N 1
ATOM 2598 C CA . ALA A 1 331 ? 5.936 2.346 27.367 1.00 68.06 331 ALA A CA 1
ATOM 2599 C C . ALA A 1 331 ? 5.580 2.980 28.723 1.00 68.06 331 ALA A C 1
ATOM 2601 O O . ALA A 1 331 ? 5.021 4.070 28.757 1.00 68.06 331 ALA A O 1
ATOM 2602 N N . LYS A 1 332 ? 5.948 2.346 29.848 1.00 72.88 332 LYS A N 1
ATOM 2603 C CA . LYS A 1 332 ? 5.745 2.927 31.188 1.00 72.88 332 LYS A CA 1
ATOM 2604 C C . LYS A 1 332 ? 6.574 4.198 31.393 1.00 72.88 332 LYS A C 1
ATOM 2606 O O . LYS A 1 332 ? 6.037 5.172 31.912 1.00 72.88 332 LYS A O 1
ATOM 2611 N N . LEU A 1 333 ? 7.836 4.203 30.955 1.00 68.00 333 LEU A N 1
ATOM 2612 C CA . LEU A 1 333 ? 8.710 5.379 31.033 1.00 68.00 333 LEU A CA 1
ATOM 2613 C C . LEU A 1 333 ? 8.176 6.534 30.175 1.00 68.00 333 LEU A C 1
ATOM 2615 O O . LEU A 1 333 ? 8.057 7.657 30.658 1.00 68.00 333 LEU A O 1
ATOM 2619 N N . LEU A 1 334 ? 7.788 6.244 28.929 1.00 68.12 334 LEU A N 1
ATOM 2620 C CA . LEU A 1 334 ? 7.220 7.243 28.024 1.00 68.12 334 LEU A CA 1
ATOM 2621 C C . LEU A 1 334 ? 5.913 7.828 28.579 1.00 68.12 334 LEU A C 1
ATOM 2623 O O . LEU A 1 334 ? 5.744 9.045 28.597 1.00 68.12 334 LEU A O 1
ATOM 2627 N N . HIS A 1 335 ? 5.016 6.984 29.101 1.00 74.62 335 HIS A N 1
ATOM 2628 C CA . HIS A 1 335 ? 3.798 7.456 29.760 1.00 74.62 335 HIS A CA 1
ATOM 2629 C C . HIS A 1 335 ? 4.114 8.351 30.959 1.00 74.62 335 HIS A C 1
ATOM 2631 O O . HIS A 1 335 ? 3.478 9.387 31.121 1.00 74.62 335 HIS A O 1
ATOM 2637 N N . HIS A 1 336 ? 5.108 7.998 31.776 1.00 72.38 336 HIS A N 1
ATOM 2638 C CA . HIS A 1 336 ? 5.490 8.806 32.929 1.00 72.38 336 HIS A CA 1
ATOM 2639 C C . HIS A 1 336 ? 5.971 10.208 32.519 1.00 72.38 336 HIS A C 1
ATOM 2641 O O . HIS A 1 336 ? 5.471 11.202 33.046 1.00 72.38 336 HIS A O 1
ATOM 2647 N N . LEU A 1 337 ? 6.854 10.296 31.518 1.00 69.31 337 LEU A N 1
ATOM 2648 C CA . LEU A 1 337 ? 7.348 11.574 30.991 1.00 69.31 337 LEU A CA 1
ATOM 2649 C C . LEU A 1 337 ? 6.222 12.422 30.384 1.00 69.31 337 LEU A C 1
ATOM 2651 O O . LEU A 1 337 ? 6.135 13.619 30.663 1.00 69.31 337 LEU A O 1
ATOM 2655 N N . LEU A 1 338 ? 5.317 11.808 29.616 1.00 71.88 338 LEU A N 1
ATOM 2656 C CA . LEU A 1 338 ? 4.169 12.496 29.015 1.00 71.88 338 LEU A CA 1
ATOM 2657 C C . LEU A 1 338 ? 3.168 13.001 30.065 1.00 71.88 338 LEU A C 1
ATOM 2659 O O . LEU A 1 338 ? 2.626 14.099 29.924 1.00 71.88 338 LEU A O 1
ATOM 2663 N N . HIS A 1 339 ? 2.938 12.230 31.132 1.00 75.44 339 HIS A N 1
ATOM 2664 C CA . HIS A 1 339 ? 2.059 12.617 32.236 1.00 75.44 339 HIS A CA 1
ATOM 2665 C C . HIS A 1 339 ? 2.637 13.742 33.096 1.00 75.44 339 HIS A C 1
ATOM 2667 O O . HIS A 1 339 ? 1.867 14.568 33.588 1.00 75.44 339 HIS A O 1
ATOM 2673 N N . ALA A 1 340 ? 3.959 13.783 33.267 1.00 67.75 340 ALA A N 1
ATOM 2674 C CA . ALA A 1 340 ? 4.636 14.806 34.057 1.00 67.75 340 ALA A CA 1
ATOM 2675 C C . ALA A 1 340 ? 4.742 16.155 33.325 1.00 67.75 340 ALA A C 1
ATOM 2677 O O . ALA A 1 340 ? 4.635 17.209 33.949 1.00 67.75 340 ALA A O 1
ATOM 2678 N N . THR A 1 341 ? 4.938 16.138 32.004 1.00 68.12 341 THR A N 1
ATOM 2679 C CA . THR A 1 341 ? 5.285 17.346 31.241 1.00 68.12 341 THR A CA 1
ATOM 2680 C C . THR A 1 341 ? 4.072 18.010 30.587 1.00 68.12 341 THR A C 1
ATOM 2682 O O . THR A 1 341 ? 3.782 19.171 30.891 1.00 68.12 341 THR A O 1
ATOM 2685 N N . ILE A 1 342 ? 3.350 17.284 29.722 1.00 67.12 342 ILE A N 1
ATOM 2686 C CA . ILE A 1 342 ? 2.415 17.891 28.758 1.00 67.12 342 ILE A CA 1
ATOM 2687 C C . ILE A 1 342 ? 0.949 17.503 29.012 1.00 67.12 342 ILE A C 1
ATOM 2689 O O . ILE A 1 342 ? 0.063 18.347 28.899 1.00 67.12 342 ILE A O 1
ATOM 2693 N N . LEU A 1 343 ? 0.659 16.265 29.425 1.00 74.44 343 LEU A N 1
ATOM 2694 C CA . LEU A 1 343 ? -0.707 15.826 29.739 1.00 74.44 343 LEU A CA 1
ATOM 2695 C C . LEU A 1 343 ? -1.025 16.096 31.215 1.00 74.44 343 LEU A C 1
ATOM 2697 O O . LEU A 1 343 ? -1.062 15.165 32.017 1.00 74.44 343 LEU A O 1
ATOM 2701 N N . ARG A 1 344 ? -1.215 17.360 31.604 1.00 74.38 344 ARG A N 1
ATOM 2702 C CA . ARG A 1 344 ? -1.442 17.729 33.017 1.00 74.38 344 ARG A CA 1
ATOM 2703 C C . ARG A 1 344 ? -2.867 17.438 33.494 1.00 74.38 344 ARG A C 1
ATOM 2705 O O . ARG A 1 344 ? -3.039 16.988 34.625 1.00 74.38 344 ARG A O 1
ATOM 2712 N N . THR A 1 345 ? -3.873 17.626 32.639 1.00 82.19 345 THR A N 1
ATOM 2713 C CA . THR A 1 345 ? -5.282 17.426 33.005 1.00 82.19 345 THR A CA 1
ATOM 2714 C C . THR A 1 345 ? -5.737 15.969 32.840 1.00 82.19 345 THR A C 1
ATOM 2716 O O . THR A 1 345 ? -5.336 15.283 31.892 1.00 82.19 345 THR A O 1
ATOM 2719 N N . PRO A 1 346 ? -6.591 15.451 33.749 1.00 84.38 346 PRO A N 1
ATOM 2720 C CA . PRO A 1 346 ? -7.041 14.058 33.707 1.00 84.38 346 PRO A CA 1
ATOM 2721 C C . PRO A 1 346 ? -7.850 13.742 32.441 1.00 84.38 346 PRO A C 1
ATOM 2723 O O . PRO A 1 346 ? -7.732 12.643 31.902 1.00 84.38 346 PRO A O 1
ATOM 2726 N N . ARG A 1 347 ? -8.606 14.718 31.918 1.00 83.94 347 ARG A N 1
ATOM 2727 C CA . ARG A 1 347 ? -9.378 14.575 30.672 1.00 83.94 347 ARG A CA 1
ATOM 2728 C C . ARG A 1 347 ? -8.473 14.412 29.449 1.00 83.94 347 ARG A C 1
ATOM 2730 O O . ARG A 1 347 ? -8.641 13.458 28.694 1.00 83.94 347 ARG A O 1
ATOM 2737 N N . ALA A 1 348 ? -7.445 15.254 29.312 1.00 85.12 348 ALA A N 1
ATOM 2738 C CA . ALA A 1 348 ? -6.456 15.134 28.240 1.00 85.12 348 ALA A CA 1
ATOM 2739 C C . ALA A 1 348 ? -5.721 13.780 28.281 1.00 85.12 348 ALA A C 1
ATOM 2741 O O . ALA A 1 348 ? -5.536 13.140 27.246 1.00 85.12 348 ALA A O 1
ATOM 2742 N N . ARG A 1 349 ? -5.364 13.290 29.481 1.00 86.19 349 ARG A N 1
ATOM 2743 C CA . ARG A 1 349 ? -4.773 11.948 29.657 1.00 86.19 349 ARG A CA 1
ATOM 2744 C C . ARG A 1 349 ? -5.710 10.841 29.185 1.00 86.19 349 ARG A C 1
ATOM 2746 O O . ARG A 1 349 ? -5.260 9.927 28.496 1.00 86.19 349 ARG A O 1
ATOM 2753 N N . ALA A 1 350 ? -6.987 10.914 29.559 1.00 86.25 350 ALA A N 1
ATOM 2754 C CA . ALA A 1 350 ? -7.981 9.920 29.175 1.00 86.25 350 ALA A CA 1
ATOM 2755 C C . ALA A 1 350 ? -8.146 9.857 27.652 1.00 86.25 350 ALA A C 1
ATOM 2757 O O . ALA A 1 350 ? -8.135 8.767 27.089 1.00 86.25 350 ALA A O 1
ATOM 2758 N N . ILE A 1 351 ? -8.209 11.010 26.982 1.00 87.31 351 ILE A N 1
ATOM 2759 C CA . ILE A 1 351 ? -8.378 11.091 25.525 1.00 87.31 351 ILE A CA 1
ATOM 2760 C C . ILE A 1 351 ? -7.130 10.609 24.787 1.00 87.31 351 ILE A C 1
ATOM 2762 O O . ILE A 1 351 ? -7.254 9.840 23.837 1.00 87.31 351 ILE A O 1
ATOM 2766 N N . PHE A 1 352 ? -5.933 10.982 25.249 1.00 88.81 352 PHE A N 1
ATOM 2767 C CA . PHE A 1 352 ? -4.678 10.482 24.685 1.00 88.81 352 PHE A CA 1
ATOM 2768 C C . PHE A 1 352 ? -4.610 8.950 24.738 1.00 88.81 352 PHE A C 1
ATOM 2770 O O . PHE A 1 352 ? -4.364 8.295 23.724 1.00 88.81 352 PHE A O 1
ATOM 2777 N N . HIS A 1 353 ? -4.872 8.365 25.912 1.00 87.50 353 HIS A N 1
ATOM 2778 C CA . HIS A 1 353 ? -4.836 6.912 26.098 1.00 87.50 353 HIS A CA 1
ATOM 2779 C C . HIS A 1 353 ? -5.959 6.204 25.356 1.00 87.50 353 HIS A C 1
ATOM 2781 O O . HIS A 1 353 ? -5.715 5.161 24.755 1.00 87.50 353 HIS A O 1
ATOM 2787 N N . PHE A 1 354 ? -7.162 6.774 25.350 1.00 87.19 354 PHE A N 1
ATOM 2788 C CA . PHE A 1 354 ? -8.266 6.283 24.537 1.00 87.19 354 PHE A CA 1
ATOM 2789 C C . PHE A 1 354 ? -7.855 6.228 23.066 1.00 87.19 354 PHE A C 1
ATOM 2791 O O . PHE A 1 354 ? -7.976 5.174 22.445 1.00 87.19 354 PHE A O 1
ATOM 2798 N N . ALA A 1 355 ? -7.294 7.311 22.523 1.00 88.88 355 ALA A N 1
ATOM 2799 C CA . ALA A 1 355 ? -6.892 7.368 21.127 1.00 88.88 355 ALA A CA 1
ATOM 2800 C C . ALA A 1 355 ? -5.764 6.380 20.801 1.00 88.88 355 ALA A C 1
ATOM 2802 O O . ALA A 1 355 ? -5.884 5.605 19.852 1.00 88.88 355 ALA A O 1
ATOM 2803 N N . ALA A 1 356 ? -4.713 6.340 21.623 1.00 88.06 356 ALA A N 1
ATOM 2804 C CA . ALA A 1 356 ? -3.577 5.443 21.438 1.00 88.06 356 ALA A CA 1
ATOM 2805 C C . ALA A 1 356 ? -3.975 3.960 21.542 1.00 88.06 356 ALA A C 1
ATOM 2807 O O . ALA A 1 356 ? -3.583 3.146 20.705 1.00 88.06 356 ALA A O 1
ATOM 2808 N N . GLN A 1 357 ? -4.786 3.594 22.539 1.00 87.12 357 GLN A N 1
ATOM 2809 C CA . GLN A 1 357 ? -5.244 2.213 22.720 1.00 87.12 357 GLN A CA 1
ATOM 2810 C C . GLN A 1 357 ? -6.218 1.789 21.623 1.00 87.12 357 GLN A C 1
ATOM 2812 O O . GLN A 1 357 ? -6.152 0.651 21.164 1.00 87.12 357 GLN A O 1
ATOM 2817 N N . THR A 1 358 ? -7.093 2.694 21.184 1.00 86.50 358 THR A N 1
ATOM 2818 C CA . THR A 1 358 ? -8.004 2.450 20.059 1.00 86.50 358 THR A CA 1
ATOM 2819 C C . THR A 1 358 ? -7.198 2.202 18.785 1.00 86.50 358 THR A C 1
ATOM 2821 O O . THR A 1 358 ? -7.415 1.190 18.118 1.00 86.50 358 THR A O 1
ATOM 2824 N N . LEU A 1 359 ? -6.195 3.044 18.506 1.00 86.75 359 LEU A N 1
ATOM 2825 C CA . LEU A 1 359 ? -5.305 2.903 17.353 1.00 86.75 359 LEU A CA 1
ATOM 2826 C C . LEU A 1 359 ? -4.544 1.572 17.353 1.00 86.75 359 LEU A C 1
ATOM 2828 O O . LEU A 1 359 ? -4.443 0.951 16.305 1.00 86.75 359 LEU A O 1
ATOM 2832 N N . ALA A 1 360 ? -4.055 1.131 18.517 1.00 82.81 360 ALA A N 1
ATOM 2833 C CA . ALA A 1 360 ? -3.260 -0.090 18.658 1.00 82.81 360 ALA A CA 1
ATOM 2834 C C . ALA A 1 360 ? -4.083 -1.392 18.676 1.00 82.81 360 ALA A C 1
ATOM 2836 O O . ALA A 1 360 ? -3.532 -2.475 18.469 1.00 82.81 360 ALA A O 1
ATOM 2837 N N . ARG A 1 361 ? -5.382 -1.322 19.000 1.00 79.12 361 ARG A N 1
ATOM 2838 C CA . ARG A 1 361 ? -6.241 -2.511 19.147 1.00 79.12 361 ARG A CA 1
ATOM 2839 C C . ARG A 1 361 ? -7.104 -2.780 17.920 1.00 79.12 361 ARG A C 1
ATOM 2841 O O . ARG A 1 361 ? -7.359 -3.942 17.612 1.00 79.12 361 ARG A O 1
ATOM 2848 N N . LEU A 1 362 ? -7.575 -1.741 17.232 1.00 80.44 362 LEU A N 1
ATOM 2849 C CA . LEU A 1 362 ? -8.517 -1.903 16.126 1.00 80.44 362 LEU A CA 1
ATOM 2850 C C . LEU A 1 362 ? -7.802 -2.186 14.805 1.00 80.44 362 LEU A C 1
ATOM 2852 O O . LEU A 1 362 ? -7.192 -1.315 14.188 1.00 80.44 362 LEU A O 1
ATOM 2856 N N . GLN A 1 363 ? -7.979 -3.410 14.309 1.00 73.06 363 GLN A N 1
ATOM 2857 C CA . GLN A 1 363 ? -7.369 -3.890 13.066 1.00 73.06 363 GLN A CA 1
ATOM 2858 C C . GLN A 1 363 ? -7.734 -3.053 11.831 1.00 73.06 363 GLN A C 1
ATOM 2860 O O . GLN A 1 363 ? -6.916 -2.903 10.923 1.00 73.06 363 GLN A O 1
ATOM 2865 N N . ARG A 1 364 ? -8.942 -2.475 11.788 1.00 75.00 364 ARG A N 1
ATOM 2866 C CA . ARG A 1 364 ? -9.364 -1.585 10.696 1.00 75.00 364 ARG A CA 1
ATOM 2867 C C . ARG A 1 364 ? -8.472 -0.346 10.584 1.00 75.00 364 ARG A C 1
ATOM 2869 O O . ARG A 1 364 ? -8.193 0.107 9.480 1.00 75.00 364 ARG A O 1
ATOM 2876 N N . LEU A 1 365 ? -7.994 0.183 11.708 1.00 82.19 365 LEU A N 1
ATOM 2877 C CA . LEU A 1 365 ? -7.094 1.333 11.706 1.00 82.19 365 LEU A CA 1
ATOM 2878 C C . LEU A 1 365 ? -5.698 0.944 11.222 1.00 82.19 365 LEU A C 1
ATOM 2880 O O . LEU A 1 365 ? -5.088 1.701 10.474 1.00 82.19 365 LEU A O 1
ATOM 2884 N N . HIS A 1 366 ? -5.232 -0.260 11.563 1.00 83.44 366 HIS A N 1
ATOM 2885 C CA . HIS A 1 366 ? -3.972 -0.789 11.039 1.00 83.44 366 HIS A CA 1
ATOM 2886 C C . HIS A 1 366 ? -3.992 -0.925 9.511 1.00 83.44 366 HIS A C 1
ATOM 2888 O O . HIS A 1 366 ? -2.974 -0.670 8.880 1.00 83.44 366 HIS A O 1
ATOM 2894 N N . LEU A 1 367 ? -5.138 -1.277 8.911 1.00 80.75 367 LEU A N 1
ATOM 2895 C CA . LEU A 1 367 ? -5.299 -1.302 7.451 1.00 80.75 367 LEU A CA 1
ATOM 2896 C C . LEU A 1 367 ? -5.110 0.087 6.831 1.00 80.75 367 LEU A C 1
ATOM 2898 O O . LEU A 1 367 ? -4.329 0.223 5.892 1.00 80.75 367 LEU A O 1
ATOM 2902 N N . TYR A 1 368 ? -5.768 1.119 7.373 1.00 82.38 368 TYR A N 1
ATOM 2903 C CA . TYR A 1 368 ? -5.569 2.490 6.894 1.00 82.38 368 TYR A CA 1
ATOM 2904 C C . TYR A 1 368 ? -4.111 2.918 7.058 1.00 82.38 368 TYR A C 1
ATOM 2906 O O . TYR A 1 368 ? -3.485 3.334 6.088 1.00 82.38 368 TYR A O 1
ATOM 2914 N N . LEU A 1 369 ? -3.534 2.747 8.248 1.00 88.69 369 LEU A N 1
ATOM 2915 C CA . LEU A 1 369 ? -2.136 3.096 8.497 1.00 88.69 369 LEU A CA 1
ATOM 2916 C C . LEU A 1 369 ? -1.180 2.368 7.546 1.00 88.69 369 LEU A C 1
ATOM 2918 O O . LEU A 1 369 ? -0.271 2.999 7.022 1.00 88.69 369 LEU A O 1
ATOM 2922 N N . ALA A 1 370 ? -1.404 1.081 7.272 1.00 89.31 370 ALA A N 1
ATOM 2923 C CA . ALA A 1 370 ? -0.589 0.306 6.341 1.00 89.31 370 ALA A CA 1
ATOM 2924 C C . ALA A 1 370 ? -0.696 0.812 4.898 1.00 89.31 370 ALA A C 1
ATOM 2926 O O . ALA A 1 370 ? 0.314 0.851 4.203 1.00 89.31 370 ALA A O 1
ATOM 2927 N N . MET A 1 371 ? -1.881 1.238 4.450 1.00 89.44 371 MET A N 1
ATOM 2928 C CA . MET A 1 371 ? -2.047 1.836 3.121 1.00 89.44 371 MET A CA 1
ATOM 2929 C C . MET A 1 371 ? -1.271 3.149 2.984 1.00 89.44 371 MET A C 1
ATOM 2931 O O . MET A 1 371 ? -0.535 3.327 2.019 1.00 89.44 371 MET A O 1
ATOM 2935 N N . TYR A 1 372 ? -1.413 4.060 3.952 1.00 91.50 372 TYR A N 1
ATOM 2936 C CA . TYR A 1 372 ? -0.715 5.350 3.922 1.00 91.50 372 TYR A CA 1
ATOM 2937 C C . TYR A 1 372 ? 0.799 5.180 4.098 1.00 91.50 372 TYR A C 1
ATOM 2939 O O . TYR A 1 372 ? 1.572 5.785 3.360 1.00 91.50 372 TYR A O 1
ATOM 2947 N N . ALA A 1 373 ? 1.229 4.321 5.027 1.00 91.00 373 ALA A N 1
ATOM 2948 C CA . ALA A 1 373 ? 2.641 4.002 5.224 1.00 91.00 373 ALA A CA 1
ATOM 2949 C C . ALA A 1 373 ? 3.241 3.301 3.999 1.00 91.00 373 ALA A C 1
ATOM 2951 O O . ALA A 1 373 ? 4.361 3.614 3.610 1.00 91.00 373 ALA A O 1
ATOM 2952 N N . GLY A 1 374 ? 2.493 2.391 3.369 1.00 90.19 374 GLY A N 1
ATOM 2953 C CA . GLY A 1 374 ? 2.904 1.708 2.149 1.00 90.19 374 GLY A CA 1
ATOM 2954 C C . GLY A 1 374 ? 3.056 2.664 0.977 1.00 90.19 374 GLY A C 1
ATOM 2955 O O . GLY A 1 374 ? 4.087 2.631 0.323 1.00 90.19 374 GLY A O 1
ATOM 2956 N N . ALA A 1 375 ? 2.100 3.573 0.763 1.00 90.75 375 ALA A N 1
ATOM 2957 C CA . ALA A 1 375 ? 2.222 4.613 -0.257 1.00 90.75 375 ALA A CA 1
ATOM 2958 C C . ALA A 1 375 ? 3.437 5.522 0.001 1.00 90.75 375 ALA A C 1
ATOM 2960 O O . ALA A 1 375 ? 4.265 5.704 -0.888 1.00 90.75 375 ALA A O 1
ATOM 2961 N N . GLY A 1 376 ? 3.599 6.029 1.229 1.00 92.12 376 GLY A N 1
ATOM 2962 C CA . GLY A 1 376 ? 4.742 6.866 1.601 1.00 92.12 376 GLY A CA 1
ATOM 2963 C C . GLY A 1 376 ? 6.087 6.161 1.410 1.00 92.12 376 GLY A C 1
ATOM 2964 O O . GLY A 1 376 ? 6.979 6.711 0.769 1.00 92.12 376 GLY A O 1
ATOM 2965 N N . LEU A 1 377 ? 6.227 4.924 1.900 1.00 92.00 377 LEU A N 1
ATOM 2966 C CA . LEU A 1 377 ? 7.456 4.144 1.738 1.00 92.00 377 LEU A CA 1
ATOM 2967 C C . LEU A 1 377 ? 7.728 3.813 0.269 1.00 92.00 377 LEU A C 1
ATOM 2969 O O . LEU A 1 377 ? 8.876 3.848 -0.161 1.00 92.00 377 LEU A O 1
ATOM 2973 N N . ALA A 1 378 ? 6.690 3.526 -0.509 1.00 90.31 378 ALA A N 1
ATOM 2974 C CA . ALA A 1 378 ? 6.827 3.229 -1.921 1.00 90.31 378 ALA A CA 1
ATOM 2975 C C . ALA A 1 378 ? 7.330 4.441 -2.723 1.00 90.31 378 ALA A C 1
ATOM 2977 O O . ALA A 1 378 ? 8.241 4.294 -3.536 1.00 90.31 378 ALA A O 1
ATOM 2978 N N . PHE A 1 379 ? 6.820 5.647 -2.440 1.00 90.69 379 PHE A N 1
ATOM 2979 C CA . PHE A 1 379 ? 7.347 6.887 -3.022 1.00 90.69 379 PHE A CA 1
ATOM 2980 C C . PHE A 1 379 ? 8.796 7.152 -2.607 1.00 90.69 379 PHE A C 1
ATOM 2982 O O . PHE A 1 379 ? 9.614 7.513 -3.450 1.00 90.69 379 PHE A O 1
ATOM 2989 N N . VAL A 1 380 ? 9.132 6.933 -1.331 1.00 92.38 380 VAL A N 1
ATOM 2990 C CA . VAL A 1 380 ? 10.509 7.058 -0.827 1.00 92.38 380 VAL A CA 1
ATOM 2991 C C . VAL A 1 380 ? 11.438 6.100 -1.568 1.00 92.38 380 VAL A C 1
ATOM 2993 O O . VAL A 1 380 ? 12.458 6.527 -2.094 1.00 92.38 380 VAL A O 1
ATOM 2996 N N . LEU A 1 381 ? 11.078 4.820 -1.673 1.00 89.88 381 LEU A N 1
ATOM 2997 C CA . LEU A 1 381 ? 11.880 3.821 -2.379 1.00 89.88 381 LEU A CA 1
ATOM 2998 C C . LEU A 1 381 ? 12.011 4.147 -3.868 1.00 89.88 381 LEU A C 1
ATOM 3000 O O . LEU A 1 381 ? 13.114 4.072 -4.404 1.00 89.88 381 LEU A O 1
ATOM 3004 N N . SER A 1 382 ? 10.927 4.569 -4.521 1.00 86.25 382 SER A N 1
ATOM 3005 C CA . SER A 1 382 ? 10.961 4.988 -5.925 1.00 86.25 382 SER A CA 1
ATOM 3006 C C . SER A 1 382 ? 11.835 6.223 -6.153 1.00 86.25 382 SER A C 1
ATOM 3008 O O . SER A 1 382 ? 12.449 6.322 -7.208 1.00 86.25 382 SER A O 1
ATOM 3010 N N . GLY A 1 383 ? 11.890 7.164 -5.206 1.00 84.81 383 GLY A N 1
ATOM 3011 C CA . GLY A 1 383 ? 12.753 8.344 -5.301 1.00 84.81 383 GLY A CA 1
ATOM 3012 C C . GLY A 1 383 ? 14.217 8.048 -4.964 1.00 84.81 383 GLY A C 1
ATOM 3013 O O . GLY A 1 383 ? 15.119 8.624 -5.569 1.00 84.81 383 GLY A O 1
ATOM 3014 N N . LEU A 1 384 ? 14.460 7.145 -4.009 1.00 86.31 384 LEU A N 1
ATOM 3015 C CA . LEU A 1 384 ? 15.799 6.733 -3.581 1.00 86.31 384 LEU A CA 1
ATOM 3016 C C . LEU A 1 384 ? 16.515 5.880 -4.624 1.00 86.31 384 LEU A C 1
ATOM 3018 O O . LEU A 1 384 ? 17.735 5.961 -4.718 1.00 86.31 384 LEU A O 1
ATOM 3022 N N . THR A 1 385 ? 15.791 5.044 -5.364 1.00 83.00 385 THR A N 1
ATOM 3023 C CA . THR A 1 385 ? 16.398 4.043 -6.245 1.00 83.00 385 THR A CA 1
ATOM 3024 C C . THR A 1 385 ? 16.682 4.602 -7.636 1.00 83.00 385 THR A C 1
ATOM 3026 O O . THR A 1 385 ? 15.790 5.043 -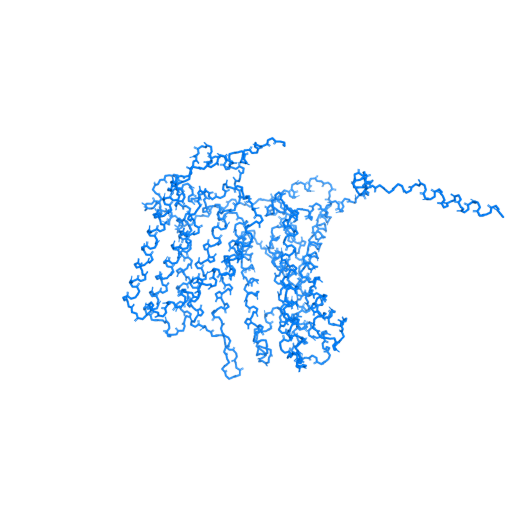8.352 1.00 83.00 385 THR A O 1
ATOM 3029 N N . LEU A 1 386 ? 17.951 4.544 -8.040 1.00 79.19 386 LEU A N 1
ATOM 3030 C CA . LEU A 1 386 ? 18.385 4.753 -9.417 1.00 79.19 386 LEU A CA 1
ATOM 3031 C C . LEU A 1 386 ? 19.106 3.501 -9.903 1.00 79.19 386 LEU A C 1
ATOM 3033 O O . LEU A 1 386 ? 19.959 2.953 -9.204 1.00 79.19 386 LEU A O 1
ATOM 3037 N N . PHE A 1 387 ? 18.788 3.063 -11.116 1.00 73.62 387 PHE A N 1
ATOM 3038 C CA . PHE A 1 387 ? 19.550 2.017 -11.784 1.00 73.62 387 PHE A CA 1
ATOM 3039 C C . PHE A 1 387 ? 20.688 2.663 -12.572 1.00 73.62 387 PHE A C 1
ATOM 3041 O O . PHE A 1 387 ? 20.448 3.344 -13.570 1.00 73.62 387 PHE A O 1
ATOM 3048 N N . GLN A 1 388 ? 21.924 2.463 -12.112 1.00 72.00 388 GLN A N 1
ATOM 3049 C CA . GLN A 1 388 ? 23.125 2.876 -12.834 1.00 72.00 388 GLN A CA 1
ATOM 3050 C C . GLN A 1 388 ? 23.850 1.648 -13.386 1.00 72.00 388 GLN A C 1
ATOM 3052 O O . GLN A 1 388 ? 23.861 0.574 -12.781 1.00 72.00 388 GLN A O 1
ATOM 3057 N N . THR A 1 389 ? 24.426 1.816 -14.570 1.00 65.00 389 THR A N 1
ATOM 3058 C CA . THR A 1 389 ? 25.202 0.791 -15.268 1.00 65.00 389 THR A CA 1
ATOM 3059 C C . THR A 1 389 ? 26.680 1.091 -15.082 1.00 65.00 389 THR A C 1
ATOM 3061 O O . THR A 1 389 ? 27.142 2.126 -15.562 1.00 65.00 389 THR A O 1
ATOM 3064 N N . ASP A 1 390 ? 27.395 0.196 -14.403 1.00 64.44 390 ASP A N 1
ATOM 3065 C CA . ASP A 1 390 ? 28.856 0.224 -14.316 1.00 64.44 390 ASP A CA 1
ATOM 3066 C C . ASP A 1 390 ? 29.399 -1.005 -15.059 1.00 64.44 390 ASP A C 1
ATOM 3068 O O . ASP A 1 390 ? 29.280 -2.145 -14.601 1.00 64.44 390 ASP A O 1
ATOM 3072 N N . GLY A 1 391 ? 29.881 -0.788 -16.285 1.00 69.31 391 GLY A N 1
ATOM 3073 C CA . GLY A 1 391 ? 30.233 -1.868 -17.209 1.00 69.31 391 GLY A CA 1
ATOM 3074 C C . GLY A 1 391 ? 29.051 -2.804 -17.502 1.00 69.31 391 GLY A C 1
ATOM 3075 O O . GLY A 1 391 ? 28.003 -2.360 -17.966 1.00 69.31 391 GLY A O 1
ATOM 3076 N N . ASP A 1 392 ? 29.228 -4.101 -17.225 1.00 63.53 392 ASP A N 1
ATOM 3077 C CA . ASP A 1 392 ? 28.251 -5.173 -17.494 1.00 63.53 392 ASP A CA 1
ATOM 3078 C C . ASP A 1 392 ? 27.362 -5.513 -16.275 1.00 63.53 392 ASP A C 1
ATOM 3080 O O . ASP A 1 392 ? 26.685 -6.541 -16.235 1.00 63.53 392 ASP A O 1
ATOM 3084 N N . ARG A 1 393 ? 27.385 -4.679 -15.221 1.00 62.72 393 ARG A N 1
ATOM 3085 C CA . ARG A 1 393 ? 26.599 -4.893 -13.997 1.00 62.72 393 ARG A CA 1
ATOM 3086 C C . ARG A 1 393 ? 25.670 -3.718 -13.710 1.00 62.72 393 ARG A C 1
ATOM 3088 O O . ARG A 1 393 ? 26.055 -2.550 -13.732 1.00 62.72 393 ARG A O 1
ATOM 3095 N N . LEU A 1 394 ? 24.420 -4.056 -13.401 1.00 67.31 394 LEU A N 1
ATOM 3096 C CA . LEU A 1 394 ? 23.390 -3.103 -13.008 1.00 67.31 394 LEU A CA 1
ATOM 3097 C C . LEU A 1 394 ? 23.385 -2.972 -11.484 1.00 67.31 394 LEU A C 1
ATOM 3099 O O . LEU A 1 394 ? 23.042 -3.917 -10.770 1.00 67.31 394 LEU A O 1
ATOM 3103 N N . HIS A 1 395 ? 23.774 -1.800 -10.990 1.00 74.75 395 HIS A N 1
ATOM 3104 C CA . HIS A 1 395 ? 23.835 -1.509 -9.563 1.00 74.75 395 HIS A CA 1
ATOM 3105 C C . HIS A 1 395 ? 22.714 -0.545 -9.170 1.00 74.75 395 HIS A C 1
ATOM 3107 O O . HIS A 1 395 ? 22.401 0.413 -9.880 1.00 74.75 395 HIS A O 1
ATOM 3113 N N . VAL A 1 396 ? 22.095 -0.814 -8.018 1.00 77.25 396 VAL A N 1
ATOM 3114 C CA . VAL A 1 396 ? 21.129 0.103 -7.408 1.00 77.25 396 VAL A CA 1
ATOM 3115 C C . VAL A 1 396 ? 21.914 1.159 -6.646 1.00 77.25 396 VAL A C 1
ATOM 3117 O O . VAL A 1 396 ? 22.591 0.843 -5.668 1.00 77.25 396 VAL A O 1
ATOM 3120 N N . VAL A 1 397 ? 21.822 2.402 -7.102 1.00 82.62 397 VAL A N 1
ATOM 3121 C CA . VAL A 1 397 ? 22.475 3.557 -6.487 1.00 82.62 397 VAL A CA 1
ATOM 3122 C C . VAL A 1 397 ? 21.425 4.413 -5.791 1.00 82.62 397 VAL A C 1
ATOM 3124 O O . VAL A 1 397 ? 20.293 4.547 -6.259 1.00 82.62 397 VAL A O 1
ATOM 3127 N N . VAL A 1 398 ? 21.806 4.979 -4.647 1.00 82.81 398 VAL A N 1
ATOM 3128 C CA . VAL A 1 398 ? 20.953 5.873 -3.864 1.00 82.81 398 VAL A CA 1
ATOM 3129 C C . VAL A 1 398 ? 21.043 7.283 -4.441 1.00 82.81 398 VAL A C 1
ATOM 3131 O O . VAL A 1 398 ? 22.113 7.889 -4.451 1.00 82.81 398 VAL A O 1
ATOM 3134 N N . SER A 1 399 ? 19.916 7.809 -4.908 1.00 85.69 399 SER A N 1
ATOM 3135 C CA . SER A 1 399 ? 19.806 9.178 -5.415 1.00 85.69 399 SER A CA 1
ATOM 3136 C C . SER A 1 399 ? 19.959 10.207 -4.289 1.00 85.69 399 SER A C 1
ATOM 3138 O O . SER A 1 399 ? 19.195 10.129 -3.321 1.00 85.69 399 SER A O 1
ATOM 3140 N N . PRO A 1 400 ? 20.837 11.225 -4.416 1.00 84.50 400 PRO A N 1
ATOM 3141 C CA . PRO A 1 400 ? 20.877 12.348 -3.478 1.00 84.50 400 PRO A CA 1
ATOM 3142 C C . PRO A 1 400 ? 19.510 13.033 -3.347 1.00 84.50 400 PRO A C 1
ATOM 3144 O O . PRO A 1 400 ? 18.985 13.176 -2.246 1.00 84.50 400 PRO A O 1
ATOM 3147 N N . ASN A 1 401 ? 18.865 13.347 -4.476 1.00 84.94 401 ASN A N 1
ATOM 3148 C CA . ASN A 1 401 ? 17.520 13.935 -4.504 1.00 84.94 401 ASN A CA 1
ATOM 3149 C C . ASN A 1 401 ? 16.460 12.998 -3.903 1.00 84.94 401 ASN A C 1
ATOM 3151 O O . ASN A 1 401 ? 15.474 13.461 -3.334 1.00 84.94 401 ASN A O 1
ATOM 3155 N N . GLY A 1 402 ? 16.684 11.684 -3.991 1.00 86.38 402 GLY A N 1
ATOM 3156 C CA . GLY A 1 402 ? 15.863 10.666 -3.344 1.00 86.38 402 GLY A CA 1
ATOM 3157 C C . GLY A 1 402 ? 15.910 10.724 -1.817 1.00 86.38 402 GLY A C 1
ATOM 3158 O O . GLY A 1 402 ? 14.894 10.518 -1.158 1.00 86.38 402 GLY A O 1
ATOM 3159 N N . VAL A 1 403 ? 17.075 11.040 -1.242 1.00 89.06 403 VAL A N 1
ATOM 3160 C CA . VAL A 1 403 ? 17.221 11.239 0.209 1.00 89.06 403 VAL A CA 1
ATOM 3161 C C . VAL A 1 403 ? 16.489 12.509 0.638 1.00 89.06 403 VAL A C 1
ATOM 3163 O O . VAL A 1 403 ? 15.698 12.460 1.578 1.00 89.06 403 VAL A O 1
ATOM 3166 N N . ARG A 1 404 ? 16.672 13.604 -0.112 1.00 90.12 404 ARG A N 1
ATOM 3167 C CA . ARG A 1 404 ? 16.010 14.900 0.131 1.00 90.12 404 ARG A CA 1
ATOM 3168 C C . ARG A 1 404 ? 14.484 14.786 0.125 1.00 90.12 404 ARG A C 1
ATOM 3170 O O . ARG A 1 404 ? 13.802 15.240 1.039 1.00 90.12 404 ARG A O 1
ATOM 3177 N N . ILE A 1 405 ? 13.924 14.106 -0.881 1.00 92.31 405 ILE A N 1
ATOM 3178 C CA . ILE A 1 405 ? 12.467 13.948 -1.007 1.00 92.31 405 ILE A CA 1
ATOM 3179 C C . ILE A 1 405 ? 11.873 13.015 0.058 1.00 92.31 405 ILE A C 1
ATOM 3181 O O . ILE A 1 405 ? 10.682 13.106 0.358 1.00 92.31 405 ILE A O 1
ATOM 3185 N N . ALA A 1 406 ? 12.672 12.139 0.672 1.00 93.56 406 ALA A N 1
ATOM 3186 C CA . ALA A 1 406 ? 12.155 11.138 1.594 1.00 93.56 406 ALA A CA 1
ATOM 3187 C C . ALA A 1 406 ? 11.518 11.749 2.853 1.00 93.56 406 ALA A C 1
ATOM 3189 O O . ALA A 1 406 ? 10.463 11.285 3.287 1.00 93.56 406 ALA A O 1
ATOM 3190 N N . ILE A 1 407 ? 12.102 12.811 3.419 1.00 93.56 407 ILE A N 1
ATOM 3191 C CA . ILE A 1 407 ? 11.578 13.463 4.631 1.00 93.56 407 ILE A CA 1
ATOM 3192 C C . ILE A 1 407 ? 10.186 14.071 4.423 1.00 93.56 407 ILE A C 1
ATOM 3194 O O . ILE A 1 407 ? 9.273 13.688 5.165 1.00 93.56 407 ILE A O 1
ATOM 3198 N N . PRO A 1 408 ? 9.966 14.992 3.458 1.00 95.06 408 PRO A N 1
ATOM 3199 C CA . PRO A 1 408 ? 8.646 15.581 3.259 1.00 95.06 408 PRO A CA 1
ATOM 3200 C C . PRO A 1 408 ? 7.599 14.529 2.884 1.00 95.06 408 PRO A C 1
ATOM 3202 O O . PRO A 1 408 ? 6.457 14.627 3.334 1.00 95.06 408 PRO A O 1
ATOM 3205 N N . VAL A 1 409 ? 7.982 13.491 2.129 1.00 95.38 409 VAL A N 1
ATOM 3206 C CA . VAL A 1 409 ? 7.085 12.376 1.791 1.00 95.38 409 VAL A CA 1
ATOM 3207 C C . VAL A 1 409 ? 6.669 11.609 3.046 1.00 95.38 409 VAL A C 1
ATOM 3209 O O . VAL A 1 409 ? 5.473 11.446 3.290 1.00 95.38 409 VAL A O 1
ATOM 3212 N N . LEU A 1 410 ? 7.618 11.174 3.878 1.00 95.25 410 LEU A N 1
ATOM 3213 C CA . LEU A 1 410 ? 7.307 10.426 5.098 1.00 95.25 410 LEU A CA 1
ATOM 3214 C C . LEU A 1 410 ? 6.457 11.247 6.068 1.00 95.25 410 LEU A C 1
ATOM 3216 O O . LEU A 1 410 ? 5.440 10.746 6.548 1.00 95.25 410 LEU A O 1
ATOM 3220 N N . ALA A 1 411 ? 6.825 12.507 6.319 1.00 95.31 411 ALA A N 1
ATOM 3221 C CA . ALA A 1 411 ? 6.069 13.384 7.210 1.00 95.31 411 ALA A CA 1
ATOM 3222 C C . ALA A 1 411 ? 4.614 13.543 6.736 1.00 95.31 411 ALA A C 1
ATOM 3224 O O . ALA A 1 411 ? 3.681 13.345 7.518 1.00 95.31 411 ALA A O 1
ATOM 3225 N N . PHE A 1 412 ? 4.412 13.814 5.442 1.00 95.56 412 PHE A N 1
ATOM 3226 C CA . PHE A 1 412 ? 3.082 13.968 4.858 1.00 95.56 412 PHE A CA 1
ATOM 3227 C C . PHE A 1 412 ? 2.240 12.693 4.973 1.00 95.56 412 PHE A C 1
ATOM 3229 O O . PHE A 1 412 ? 1.120 12.740 5.485 1.00 95.56 412 PHE A O 1
ATOM 3236 N N . TRP A 1 413 ? 2.767 11.544 4.540 1.00 94.88 413 TRP A N 1
ATOM 3237 C CA . TRP A 1 413 ? 2.001 10.294 4.502 1.00 94.88 413 TRP A CA 1
ATOM 3238 C C . TRP A 1 413 ? 1.718 9.723 5.896 1.00 94.88 413 TRP A C 1
ATOM 3240 O O . TRP A 1 413 ? 0.618 9.213 6.126 1.00 94.88 413 TRP A O 1
ATOM 3250 N N . ILE A 1 414 ? 2.645 9.861 6.853 1.00 95.31 414 ILE A N 1
ATOM 3251 C CA . ILE A 1 414 ? 2.420 9.447 8.248 1.00 95.31 414 ILE A CA 1
ATOM 3252 C C . ILE A 1 414 ? 1.296 10.281 8.877 1.00 95.31 414 ILE A C 1
ATOM 3254 O O . ILE A 1 414 ? 0.365 9.720 9.461 1.00 95.31 414 ILE A O 1
ATOM 3258 N N . ILE A 1 415 ? 1.333 11.608 8.721 1.00 95.25 415 ILE A N 1
ATOM 3259 C CA . ILE A 1 415 ? 0.326 12.509 9.302 1.00 95.25 415 ILE A CA 1
ATOM 3260 C C . ILE A 1 415 ? -1.028 12.336 8.610 1.00 95.25 415 ILE A C 1
ATOM 3262 O O . ILE A 1 415 ? -2.056 12.249 9.286 1.00 95.25 415 ILE A O 1
ATOM 3266 N N . ALA A 1 416 ? -1.051 12.202 7.281 1.00 93.25 416 ALA A N 1
ATOM 3267 C CA . ALA A 1 416 ? -2.270 11.914 6.527 1.00 93.25 416 ALA A CA 1
ATOM 3268 C C . ALA A 1 416 ? -2.915 10.585 6.962 1.00 93.25 416 ALA A C 1
ATOM 3270 O O . ALA A 1 416 ? -4.136 10.521 7.154 1.00 93.25 416 ALA A O 1
ATOM 3271 N N . GLY A 1 417 ? -2.104 9.546 7.187 1.00 92.12 417 GLY A N 1
ATOM 3272 C CA . GLY A 1 417 ? -2.562 8.250 7.683 1.00 92.12 417 GLY A CA 1
ATOM 3273 C C . GLY A 1 417 ? -3.123 8.319 9.100 1.00 92.12 417 GLY A C 1
ATOM 3274 O O . GLY A 1 417 ? -4.229 7.832 9.346 1.00 92.12 417 GLY A O 1
ATOM 3275 N N . LEU A 1 418 ? -2.412 8.978 10.019 1.00 93.31 418 LEU A N 1
ATOM 3276 C CA . LEU A 1 418 ? -2.857 9.169 11.403 1.00 93.31 418 LEU A CA 1
ATOM 3277 C C . LEU A 1 418 ? -4.147 9.989 11.480 1.00 93.31 418 LEU A C 1
ATOM 3279 O O . LEU A 1 418 ? -5.085 9.583 12.167 1.00 93.31 418 LEU A O 1
ATOM 3283 N N . ARG A 1 419 ? -4.248 11.091 10.727 1.00 91.88 419 ARG A N 1
ATOM 3284 C CA . ARG A 1 419 ? -5.481 11.885 10.627 1.00 91.88 419 ARG A CA 1
ATOM 3285 C C . ARG A 1 419 ? -6.644 11.043 10.125 1.00 91.88 419 ARG A C 1
ATOM 3287 O O . ARG A 1 419 ? -7.715 11.058 10.727 1.00 91.88 419 ARG A O 1
ATOM 3294 N N . THR A 1 420 ? -6.435 10.289 9.048 1.00 87.88 420 THR A N 1
ATOM 3295 C CA . THR A 1 420 ? -7.490 9.459 8.457 1.00 87.88 420 THR A CA 1
ATOM 3296 C C . THR A 1 420 ? -7.952 8.368 9.420 1.00 87.88 420 THR A C 1
ATOM 3298 O O . THR A 1 420 ? -9.156 8.136 9.536 1.00 87.88 420 THR A O 1
ATOM 3301 N N . ALA A 1 421 ? -7.020 7.749 10.149 1.00 89.38 421 ALA A N 1
ATOM 3302 C CA . ALA A 1 421 ? -7.320 6.760 11.175 1.00 89.38 421 ALA A CA 1
ATOM 3303 C C . ALA A 1 421 ? -8.131 7.370 12.332 1.00 89.38 421 ALA A C 1
ATOM 3305 O O . ALA A 1 421 ? -9.200 6.861 12.665 1.00 89.38 421 ALA A O 1
ATOM 3306 N N . LEU A 1 422 ? -7.676 8.490 12.901 1.00 89.12 422 LEU A N 1
ATOM 3307 C CA . LEU A 1 422 ? -8.324 9.164 14.034 1.00 89.12 422 LEU A CA 1
ATOM 3308 C C . LEU A 1 422 ? -9.716 9.721 13.690 1.00 89.12 422 LEU A C 1
ATOM 3310 O O . LEU A 1 422 ? -10.604 9.752 14.540 1.00 89.12 422 LEU A O 1
ATOM 3314 N N . GLN A 1 423 ? -9.933 10.118 12.436 1.00 85.69 423 GLN A N 1
ATOM 3315 C CA . GLN A 1 423 ? -11.221 10.609 11.930 1.00 85.69 423 GLN A CA 1
ATOM 3316 C C . GLN A 1 423 ? -12.134 9.492 11.386 1.00 85.69 423 GLN A C 1
ATOM 3318 O O . GLN A 1 423 ? -13.127 9.777 10.709 1.00 85.69 423 GLN A O 1
ATOM 3323 N N . SER A 1 424 ? -11.806 8.218 11.622 1.00 80.06 424 SER A N 1
ATOM 3324 C CA . SER A 1 424 ? -12.651 7.087 11.222 1.00 80.06 424 SER A CA 1
ATOM 3325 C C . SER A 1 424 ? -13.847 6.923 12.177 1.00 80.06 424 SER A C 1
ATOM 3327 O O . SER A 1 424 ? -13.642 6.903 13.390 1.00 80.06 424 SER A O 1
ATOM 3329 N N . PRO A 1 425 ? -15.087 6.735 11.683 1.00 74.88 425 PRO A N 1
ATOM 3330 C CA . PRO A 1 425 ? -16.281 6.595 12.520 1.00 74.88 425 PRO A CA 1
ATOM 3331 C C . PRO A 1 425 ? -16.358 5.193 13.150 1.00 74.88 425 PRO A C 1
ATOM 3333 O O . PRO A 1 425 ? -16.987 4.298 12.595 1.00 74.88 425 PRO A O 1
ATOM 3336 N N . LEU A 1 426 ? -15.689 4.971 14.285 1.00 69.56 426 LEU A N 1
ATOM 3337 C CA . LEU A 1 426 ? -15.686 3.662 14.966 1.00 69.56 426 LEU A CA 1
ATOM 3338 C C . LEU A 1 426 ? -16.555 3.630 16.228 1.00 69.56 426 LEU A C 1
ATOM 3340 O O . LEU A 1 426 ? -17.104 2.589 16.569 1.00 69.56 426 LEU A O 1
ATOM 3344 N N . GLY A 1 427 ? -16.692 4.761 16.921 1.00 65.12 427 GLY A N 1
ATOM 3345 C CA . GLY A 1 427 ? -17.373 4.864 18.211 1.00 65.12 427 GLY A CA 1
ATOM 3346 C C . GLY A 1 427 ? -18.702 5.610 18.146 1.00 65.12 427 GLY A C 1
ATOM 3347 O O . GLY A 1 427 ? -19.096 6.200 19.146 1.00 65.12 427 GLY A O 1
ATOM 3348 N N . THR A 1 428 ? -19.390 5.635 17.000 1.00 66.62 428 THR A N 1
ATOM 3349 C CA . THR A 1 428 ? -20.614 6.444 16.817 1.00 66.62 428 THR A CA 1
ATOM 3350 C C . THR A 1 428 ? -21.687 6.107 17.854 1.00 66.62 428 THR A C 1
ATOM 3352 O O . THR A 1 428 ? -22.238 7.015 18.469 1.00 66.62 428 THR A O 1
ATOM 3355 N N . LYS A 1 429 ? -21.878 4.817 18.162 1.00 68.69 429 LYS A N 1
ATOM 3356 C CA . LYS A 1 429 ? -22.793 4.336 19.215 1.00 68.69 429 LYS A CA 1
ATOM 3357 C C . LYS A 1 429 ? -22.417 4.798 20.631 1.00 68.69 429 LYS A C 1
ATOM 3359 O O . LYS A 1 429 ? -23.288 4.902 21.481 1.00 68.69 429 LYS A O 1
ATOM 3364 N N . GLY A 1 430 ? -21.138 5.073 20.894 1.00 69.75 430 GLY A N 1
ATOM 3365 C CA . GLY A 1 430 ? -20.641 5.577 22.184 1.00 69.75 430 GLY A CA 1
ATOM 3366 C C . GLY A 1 430 ? -20.397 7.089 22.206 1.00 69.75 430 GLY A C 1
ATOM 3367 O O . GLY A 1 430 ? -19.967 7.631 23.221 1.00 69.75 430 GLY A O 1
ATOM 3368 N N . SER A 1 431 ? -20.654 7.779 21.091 1.00 74.31 431 SER A N 1
ATOM 3369 C CA . SER A 1 431 ? -20.354 9.206 20.935 1.00 74.31 431 SER A CA 1
ATOM 3370 C C . SER A 1 431 ? -21.175 10.095 21.870 1.00 74.31 431 SER A C 1
ATOM 3372 O O . SER A 1 431 ? -20.712 11.171 22.248 1.00 74.31 431 SER A O 1
ATOM 3374 N N . TRP A 1 432 ? -22.349 9.621 22.302 1.00 75.69 432 TRP A N 1
ATOM 3375 C CA . TRP A 1 432 ? -23.226 10.328 23.232 1.00 75.69 432 TRP A CA 1
ATOM 3376 C C . TRP A 1 432 ? -22.533 10.646 24.563 1.00 75.69 432 TRP A C 1
ATOM 3378 O O . TRP A 1 432 ? -22.767 11.716 25.105 1.00 75.69 432 TRP A O 1
ATOM 3388 N N . ILE A 1 433 ? -21.623 9.796 25.060 1.00 78.81 433 ILE A N 1
ATOM 3389 C CA . ILE A 1 433 ? -20.896 10.046 26.320 1.00 78.81 433 ILE A CA 1
ATOM 3390 C C . ILE A 1 433 ? -20.094 11.346 26.212 1.00 78.81 433 ILE A C 1
ATOM 3392 O O . ILE A 1 433 ? -20.147 12.201 27.091 1.00 78.81 433 ILE A O 1
ATOM 3396 N N . PHE A 1 434 ? -19.384 11.521 25.100 1.00 75.44 434 PHE A N 1
ATOM 3397 C CA . PHE A 1 434 ? -18.560 12.704 24.874 1.00 75.44 434 PHE A CA 1
ATOM 3398 C C . PHE A 1 434 ? -19.398 13.944 24.576 1.00 75.44 434 PHE A C 1
ATOM 3400 O O . PHE A 1 434 ? -19.052 15.025 25.031 1.00 75.44 434 PHE A O 1
ATOM 3407 N N . ARG A 1 435 ? -20.509 13.786 23.849 1.00 70.50 435 ARG A N 1
ATOM 3408 C CA . ARG A 1 435 ? -21.347 14.912 23.414 1.00 70.50 435 ARG A CA 1
ATOM 3409 C C . ARG A 1 435 ? -22.321 15.402 24.485 1.00 70.50 435 ARG A C 1
ATOM 3411 O O . ARG A 1 435 ? -22.515 16.602 24.606 1.00 70.50 435 ARG A O 1
ATOM 3418 N N . VAL A 1 436 ? -22.925 14.489 25.245 1.00 73.69 436 VAL A N 1
ATOM 3419 C CA . VAL A 1 436 ? -23.981 14.791 26.226 1.00 73.69 436 VAL A CA 1
ATOM 3420 C C . VAL A 1 436 ? -23.392 15.094 27.602 1.00 73.69 436 VAL A C 1
ATOM 3422 O O . VAL A 1 436 ? -23.817 16.045 28.244 1.00 73.69 436 VAL A O 1
ATOM 3425 N N . ILE A 1 437 ? -22.401 14.314 28.055 1.00 75.81 437 ILE A N 1
ATOM 3426 C CA . ILE A 1 437 ? -21.783 14.509 29.380 1.00 75.81 437 ILE A CA 1
ATOM 3427 C C . ILE A 1 437 ? -20.603 15.482 29.288 1.00 75.81 437 ILE A C 1
ATOM 3429 O O . ILE A 1 437 ? -20.436 16.343 30.148 1.00 75.81 437 ILE A O 1
ATOM 3433 N N . GLY A 1 438 ? -19.764 15.328 28.258 1.00 66.81 438 GLY A N 1
ATOM 3434 C CA . GLY A 1 438 ? -18.573 16.160 28.059 1.00 66.81 438 GLY A CA 1
ATOM 3435 C C . GLY A 1 438 ? -18.859 17.533 27.449 1.00 66.81 438 GLY A C 1
ATOM 3436 O O . GLY A 1 438 ? -18.100 18.469 27.692 1.00 66.81 438 GLY A O 1
ATOM 3437 N N . GLY A 1 439 ? -19.952 17.670 26.694 1.00 74.25 439 GLY A N 1
ATOM 3438 C CA . GLY A 1 439 ? -20.237 18.869 25.912 1.00 74.25 439 GLY A CA 1
ATOM 3439 C C . GLY A 1 439 ? -19.256 19.041 24.747 1.00 74.25 439 GLY A C 1
ATOM 3440 O O . GLY A 1 439 ? -18.838 18.072 24.110 1.00 74.25 439 GLY A O 1
ATOM 3441 N N . GLN A 1 440 ? -18.897 20.289 24.439 1.00 73.00 440 GLN A N 1
ATOM 3442 C CA . GLN A 1 440 ? -17.892 20.574 23.413 1.00 73.00 440 GLN A CA 1
ATOM 3443 C C . GLN A 1 440 ? -16.481 20.264 23.930 1.00 73.00 440 GLN A C 1
ATOM 3445 O O . GLN A 1 440 ? -16.156 20.628 25.064 1.00 73.00 440 GLN A O 1
ATOM 3450 N N . PRO A 1 441 ? -15.619 19.631 23.112 1.00 77.56 441 PRO A N 1
ATOM 3451 C CA . PRO A 1 441 ? -14.284 19.268 23.555 1.00 77.56 441 PRO A CA 1
ATOM 3452 C C . PRO A 1 441 ? -13.453 20.519 23.829 1.00 77.56 441 PRO A C 1
ATOM 3454 O O . PRO A 1 441 ? -13.327 21.405 22.980 1.00 77.56 441 PRO A O 1
ATOM 3457 N N . ALA A 1 442 ? -12.848 20.572 25.013 1.00 82.44 442 ALA A N 1
ATOM 3458 C CA . ALA A 1 442 ? -11.963 21.669 25.374 1.00 82.44 442 ALA A CA 1
ATOM 3459 C C . ALA A 1 442 ? -10.710 21.680 24.480 1.00 82.44 442 ALA A C 1
ATOM 3461 O O . ALA A 1 442 ? -10.267 20.651 23.962 1.00 82.44 442 ALA A O 1
ATOM 3462 N N . GLN A 1 443 ? -10.065 22.840 24.343 1.00 83.56 443 GLN A N 1
ATOM 3463 C CA . GLN A 1 443 ? -8.851 22.961 23.530 1.00 83.56 443 GLN A CA 1
ATOM 3464 C C . GLN A 1 443 ? -7.739 21.990 23.978 1.00 83.56 443 GLN A C 1
ATOM 3466 O O . GLN A 1 443 ? -7.021 21.439 23.143 1.00 83.56 443 GLN A O 1
ATOM 3471 N N . GLU A 1 444 ? -7.610 21.745 25.284 1.00 84.25 444 GLU A N 1
ATOM 3472 C CA . GLU A 1 444 ? -6.641 20.789 25.836 1.00 84.25 444 GLU A CA 1
ATOM 3473 C C . GLU A 1 444 ? -6.915 19.341 25.404 1.00 84.25 444 GLU A C 1
ATOM 3475 O O . GLU A 1 444 ? -5.987 18.567 25.172 1.00 84.25 444 GLU A O 1
ATOM 3480 N N . GLU A 1 445 ? -8.189 18.981 25.257 1.00 85.44 445 GLU A N 1
ATOM 3481 C CA . GLU A 1 445 ? -8.636 17.649 24.850 1.00 85.44 445 GLU A CA 1
ATOM 3482 C C . GLU A 1 445 ? -8.315 17.380 23.377 1.00 85.44 445 GLU A C 1
ATOM 3484 O O . GLU A 1 445 ? -7.784 16.323 23.023 1.00 85.44 445 GLU A O 1
ATOM 3489 N N . LEU A 1 446 ? -8.551 18.375 22.519 1.00 87.31 446 LEU A N 1
ATOM 3490 C CA . LEU A 1 446 ? -8.154 18.321 21.113 1.00 87.31 446 LEU A CA 1
ATOM 3491 C C . LEU A 1 446 ? -6.626 18.284 20.970 1.00 87.31 446 LEU A C 1
ATOM 3493 O O . LEU A 1 446 ? -6.093 17.523 20.159 1.00 87.31 446 LEU A O 1
ATOM 3497 N N . ARG A 1 447 ? -5.905 19.042 21.807 1.00 88.44 447 ARG A N 1
ATOM 3498 C CA . ARG A 1 447 ? -4.438 19.068 21.795 1.00 88.44 447 ARG A CA 1
ATOM 3499 C C . ARG A 1 447 ? -3.812 17.745 22.229 1.00 88.44 447 ARG A C 1
ATOM 3501 O O . ARG A 1 447 ? -2.753 17.393 21.720 1.00 88.44 447 ARG A O 1
ATOM 3508 N N . ALA A 1 448 ? -4.468 16.983 23.102 1.00 89.12 448 ALA A N 1
ATOM 3509 C CA . ALA A 1 448 ? -4.015 15.640 23.461 1.00 89.12 448 ALA A CA 1
ATOM 3510 C C . ALA A 1 448 ? -3.963 14.702 22.241 1.00 89.12 448 ALA A C 1
ATOM 3512 O O . ALA A 1 448 ? -3.037 13.903 22.111 1.00 89.12 448 ALA A O 1
ATOM 3513 N N . THR A 1 449 ? -4.926 14.826 21.322 1.00 89.69 449 THR A N 1
ATOM 3514 C CA . THR A 1 449 ? -4.964 14.021 20.090 1.00 89.69 449 THR A CA 1
ATOM 3515 C C . THR A 1 449 ? -3.845 14.413 19.129 1.00 89.69 449 THR A C 1
ATOM 3517 O O . THR A 1 449 ? -3.195 13.548 18.553 1.00 89.69 449 THR A O 1
ATOM 3520 N N . GLU A 1 450 ? -3.571 15.706 18.983 1.00 91.50 450 GLU A N 1
ATOM 3521 C CA . GLU A 1 450 ? -2.461 16.177 18.144 1.00 91.50 450 GLU A CA 1
ATOM 3522 C C . GLU A 1 450 ? -1.110 15.789 18.691 1.00 91.50 450 GLU A C 1
ATOM 3524 O O . GLU A 1 450 ? -0.250 15.375 17.932 1.00 91.50 450 GLU A O 1
ATOM 3529 N N . LEU A 1 451 ? -0.943 15.849 20.010 1.00 90.75 451 LEU A N 1
ATOM 3530 C CA . LEU A 1 451 ? 0.293 15.423 20.638 1.00 90.75 451 LEU A CA 1
ATOM 3531 C C . LEU A 1 451 ? 0.581 13.945 20.365 1.00 90.75 451 LEU A C 1
ATOM 3533 O O . LEU A 1 451 ? 1.733 13.575 20.165 1.00 90.75 451 LEU A O 1
ATOM 3537 N N . LEU A 1 452 ? -0.450 13.097 20.322 1.00 91.81 452 LEU A N 1
ATOM 3538 C CA . LEU A 1 452 ? -0.287 11.708 19.894 1.00 91.81 452 LEU A CA 1
ATOM 3539 C C . LEU A 1 452 ? 0.239 11.625 18.456 1.00 91.81 452 LEU A C 1
ATOM 3541 O O . LEU A 1 452 ? 1.136 10.827 18.186 1.00 91.81 452 LEU A O 1
ATOM 3545 N N . VAL A 1 453 ? -0.297 12.447 17.551 1.00 94.38 453 VAL A N 1
ATOM 3546 C CA . VAL A 1 453 ? 0.165 12.512 16.159 1.00 94.38 453 VAL A CA 1
ATOM 3547 C C . VAL A 1 453 ? 1.604 13.007 16.090 1.00 94.38 453 VAL A C 1
ATOM 3549 O O . VAL A 1 453 ? 2.407 12.334 15.459 1.00 94.38 453 VAL A O 1
ATOM 3552 N N . ASP A 1 454 ? 1.939 14.095 16.784 1.00 93.06 454 ASP A N 1
ATOM 3553 C CA . ASP A 1 454 ? 3.282 14.682 16.825 1.00 93.06 454 ASP A CA 1
ATOM 3554 C C . ASP A 1 454 ? 4.313 13.698 17.377 1.00 93.06 454 ASP A C 1
ATOM 3556 O O . ASP A 1 454 ? 5.383 13.535 16.802 1.00 93.06 454 ASP A O 1
ATOM 3560 N N . VAL A 1 455 ? 3.994 12.986 18.463 1.00 92.06 455 VAL A N 1
ATOM 3561 C CA . VAL A 1 455 ? 4.899 11.982 19.039 1.00 92.06 455 VAL A CA 1
ATOM 3562 C C . VAL A 1 455 ? 5.149 10.852 18.043 1.00 92.06 455 VAL A C 1
ATOM 3564 O O . VAL A 1 455 ? 6.300 10.470 17.835 1.00 92.06 455 VAL A O 1
ATOM 3567 N N . ILE A 1 456 ? 4.104 10.309 17.411 1.00 92.94 456 ILE A N 1
ATOM 3568 C CA . ILE A 1 456 ? 4.260 9.199 16.461 1.00 92.94 456 ILE A CA 1
ATOM 3569 C C . ILE A 1 456 ? 4.987 9.668 15.196 1.00 92.94 456 ILE A C 1
ATOM 3571 O O . ILE A 1 456 ? 5.940 9.011 14.774 1.00 92.94 456 ILE A O 1
ATOM 3575 N N . SER A 1 457 ? 4.560 10.785 14.600 1.00 95.25 457 SER A N 1
ATOM 3576 C CA . SER A 1 457 ? 5.136 11.309 13.361 1.00 95.25 457 SER A CA 1
ATOM 3577 C C . SER A 1 457 ? 6.600 11.670 13.553 1.00 95.25 457 SER A C 1
ATOM 3579 O O . SER A 1 457 ?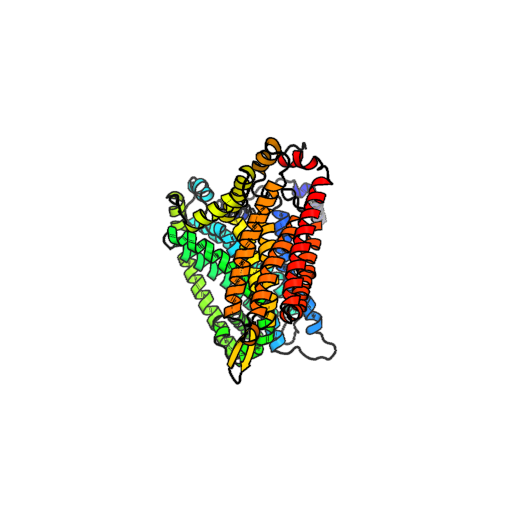 7.431 11.170 12.803 1.00 95.25 457 SER A O 1
ATOM 3581 N N . LEU A 1 458 ? 6.938 12.409 14.612 1.00 95.25 458 LEU A N 1
ATOM 3582 C CA . LEU A 1 458 ? 8.308 12.811 14.904 1.00 95.25 458 LEU A CA 1
ATOM 3583 C C . LEU A 1 458 ? 9.215 11.612 15.189 1.00 95.25 458 LEU A C 1
ATOM 3585 O O . LEU A 1 458 ? 10.338 11.555 14.696 1.00 95.25 458 LEU A O 1
ATOM 3589 N N . THR A 1 459 ? 8.738 10.630 15.960 1.00 93.88 459 THR A N 1
ATOM 3590 C CA . THR A 1 459 ? 9.546 9.440 16.271 1.00 93.88 459 THR A CA 1
ATOM 3591 C C . THR A 1 459 ? 9.866 8.654 15.000 1.00 93.88 459 THR A C 1
ATOM 3593 O O . THR A 1 459 ? 11.009 8.246 14.797 1.00 93.88 459 THR A O 1
ATOM 3596 N N . LEU A 1 460 ? 8.875 8.458 14.125 1.00 94.75 460 LEU A N 1
ATOM 3597 C CA . LEU A 1 460 ? 9.051 7.710 12.881 1.00 94.75 460 LEU A CA 1
ATOM 3598 C C . LEU A 1 460 ? 9.883 8.482 11.847 1.00 94.75 460 LEU A C 1
ATOM 3600 O O . LEU A 1 460 ? 10.744 7.880 11.206 1.00 94.75 460 LEU A O 1
ATOM 3604 N N . THR A 1 461 ? 9.675 9.793 11.692 1.00 95.12 461 THR A N 1
ATOM 3605 C CA . THR A 1 461 ? 10.453 10.600 10.738 1.00 95.12 461 THR A CA 1
ATOM 3606 C C . THR A 1 461 ? 11.895 10.772 11.189 1.00 95.12 461 THR A C 1
ATOM 3608 O O . THR A 1 461 ? 12.789 10.586 10.372 1.00 95.12 461 THR A O 1
ATOM 3611 N N . LEU A 1 462 ? 12.167 11.025 12.474 1.00 95.25 462 LEU A N 1
ATOM 3612 C CA . LEU A 1 462 ? 13.542 11.111 12.981 1.00 95.25 462 LEU A CA 1
ATOM 3613 C C . LEU A 1 462 ? 14.276 9.768 12.900 1.00 95.25 462 LEU A C 1
ATOM 3615 O O . LEU A 1 462 ? 15.456 9.738 12.553 1.00 95.25 462 LEU A O 1
ATOM 3619 N N . ALA A 1 463 ? 13.587 8.652 13.159 1.00 95.12 463 ALA A N 1
ATOM 3620 C CA . ALA A 1 463 ? 14.156 7.327 12.927 1.00 95.12 463 ALA A CA 1
ATOM 3621 C C . ALA A 1 463 ? 14.516 7.126 11.445 1.00 95.12 463 ALA A C 1
ATOM 3623 O O . ALA A 1 463 ? 15.582 6.594 11.140 1.00 95.12 463 ALA A O 1
ATOM 3624 N N . ALA A 1 464 ? 13.672 7.597 10.522 1.00 93.25 464 ALA A N 1
ATOM 3625 C CA . ALA A 1 464 ? 13.973 7.558 9.096 1.00 93.25 464 ALA A CA 1
ATOM 3626 C C . ALA A 1 464 ? 15.163 8.455 8.723 1.00 93.25 464 ALA A C 1
ATOM 3628 O O . ALA A 1 464 ? 16.018 8.005 7.968 1.00 93.25 464 ALA A O 1
ATOM 3629 N N . VAL A 1 465 ? 15.279 9.665 9.285 1.00 93.12 465 VAL A N 1
ATOM 3630 C CA . VAL A 1 465 ? 16.454 10.540 9.092 1.00 93.12 465 VAL A CA 1
ATOM 3631 C C . VAL A 1 465 ? 17.735 9.832 9.523 1.00 93.12 465 VAL A C 1
ATOM 3633 O O . VAL A 1 465 ? 18.719 9.841 8.786 1.00 93.12 465 VAL A O 1
ATOM 3636 N N . LEU A 1 466 ? 17.714 9.168 10.681 1.00 92.94 466 LEU A N 1
ATOM 3637 C CA . LEU A 1 466 ? 18.860 8.407 11.172 1.00 92.94 466 LEU A CA 1
ATOM 3638 C C . LEU A 1 466 ? 19.239 7.272 10.211 1.00 92.94 466 LEU A C 1
ATOM 3640 O O . LEU A 1 466 ? 20.408 7.128 9.868 1.00 92.94 466 LEU A O 1
ATOM 3644 N N . ILE A 1 467 ? 18.262 6.487 9.747 1.00 92.25 467 ILE A N 1
ATOM 3645 C CA . ILE A 1 467 ? 18.492 5.391 8.791 1.00 92.25 467 ILE A CA 1
ATOM 3646 C C . ILE A 1 467 ? 19.043 5.933 7.465 1.00 92.25 467 ILE A C 1
ATOM 3648 O O . ILE A 1 467 ? 20.022 5.405 6.939 1.00 92.25 467 ILE A O 1
ATOM 3652 N N . LEU A 1 468 ? 18.449 7.007 6.941 1.00 89.81 468 LEU A N 1
ATOM 3653 C CA . LEU A 1 468 ? 18.868 7.634 5.691 1.00 89.81 468 LEU A CA 1
ATOM 3654 C C . LEU A 1 468 ? 20.273 8.223 5.793 1.00 89.81 468 LEU A C 1
ATOM 3656 O O . LEU A 1 468 ? 21.023 8.113 4.831 1.00 89.81 468 LEU A O 1
ATOM 3660 N N . HIS A 1 469 ? 20.678 8.762 6.946 1.00 89.25 469 HIS A N 1
ATOM 3661 C CA . HIS A 1 469 ? 22.037 9.268 7.150 1.00 89.25 469 HIS A CA 1
ATOM 3662 C C . HIS A 1 469 ? 23.110 8.183 6.935 1.00 89.25 469 HIS A C 1
ATOM 3664 O O . HIS A 1 469 ? 24.156 8.459 6.346 1.00 89.25 469 HIS A O 1
ATOM 3670 N N . PHE A 1 470 ? 22.842 6.934 7.337 1.00 88.31 470 PHE A N 1
ATOM 3671 C CA . PHE A 1 470 ? 23.763 5.811 7.110 1.00 88.31 470 PHE A CA 1
ATOM 3672 C C . PHE A 1 470 ? 23.798 5.331 5.653 1.00 88.31 470 PHE A C 1
ATOM 3674 O O . PHE A 1 470 ? 24.817 4.803 5.205 1.00 88.31 470 PHE A O 1
ATOM 3681 N N . ILE A 1 471 ? 22.701 5.508 4.915 1.00 86.56 471 ILE A N 1
ATOM 3682 C CA . ILE A 1 471 ? 22.546 5.042 3.528 1.00 86.56 471 ILE A CA 1
ATOM 3683 C C . ILE A 1 471 ? 22.945 6.131 2.516 1.00 86.56 471 ILE A C 1
ATOM 3685 O O . ILE A 1 471 ? 23.328 5.817 1.391 1.00 86.56 471 ILE A O 1
ATOM 3689 N N . ALA A 1 472 ? 22.895 7.405 2.911 1.00 85.06 472 ALA A N 1
ATOM 3690 C CA . ALA A 1 472 ? 23.126 8.543 2.032 1.00 85.06 472 ALA A CA 1
ATOM 3691 C C . ALA A 1 472 ? 24.534 8.528 1.402 1.00 85.06 472 ALA A C 1
ATOM 3693 O O . ALA A 1 472 ? 25.491 8.072 2.051 1.00 85.06 472 ALA A O 1
ATOM 3694 N N . PRO A 1 473 ? 24.684 9.061 0.172 1.00 84.06 473 PRO A N 1
ATOM 3695 C CA . PRO A 1 473 ? 25.981 9.263 -0.470 1.00 84.06 473 PRO A CA 1
ATOM 3696 C C . PRO A 1 473 ? 26.943 10.071 0.417 1.00 84.06 473 PRO A C 1
ATOM 3698 O O . PRO A 1 473 ? 26.487 10.923 1.186 1.00 84.06 473 PRO A O 1
ATOM 3701 N N . PRO A 1 474 ? 28.267 9.844 0.323 1.00 81.75 474 PRO A N 1
ATOM 3702 C CA . PRO A 1 474 ? 29.256 10.497 1.187 1.00 81.75 474 PRO A CA 1
ATOM 3703 C C . PRO A 1 474 ? 29.195 12.030 1.116 1.00 81.75 474 PRO A C 1
ATOM 3705 O O . PRO A 1 474 ? 29.402 12.694 2.128 1.00 81.75 474 PRO A O 1
ATOM 3708 N N . GLU A 1 475 ? 28.816 12.580 -0.038 1.00 80.19 475 GLU A N 1
ATOM 3709 C CA . GLU A 1 475 ? 28.619 14.016 -0.275 1.00 80.19 475 GLU A CA 1
ATOM 3710 C C . GLU A 1 475 ? 27.578 14.653 0.665 1.00 80.19 475 GLU A C 1
ATOM 3712 O O . GLU A 1 475 ? 27.699 15.820 1.027 1.00 80.19 475 GLU A O 1
ATOM 3717 N N . MET A 1 476 ? 26.578 13.884 1.115 1.00 78.88 476 MET A N 1
ATOM 3718 C CA . MET A 1 476 ? 25.498 14.357 1.991 1.00 78.88 476 MET A CA 1
ATOM 3719 C C . MET A 1 476 ? 25.735 14.059 3.477 1.00 78.88 476 MET A C 1
ATOM 3721 O O . MET A 1 476 ? 24.925 14.441 4.320 1.00 78.88 476 MET A O 1
ATOM 3725 N N . ARG A 1 477 ? 26.837 13.395 3.846 1.00 82.56 477 ARG A N 1
ATOM 3726 C CA . ARG A 1 477 ? 27.127 13.026 5.248 1.00 82.56 477 ARG A CA 1
ATOM 3727 C C . ARG A 1 477 ? 27.753 14.161 6.059 1.00 82.56 477 ARG A C 1
ATOM 3729 O O . ARG A 1 477 ? 28.394 13.921 7.080 1.00 82.56 477 ARG A O 1
ATOM 3736 N N . THR A 1 478 ? 27.573 15.403 5.626 1.00 87.44 478 THR A N 1
ATOM 3737 C CA . THR A 1 478 ? 28.051 16.560 6.380 1.00 87.44 478 THR A CA 1
ATOM 3738 C C . THR A 1 478 ? 27.177 16.776 7.623 1.00 87.44 478 THR A C 1
ATOM 3740 O O . THR A 1 478 ? 25.967 16.521 7.593 1.00 87.44 478 THR A O 1
ATOM 3743 N N . PRO A 1 479 ? 27.748 17.265 8.739 1.00 88.62 479 PRO A N 1
ATOM 3744 C CA . PRO A 1 479 ? 26.973 17.534 9.950 1.00 88.62 479 PRO A CA 1
ATOM 3745 C C . PRO A 1 479 ? 25.891 18.597 9.713 1.00 88.62 479 PRO A C 1
ATOM 3747 O O . PRO A 1 479 ? 24.828 18.542 10.328 1.00 88.62 479 PRO A O 1
ATOM 3750 N N . LEU A 1 480 ? 26.136 19.537 8.793 1.00 89.94 480 LEU A N 1
ATOM 3751 C CA . LEU A 1 480 ? 25.179 20.577 8.430 1.00 89.94 480 LEU A CA 1
ATOM 3752 C C . LEU A 1 480 ? 23.989 20.016 7.638 1.00 89.94 480 LEU A C 1
ATOM 3754 O O . LEU A 1 480 ? 22.856 20.372 7.948 1.00 89.94 480 LEU A O 1
ATOM 3758 N N . ALA A 1 481 ? 24.217 19.095 6.694 1.00 88.56 481 ALA A N 1
ATOM 3759 C CA . ALA A 1 481 ? 23.136 18.407 5.988 1.00 88.56 481 ALA A CA 1
ATOM 3760 C C . ALA A 1 481 ? 22.296 17.552 6.948 1.00 88.56 481 ALA A C 1
ATOM 3762 O O . ALA A 1 481 ? 21.070 17.637 6.942 1.00 88.56 481 ALA A O 1
ATOM 3763 N N . ALA A 1 482 ? 22.933 16.804 7.857 1.00 90.56 482 ALA A N 1
ATOM 3764 C CA . ALA A 1 482 ? 22.217 16.046 8.885 1.00 90.56 482 ALA A CA 1
ATOM 3765 C C . ALA A 1 482 ? 21.374 16.957 9.799 1.00 90.56 482 ALA A C 1
ATOM 3767 O O . ALA A 1 482 ? 20.213 16.655 10.076 1.00 90.56 482 ALA A O 1
ATOM 3768 N N . ALA A 1 483 ? 21.920 18.102 10.223 1.00 92.62 483 ALA A N 1
ATOM 3769 C CA . ALA A 1 483 ? 21.171 19.094 10.991 1.00 92.62 483 ALA A CA 1
ATOM 3770 C C . ALA A 1 483 ? 19.992 19.673 10.190 1.00 92.62 483 ALA A C 1
ATOM 3772 O O . ALA A 1 483 ? 18.901 19.819 10.742 1.00 92.62 483 ALA A O 1
ATOM 3773 N N . ALA A 1 484 ? 20.174 19.953 8.894 1.00 92.75 484 ALA A N 1
ATOM 3774 C CA . ALA A 1 484 ? 19.112 20.436 8.012 1.00 92.75 484 ALA A CA 1
ATOM 3775 C C . ALA A 1 484 ? 17.973 19.416 7.888 1.00 92.75 484 ALA A C 1
ATOM 3777 O O . ALA A 1 484 ? 16.814 19.779 8.090 1.00 92.75 484 ALA A O 1
ATOM 3778 N N . GLN A 1 485 ? 18.298 18.136 7.673 1.00 92.25 485 GLN A N 1
ATOM 3779 C CA . GLN A 1 485 ? 17.325 17.039 7.652 1.00 92.25 485 GLN A CA 1
ATOM 3780 C C . GLN A 1 485 ? 16.527 16.951 8.963 1.00 92.25 485 GLN A C 1
ATOM 3782 O O . GLN A 1 485 ? 15.308 16.794 8.940 1.00 92.25 485 GLN A O 1
ATOM 3787 N N . VAL A 1 486 ? 17.188 17.085 10.119 1.00 95.12 486 VAL A N 1
ATOM 3788 C CA . VAL A 1 486 ? 16.525 17.044 11.435 1.00 95.12 486 VAL A CA 1
ATOM 3789 C C . VAL A 1 486 ? 15.607 18.252 11.643 1.00 95.12 486 VAL A C 1
ATOM 3791 O O . VAL A 1 486 ? 14.465 18.080 12.070 1.00 95.12 486 VAL A O 1
ATOM 3794 N N . VAL A 1 487 ? 16.065 19.466 11.315 1.00 95.88 487 VAL A N 1
ATOM 3795 C CA . VAL A 1 487 ? 15.250 20.690 11.418 1.00 95.88 487 VAL A CA 1
ATOM 3796 C C . VAL A 1 487 ? 14.033 20.611 10.497 1.00 95.88 487 VAL A C 1
ATOM 3798 O O . VAL A 1 487 ? 12.927 20.939 10.929 1.00 95.88 487 VAL A O 1
ATOM 3801 N N . LEU A 1 488 ? 14.206 20.121 9.265 1.00 95.25 488 LEU A N 1
ATOM 3802 C CA . LEU A 1 488 ? 13.105 19.868 8.336 1.00 95.25 488 LEU A CA 1
ATOM 3803 C C . LEU A 1 488 ? 12.145 18.809 8.879 1.00 95.25 488 LEU A C 1
ATOM 3805 O O . LEU A 1 488 ? 10.942 19.043 8.892 1.00 95.25 488 LEU A O 1
ATOM 3809 N N . ALA A 1 489 ? 12.637 17.678 9.386 1.00 95.88 489 ALA A N 1
ATOM 3810 C CA . ALA A 1 489 ? 11.782 16.630 9.940 1.00 95.88 489 ALA A CA 1
ATOM 3811 C C . ALA A 1 489 ? 10.924 17.147 11.107 1.00 95.88 489 ALA A C 1
ATOM 3813 O O . ALA A 1 489 ? 9.714 16.916 11.119 1.00 95.88 489 ALA A O 1
ATOM 3814 N N . ILE A 1 490 ? 11.517 17.895 12.045 1.00 97.12 490 ILE A N 1
ATOM 3815 C CA . ILE A 1 490 ? 10.796 18.493 13.179 1.00 97.12 490 ILE A CA 1
ATOM 3816 C C . ILE A 1 490 ? 9.784 19.533 12.683 1.00 97.12 490 ILE A C 1
ATOM 3818 O O . ILE A 1 490 ? 8.600 19.448 13.012 1.00 97.12 490 ILE A O 1
ATOM 3822 N N . GLY A 1 491 ? 10.238 20.500 11.882 1.00 96.31 491 GLY A N 1
ATOM 3823 C CA . GLY A 1 491 ? 9.412 21.606 11.403 1.00 96.31 491 GLY A CA 1
ATOM 3824 C C . GLY A 1 491 ? 8.228 21.136 10.565 1.00 96.31 491 GLY A C 1
ATOM 3825 O O . GLY A 1 491 ? 7.095 21.551 10.805 1.00 96.31 491 GLY A O 1
ATOM 3826 N N . LEU A 1 492 ? 8.464 20.210 9.632 1.00 96.44 492 LEU A N 1
ATOM 3827 C CA . LEU A 1 492 ? 7.413 19.648 8.789 1.00 96.44 492 LEU A CA 1
ATOM 3828 C C . LEU A 1 492 ? 6.417 18.816 9.593 1.00 96.44 492 LEU A C 1
ATOM 3830 O O . LEU A 1 492 ? 5.223 18.944 9.337 1.00 96.44 492 LEU A O 1
ATOM 3834 N N . CYS A 1 493 ? 6.859 18.011 10.568 1.00 97.00 493 CYS A N 1
ATOM 3835 C CA . CYS A 1 493 ? 5.923 17.250 11.401 1.00 97.00 493 CYS A CA 1
ATOM 3836 C C . CYS A 1 493 ? 4.975 18.182 12.164 1.00 97.00 493 CYS A C 1
ATOM 3838 O O . CYS A 1 493 ? 3.765 17.991 12.102 1.00 97.00 493 CYS A O 1
ATOM 3840 N N . LEU A 1 494 ? 5.507 19.228 12.805 1.00 95.88 494 LEU A N 1
ATOM 3841 C CA . LEU A 1 494 ? 4.699 20.183 13.567 1.00 95.88 494 LEU A CA 1
ATOM 3842 C C . LEU A 1 494 ? 3.729 20.970 12.674 1.00 95.88 494 LEU A C 1
ATOM 3844 O O . LEU A 1 494 ? 2.538 21.049 12.979 1.00 95.88 494 LEU A O 1
ATOM 3848 N N . LEU A 1 495 ? 4.211 21.526 11.555 1.00 95.94 495 LEU A N 1
ATOM 3849 C CA . LEU A 1 495 ? 3.364 22.313 10.652 1.00 95.94 495 LEU A CA 1
ATOM 3850 C C . LEU A 1 495 ? 2.287 21.466 9.976 1.00 95.94 495 LEU A C 1
ATOM 3852 O O . LEU A 1 495 ? 1.141 21.900 9.874 1.00 95.94 495 LEU A O 1
ATOM 3856 N N . LEU A 1 496 ? 2.635 20.265 9.507 1.00 95.56 496 LEU A N 1
ATOM 3857 C CA . LEU A 1 496 ? 1.668 19.383 8.864 1.00 95.56 496 LEU A CA 1
ATOM 3858 C C . LEU A 1 496 ? 0.618 18.899 9.864 1.00 95.56 496 LEU A C 1
ATOM 3860 O O . LEU A 1 496 ? -0.552 18.860 9.493 1.00 95.56 496 LEU A O 1
ATOM 3864 N N . THR A 1 497 ? 0.979 18.587 11.117 1.00 95.81 497 THR A N 1
ATOM 3865 C CA . THR A 1 497 ? -0.017 18.263 12.152 1.00 95.81 497 THR A CA 1
ATOM 3866 C C . THR A 1 497 ? -0.947 19.452 12.394 1.00 95.81 497 THR A C 1
ATOM 3868 O O . THR A 1 497 ? -2.168 19.290 12.352 1.00 95.81 497 THR A O 1
ATOM 3871 N N . ASP A 1 498 ? -0.404 20.657 12.581 1.00 94.19 498 ASP A N 1
ATOM 3872 C CA . ASP A 1 498 ? -1.213 21.853 12.827 1.00 94.19 498 ASP A CA 1
ATOM 3873 C C . ASP A 1 498 ? -2.176 22.152 11.668 1.00 94.19 498 ASP A C 1
ATOM 3875 O O . ASP A 1 498 ? -3.354 22.418 11.901 1.00 94.19 498 ASP A O 1
ATOM 3879 N N . LEU A 1 499 ? -1.709 22.054 10.418 1.00 93.25 499 LEU A N 1
ATOM 3880 C CA . LEU A 1 499 ? -2.539 22.233 9.221 1.00 93.25 499 LEU A CA 1
ATOM 3881 C C . LEU A 1 499 ? -3.611 21.143 9.102 1.00 93.25 499 LEU A C 1
ATOM 3883 O O . LEU A 1 499 ? -4.772 21.429 8.809 1.00 93.25 499 LEU A O 1
ATOM 3887 N N . ALA A 1 500 ? -3.241 19.887 9.352 1.00 90.75 500 ALA A N 1
ATOM 3888 C CA . ALA A 1 500 ? -4.129 18.741 9.212 1.00 90.75 500 ALA A CA 1
ATOM 3889 C C . ALA A 1 500 ? -5.290 18.777 10.228 1.00 90.75 500 ALA A C 1
ATOM 3891 O O . ALA A 1 500 ? -6.405 18.337 9.918 1.00 90.75 500 ALA A O 1
ATOM 3892 N N . PHE A 1 501 ? -5.052 19.337 11.417 1.00 91.00 501 PHE A N 1
ATOM 3893 C CA . PHE A 1 501 ? -6.035 19.446 12.497 1.00 91.00 501 PHE A CA 1
ATOM 3894 C C . PHE A 1 501 ? -6.579 20.868 12.722 1.00 91.00 501 PHE A C 1
ATOM 3896 O O . PHE A 1 501 ? -7.398 21.061 13.625 1.00 91.00 501 PHE A O 1
ATOM 3903 N N . LEU A 1 502 ? -6.228 21.836 11.864 1.00 89.31 502 LEU A N 1
ATOM 3904 C CA . LEU A 1 502 ? -6.600 23.252 11.997 1.00 89.31 502 LEU A CA 1
ATOM 3905 C C . LEU A 1 502 ? -8.106 23.460 12.214 1.00 89.31 502 LEU A C 1
ATOM 3907 O O . LEU A 1 502 ? -8.513 24.154 13.142 1.00 89.31 502 LEU A O 1
ATOM 3911 N N . PHE A 1 503 ? -8.921 22.794 11.394 1.00 85.50 503 PHE A N 1
ATOM 3912 C CA . PHE A 1 503 ? -10.387 22.874 11.425 1.00 85.50 503 PHE A CA 1
ATOM 3913 C C . PHE A 1 503 ? -11.050 21.714 12.186 1.00 85.50 503 PHE A C 1
ATOM 3915 O O . PHE A 1 503 ? -12.269 21.565 12.166 1.00 85.50 503 PHE A O 1
ATOM 3922 N N . THR A 1 504 ? -10.272 20.848 12.843 1.00 84.44 504 THR A N 1
ATOM 3923 C CA . THR A 1 504 ? -10.836 19.694 13.558 1.00 84.44 504 THR A CA 1
ATOM 3924 C C . THR A 1 504 ? -11.336 20.125 14.934 1.00 84.44 504 THR A C 1
ATOM 3926 O O . THR A 1 504 ? -10.540 20.479 15.804 1.00 84.44 504 THR A O 1
ATOM 3929 N N . ARG A 1 505 ? -12.656 20.046 15.143 1.00 81.69 505 ARG A N 1
ATOM 3930 C CA . ARG A 1 505 ? -13.327 20.386 16.415 1.00 81.69 505 ARG A CA 1
ATOM 3931 C C . ARG A 1 505 ? -13.824 19.181 17.205 1.00 81.69 505 ARG A C 1
ATOM 3933 O O . ARG A 1 505 ? -14.593 19.319 18.146 1.00 81.69 505 ARG A O 1
ATOM 3940 N N . SER A 1 506 ? -13.436 17.984 16.796 1.00 81.56 506 SER A N 1
ATOM 3941 C CA . SER A 1 506 ? -14.059 16.757 17.263 1.00 81.56 506 SER A CA 1
ATOM 3942 C C . SER A 1 506 ? -13.072 15.783 17.851 1.00 81.56 506 SER A C 1
ATOM 3944 O O . SER A 1 506 ? -11.976 15.611 17.314 1.00 81.56 506 SER A O 1
ATOM 3946 N N . LEU A 1 507 ? -13.514 15.061 18.876 1.00 84.12 507 LEU A N 1
ATOM 3947 C CA . LEU A 1 507 ? -12.742 13.963 19.431 1.00 84.12 507 LEU A CA 1
ATOM 3948 C C . LEU A 1 507 ? -12.615 12.814 18.421 1.00 84.12 507 LEU A C 1
ATOM 3950 O O . LEU A 1 507 ? -13.574 12.524 17.688 1.00 84.12 507 LEU A O 1
ATOM 3954 N N . PRO A 1 508 ? -11.457 12.137 18.389 1.00 84.81 508 PRO A N 1
ATOM 3955 C CA . PRO A 1 508 ? -11.222 11.041 17.463 1.00 84.81 508 PRO A CA 1
ATOM 3956 C C . PRO A 1 508 ? -12.271 9.939 17.655 1.00 84.81 508 PRO A C 1
ATOM 3958 O O . PRO A 1 508 ? -12.714 9.670 18.769 1.00 84.81 508 PRO A O 1
ATOM 3961 N N . PHE A 1 509 ? -12.682 9.305 16.558 1.00 83.25 509 PHE A N 1
ATOM 3962 C CA . PHE A 1 509 ? -13.652 8.199 16.509 1.00 83.25 509 PHE A CA 1
ATOM 3963 C C . PHE A 1 509 ? -15.120 8.508 16.857 1.00 83.25 509 PHE A C 1
ATOM 3965 O O . PHE A 1 509 ? -15.964 7.622 16.706 1.00 83.25 509 PHE A O 1
ATOM 3972 N N . THR A 1 510 ? -15.452 9.730 17.286 1.00 76.94 510 THR A N 1
ATOM 3973 C CA . THR A 1 510 ? -16.787 10.072 17.829 1.00 76.94 510 THR A CA 1
ATOM 3974 C C . THR A 1 510 ? -17.781 10.661 16.820 1.00 76.94 510 THR A C 1
ATOM 3976 O O . THR A 1 510 ? -18.944 10.881 17.160 1.00 76.94 510 THR A O 1
ATOM 3979 N N . ILE A 1 511 ? -17.377 10.941 15.579 1.00 69.38 511 ILE A N 1
ATOM 3980 C CA . ILE A 1 511 ? -18.280 11.494 14.556 1.00 69.38 511 ILE A CA 1
ATOM 3981 C C . ILE A 1 511 ? -18.639 10.433 13.522 1.00 69.38 511 ILE A C 1
ATOM 3983 O O . ILE A 1 511 ? -17.756 9.788 12.965 1.00 69.38 511 ILE A O 1
ATOM 3987 N N . ALA A 1 512 ? -19.938 10.304 13.229 1.00 63.97 512 ALA A N 1
ATOM 3988 C CA . ALA A 1 512 ? -20.431 9.638 12.029 1.00 63.97 512 ALA A CA 1
ATOM 3989 C C . ALA A 1 512 ? -19.974 10.408 10.780 1.00 63.97 512 ALA A C 1
ATOM 3991 O O . ALA A 1 512 ? -20.353 11.559 10.565 1.00 63.97 512 ALA A O 1
ATOM 3992 N N . ARG A 1 513 ? -19.130 9.786 9.954 1.00 60.00 513 ARG A N 1
ATOM 3993 C CA . ARG A 1 513 ? -18.622 10.425 8.738 1.00 60.00 513 ARG A CA 1
ATOM 3994 C C . ARG A 1 513 ? -19.766 10.563 7.729 1.00 60.00 513 ARG A C 1
ATOM 3996 O O . ARG A 1 513 ? -20.089 9.601 7.040 1.00 60.00 513 ARG A O 1
ATOM 4003 N N . LYS A 1 514 ? -20.341 11.762 7.612 1.00 54.59 514 LYS A N 1
ATOM 4004 C CA . LYS A 1 514 ? -21.236 12.127 6.508 1.00 54.59 514 LYS A CA 1
ATOM 4005 C C . LYS A 1 514 ? -20.362 12.426 5.290 1.00 54.59 514 LYS A C 1
ATOM 4007 O O . LYS A 1 514 ? -19.942 13.560 5.096 1.00 54.59 514 LYS A O 1
ATOM 4012 N N . ARG A 1 515 ? -19.991 11.395 4.524 1.00 51.84 515 ARG A N 1
ATOM 4013 C CA . ARG A 1 515 ? -19.151 11.593 3.337 1.00 51.84 515 ARG A CA 1
ATOM 4014 C C . ARG A 1 515 ? -20.007 12.210 2.238 1.00 51.84 515 ARG A C 1
ATOM 4016 O O . ARG A 1 515 ? -20.862 11.546 1.668 1.00 51.84 515 ARG A O 1
ATOM 4023 N N . SER A 1 516 ? -19.777 13.484 1.952 1.00 51.50 516 SER A N 1
ATOM 4024 C CA . SER A 1 516 ? -20.357 14.135 0.781 1.00 51.50 516 SER A CA 1
ATOM 4025 C C . SER A 1 516 ? -19.596 13.691 -0.468 1.00 51.50 516 SER A C 1
ATOM 4027 O O . SER A 1 516 ? -18.365 13.707 -0.485 1.00 51.50 516 SER A O 1
ATOM 4029 N N . THR A 1 517 ? -20.300 13.351 -1.550 1.00 52.62 517 THR A N 1
ATOM 4030 C CA . THR A 1 517 ? -19.701 13.071 -2.871 1.00 52.62 517 THR A CA 1
ATOM 4031 C C . THR A 1 517 ? -18.777 14.210 -3.341 1.00 52.62 517 THR A C 1
ATOM 4033 O O . THR A 1 517 ? -17.838 13.975 -4.099 1.00 52.62 517 THR A O 1
ATOM 4036 N N . ARG A 1 518 ? -18.971 15.438 -2.827 1.00 52.44 518 ARG A N 1
ATOM 4037 C CA . ARG A 1 518 ? -18.126 16.614 -3.106 1.00 52.44 518 ARG A CA 1
ATOM 4038 C C . ARG A 1 518 ? -16.713 16.540 -2.507 1.00 52.44 518 ARG A C 1
ATOM 4040 O O . ARG A 1 518 ? -15.858 17.321 -2.905 1.00 52.44 518 ARG A O 1
ATOM 4047 N N . GLU A 1 519 ? -16.431 15.613 -1.591 1.00 65.06 519 GLU A N 1
ATOM 4048 C CA . GLU A 1 519 ? -15.104 15.489 -0.965 1.00 65.06 519 GLU A CA 1
ATOM 4049 C C . GLU A 1 519 ? -14.078 14.750 -1.837 1.00 65.06 519 GLU A C 1
ATOM 4051 O O . GLU A 1 519 ? -12.872 14.900 -1.629 1.00 65.06 519 GLU A O 1
ATOM 4056 N N . LEU A 1 520 ? -14.519 13.954 -2.820 1.00 67.19 520 LEU A N 1
ATOM 4057 C CA . LEU A 1 520 ? -13.624 13.173 -3.685 1.00 67.19 520 LEU A CA 1
ATOM 4058 C C . LEU A 1 520 ? -12.695 14.058 -4.536 1.00 67.19 520 LEU A C 1
ATOM 4060 O O . LEU A 1 520 ? -11.484 13.853 -4.455 1.00 67.19 520 LEU A O 1
ATOM 4064 N N . PRO A 1 521 ? -13.190 15.072 -5.276 1.00 75.25 521 PRO A N 1
ATOM 4065 C CA . PRO A 1 521 ? -12.327 15.977 -6.037 1.00 75.25 521 PRO A CA 1
ATOM 4066 C C . PRO A 1 521 ? -11.316 16.721 -5.160 1.00 75.25 521 PRO A C 1
ATOM 4068 O O . PRO A 1 521 ? -10.149 16.822 -5.520 1.00 75.25 521 PRO A O 1
ATOM 4071 N N . ILE A 1 522 ? -11.732 17.181 -3.976 1.00 79.38 522 ILE A N 1
ATOM 4072 C CA . ILE A 1 522 ? -10.848 17.877 -3.026 1.00 79.38 522 ILE A CA 1
ATOM 4073 C C . ILE A 1 522 ? -9.732 16.940 -2.554 1.00 79.38 522 ILE A C 1
ATOM 4075 O O . ILE A 1 522 ? -8.564 17.322 -2.524 1.00 79.38 522 ILE A O 1
ATOM 4079 N N . THR A 1 523 ? -10.086 15.692 -2.242 1.00 78.25 523 THR A N 1
ATOM 4080 C CA . THR A 1 523 ? -9.122 14.652 -1.868 1.00 78.25 523 THR A CA 1
ATOM 4081 C C . THR A 1 523 ? -8.132 14.402 -3.012 1.00 78.25 523 THR A C 1
ATOM 4083 O O . THR A 1 523 ? -6.928 14.357 -2.778 1.00 78.25 523 THR A O 1
ATOM 4086 N N . LEU A 1 524 ? -8.608 14.300 -4.258 1.00 77.88 524 LEU A N 1
ATOM 4087 C CA . LEU A 1 524 ? -7.740 14.130 -5.428 1.00 77.88 524 LEU A CA 1
ATOM 4088 C C . LEU A 1 524 ? -6.778 15.312 -5.598 1.00 77.88 524 LEU A C 1
ATOM 4090 O O . LEU A 1 524 ? -5.580 15.092 -5.730 1.00 77.88 524 LEU A O 1
ATOM 4094 N N . VAL A 1 525 ? -7.261 16.553 -5.513 1.00 84.62 525 VAL A N 1
ATOM 4095 C CA . VAL A 1 525 ? -6.403 17.750 -5.581 1.00 84.62 525 VAL A CA 1
ATOM 4096 C C . VAL A 1 525 ? -5.354 17.738 -4.465 1.00 84.62 525 VAL A C 1
ATOM 4098 O O . VAL A 1 525 ? -4.184 18.028 -4.711 1.00 84.62 525 VAL A O 1
ATOM 4101 N N . GLN A 1 526 ? -5.730 17.340 -3.248 1.00 83.94 526 GLN A N 1
ATOM 4102 C CA . GLN A 1 526 ? -4.800 17.269 -2.124 1.00 83.94 526 GLN A CA 1
ATOM 4103 C C . GLN A 1 526 ? -3.642 16.288 -2.375 1.00 83.94 526 GLN A C 1
ATOM 4105 O O . GLN A 1 526 ? -2.487 16.643 -2.143 1.00 83.94 526 GLN A O 1
ATOM 4110 N N . TYR A 1 527 ? -3.925 15.074 -2.854 1.00 86.12 527 TYR A N 1
ATOM 4111 C CA . TYR A 1 527 ? -2.892 14.045 -3.028 1.00 86.12 527 TYR A CA 1
ATOM 4112 C C . TYR A 1 527 ? -2.165 14.107 -4.381 1.00 86.12 527 TYR A C 1
ATOM 4114 O O . TYR A 1 527 ? -0.994 13.747 -4.436 1.00 86.12 527 TYR A O 1
ATOM 4122 N N . PHE A 1 528 ? -2.807 14.571 -5.458 1.00 83.81 528 PHE A N 1
ATOM 4123 C CA . PHE A 1 528 ? -2.195 14.623 -6.795 1.00 83.81 528 PHE A CA 1
ATOM 4124 C C . PHE A 1 528 ? -1.590 15.984 -7.154 1.00 83.81 528 PHE A C 1
ATOM 4126 O O . PHE A 1 528 ? -0.721 16.036 -8.017 1.00 83.81 528 PHE A O 1
ATOM 4133 N N . VAL A 1 529 ? -2.017 17.077 -6.510 1.00 88.12 529 VAL A N 1
ATOM 4134 C CA . VAL A 1 529 ? -1.528 18.432 -6.823 1.00 88.12 529 VAL A CA 1
ATOM 4135 C C . VAL A 1 529 ? -0.770 19.032 -5.645 1.00 88.12 529 VAL A C 1
ATOM 4137 O O . VAL A 1 529 ? 0.405 19.368 -5.780 1.00 88.12 529 VAL A O 1
ATOM 4140 N N . LEU A 1 530 ? -1.407 19.135 -4.472 1.00 89.06 530 LEU A N 1
ATOM 4141 C CA . LEU A 1 530 ? -0.790 19.800 -3.318 1.00 89.06 530 LEU A CA 1
ATOM 4142 C C . LEU A 1 530 ? 0.401 19.013 -2.767 1.00 89.06 530 LEU A C 1
ATOM 4144 O O . LEU A 1 530 ? 1.425 19.614 -2.460 1.00 89.06 530 LEU A O 1
ATOM 4148 N N . PHE A 1 531 ? 0.288 17.688 -2.665 1.00 91.94 531 PHE A N 1
ATOM 4149 C CA . PHE A 1 531 ? 1.370 16.839 -2.165 1.00 91.94 531 PHE A CA 1
ATOM 4150 C C . PHE A 1 531 ? 2.645 16.907 -3.029 1.00 91.94 531 PHE A C 1
ATOM 4152 O O . PHE A 1 531 ? 3.693 17.242 -2.471 1.00 91.94 531 PHE A O 1
ATOM 4159 N N . PRO A 1 532 ? 2.607 16.676 -4.360 1.00 90.38 532 PRO A N 1
ATOM 4160 C CA . PRO A 1 532 ? 3.815 16.776 -5.176 1.00 90.38 532 PRO A CA 1
ATOM 4161 C C . PRO A 1 532 ? 4.403 18.187 -5.165 1.00 90.38 532 PRO A C 1
ATOM 4163 O O . PRO A 1 532 ? 5.614 18.341 -5.024 1.00 90.38 532 PRO A O 1
ATOM 4166 N N . PHE A 1 533 ? 3.556 19.221 -5.235 1.00 92.69 533 PHE A N 1
ATOM 4167 C CA . PHE A 1 533 ? 4.001 20.612 -5.154 1.00 92.69 533 PHE A CA 1
ATOM 4168 C C . PHE A 1 533 ? 4.716 20.914 -3.829 1.00 92.69 533 PHE A C 1
ATOM 4170 O O . PHE A 1 533 ? 5.791 21.512 -3.829 1.00 92.69 533 PHE A O 1
ATOM 4177 N N . PHE A 1 534 ? 4.155 20.458 -2.707 1.00 93.25 534 PHE A N 1
ATOM 4178 C CA . PHE A 1 534 ? 4.762 20.584 -1.384 1.00 93.25 534 PHE A CA 1
ATOM 4179 C C . PHE A 1 534 ? 6.135 19.905 -1.325 1.00 93.25 534 PHE A C 1
ATOM 4181 O O . PHE A 1 534 ? 7.108 20.542 -0.925 1.00 93.25 534 PHE A O 1
ATOM 4188 N N . CYS A 1 535 ? 6.239 18.648 -1.765 1.00 92.81 535 CYS A N 1
ATOM 4189 C CA . CYS A 1 535 ? 7.508 17.922 -1.771 1.00 92.81 535 CYS A CA 1
ATOM 4190 C C . CYS A 1 535 ? 8.564 18.623 -2.631 1.00 92.81 535 CYS A C 1
ATOM 4192 O O . CYS A 1 535 ? 9.684 18.820 -2.166 1.00 92.81 535 CYS A O 1
ATOM 4194 N N . LEU A 1 536 ? 8.202 19.051 -3.846 1.00 91.75 536 LEU A N 1
ATOM 4195 C CA . LEU A 1 536 ? 9.112 19.774 -4.737 1.00 91.75 536 LEU A CA 1
ATOM 4196 C C . LEU A 1 536 ? 9.609 21.073 -4.101 1.00 91.75 536 LEU A C 1
ATOM 4198 O O . LEU A 1 536 ? 10.804 21.346 -4.138 1.00 91.75 536 LEU A O 1
ATOM 4202 N N . LYS A 1 537 ? 8.721 21.842 -3.461 1.00 93.81 537 LYS A N 1
ATOM 4203 C CA . LYS A 1 537 ? 9.098 23.099 -2.805 1.00 93.81 537 LYS A CA 1
ATOM 4204 C C . LYS A 1 537 ? 10.005 22.895 -1.599 1.00 93.81 537 LYS A C 1
ATOM 4206 O O . LYS A 1 537 ? 10.912 23.697 -1.400 1.00 93.81 537 LYS A O 1
ATOM 4211 N N . VAL A 1 538 ? 9.799 21.848 -0.804 1.00 93.31 538 VAL A N 1
ATOM 4212 C CA . VAL A 1 538 ? 10.717 21.530 0.302 1.00 93.31 538 VAL A CA 1
ATOM 4213 C C . VAL A 1 538 ? 12.104 21.183 -0.244 1.00 93.31 538 VAL A C 1
ATOM 4215 O O . VAL A 1 538 ? 13.088 21.771 0.197 1.00 93.31 538 VAL A O 1
ATOM 4218 N N . VAL A 1 539 ? 12.168 20.297 -1.242 1.00 92.25 539 VAL A N 1
ATOM 4219 C CA . VAL A 1 539 ? 13.435 19.838 -1.836 1.00 92.25 539 VAL A CA 1
ATOM 4220 C C . VAL A 1 539 ? 14.187 20.978 -2.531 1.00 92.25 539 VAL A C 1
ATOM 4222 O O . VAL A 1 539 ? 15.403 21.069 -2.406 1.00 92.25 539 VAL A O 1
ATOM 4225 N N . GLU A 1 540 ? 13.485 21.883 -3.217 1.00 92.94 540 GLU A N 1
ATOM 4226 C CA . GLU A 1 540 ? 14.078 23.048 -3.896 1.00 92.94 540 GLU A CA 1
ATOM 4227 C C . GLU A 1 540 ? 14.788 24.006 -2.922 1.00 92.94 540 GLU A C 1
ATOM 4229 O O . GLU A 1 540 ? 15.814 24.590 -3.263 1.00 92.94 540 GLU A O 1
ATOM 4234 N N . ASN A 1 541 ? 14.277 24.148 -1.694 1.00 92.31 541 ASN A N 1
ATOM 4235 C CA . ASN A 1 541 ? 14.857 25.037 -0.682 1.00 92.31 541 ASN A CA 1
ATOM 4236 C C . ASN A 1 541 ? 15.986 24.385 0.129 1.00 92.31 541 ASN A C 1
ATOM 4238 O O . ASN A 1 541 ? 16.743 25.078 0.807 1.00 92.31 541 ASN A O 1
ATOM 4242 N N . GLU A 1 542 ? 16.126 23.064 0.078 1.00 91.12 542 GLU A N 1
ATOM 4243 C CA . GLU A 1 542 ? 17.077 22.321 0.904 1.00 91.12 542 GLU A CA 1
ATOM 4244 C C . GLU A 1 542 ? 18.553 22.689 0.657 1.00 91.12 542 GLU A C 1
ATOM 4246 O O . GLU A 1 542 ? 19.261 22.940 1.636 1.00 91.12 542 GLU A O 1
ATOM 4251 N N . PRO A 1 543 ? 19.025 22.858 -0.598 1.00 90.56 543 PRO A N 1
ATOM 4252 C CA . PRO A 1 543 ? 20.387 23.328 -0.856 1.00 90.56 543 PRO A CA 1
ATOM 4253 C C . PRO A 1 543 ? 20.670 24.713 -0.255 1.00 90.56 543 PRO A C 1
ATOM 4255 O O . PRO A 1 543 ? 21.785 24.989 0.184 1.00 90.56 543 PRO A O 1
ATOM 4258 N N . TRP A 1 544 ? 19.662 25.591 -0.193 1.00 92.75 544 TRP A N 1
ATOM 4259 C CA . TRP A 1 544 ? 19.800 26.908 0.434 1.00 92.75 544 TRP A CA 1
ATOM 4260 C C . TRP A 1 544 ? 19.955 26.794 1.957 1.00 92.75 544 TRP A C 1
ATOM 4262 O O . TRP A 1 544 ? 20.782 27.501 2.538 1.00 92.75 544 TRP A O 1
ATOM 4272 N N . ILE A 1 545 ? 19.219 25.877 2.595 1.00 91.31 545 ILE A N 1
ATOM 4273 C CA . ILE A 1 545 ? 19.321 25.595 4.038 1.00 91.31 545 ILE A CA 1
ATOM 4274 C C . ILE A 1 545 ? 20.719 25.063 4.382 1.00 91.31 545 ILE A C 1
ATOM 4276 O O . ILE A 1 545 ? 21.313 25.477 5.378 1.00 91.31 545 ILE A O 1
ATOM 4280 N N . GLU A 1 546 ? 21.259 24.183 3.539 1.00 90.62 546 GLU A N 1
ATOM 4281 C CA . GLU A 1 546 ? 22.579 23.570 3.719 1.00 90.62 546 GLU A CA 1
ATOM 4282 C C . GLU A 1 546 ? 23.749 24.513 3.419 1.00 90.62 546 GLU A C 1
ATOM 4284 O O . GLU A 1 546 ? 24.873 24.233 3.828 1.00 90.62 546 GLU A O 1
ATOM 4289 N N . ALA A 1 547 ? 23.516 25.644 2.749 1.00 90.69 547 ALA A N 1
ATOM 4290 C CA . ALA A 1 547 ? 24.588 26.563 2.368 1.00 90.69 547 ALA A CA 1
ATOM 4291 C C . ALA A 1 547 ? 25.236 27.287 3.564 1.00 90.69 547 ALA A C 1
ATOM 4293 O O . ALA A 1 547 ? 26.390 27.706 3.482 1.00 90.69 547 ALA A O 1
ATOM 4294 N N . SER A 1 548 ? 24.511 27.484 4.673 1.00 92.88 548 SER A N 1
ATOM 4295 C CA . SER A 1 548 ? 25.034 28.200 5.843 1.00 92.88 548 SER A CA 1
ATOM 4296 C C . SER A 1 548 ? 24.283 27.849 7.134 1.00 92.88 548 SER A C 1
ATOM 4298 O O . SER A 1 548 ? 23.051 27.790 7.122 1.00 92.88 548 SER A O 1
ATOM 4300 N N . PRO A 1 549 ? 24.968 27.754 8.294 1.00 93.50 549 PRO A N 1
ATOM 4301 C CA . PRO A 1 549 ? 24.312 27.643 9.601 1.00 93.50 549 PRO A CA 1
ATOM 4302 C C . PRO A 1 549 ? 23.312 28.776 9.886 1.00 93.50 549 PRO A C 1
ATOM 4304 O O . PRO A 1 549 ? 22.329 28.582 10.599 1.00 93.50 549 PRO A O 1
ATOM 4307 N N . VAL A 1 550 ? 23.523 29.960 9.298 1.00 94.75 550 VAL A N 1
ATOM 4308 C CA . VAL A 1 550 ? 22.593 31.091 9.418 1.00 94.75 550 VAL A CA 1
ATOM 4309 C C . VAL A 1 550 ? 21.276 30.801 8.692 1.00 94.75 550 VAL A C 1
ATOM 4311 O O . VAL A 1 550 ? 20.212 31.163 9.191 1.00 94.75 550 VAL A O 1
ATOM 4314 N N . HIS A 1 551 ? 21.315 30.133 7.536 1.00 94.12 551 HIS A N 1
ATOM 4315 C CA . HIS A 1 551 ? 20.106 29.728 6.809 1.00 94.12 551 HIS A CA 1
ATOM 4316 C C . HIS A 1 551 ? 19.342 28.637 7.560 1.00 94.12 551 HIS A C 1
ATOM 4318 O O . HIS A 1 551 ? 18.115 28.707 7.662 1.00 94.12 551 HIS A O 1
ATOM 4324 N N . LEU A 1 552 ? 20.058 27.692 8.175 1.00 94.38 552 LEU A N 1
ATOM 4325 C CA . LEU A 1 552 ? 19.470 26.702 9.074 1.00 94.38 552 LEU A CA 1
ATOM 4326 C C . LEU A 1 552 ? 18.739 27.370 10.251 1.00 94.38 552 LEU A C 1
ATOM 4328 O O . LEU A 1 552 ? 17.578 27.057 10.513 1.00 94.38 552 LEU A O 1
ATOM 4332 N N . LEU A 1 553 ? 19.376 28.342 10.914 1.00 95.44 553 LEU A N 1
ATOM 4333 C CA . LEU A 1 553 ? 18.755 29.087 12.012 1.00 95.44 553 LEU A CA 1
ATOM 4334 C C . LEU A 1 553 ? 17.523 29.876 11.543 1.00 95.44 553 LEU A C 1
ATOM 4336 O O . LEU A 1 553 ? 16.479 29.815 12.191 1.00 95.44 553 LEU A O 1
ATOM 4340 N N . LYS A 1 554 ? 17.606 30.566 10.396 1.00 95.25 554 LYS A N 1
ATOM 4341 C CA . LYS A 1 554 ? 16.458 31.264 9.785 1.00 95.25 554 LYS A CA 1
ATOM 4342 C C . LYS A 1 554 ? 15.294 30.308 9.520 1.00 95.25 554 LYS A C 1
ATOM 4344 O O . LYS A 1 554 ? 14.151 30.656 9.796 1.00 95.25 554 LYS A O 1
ATOM 4349 N N . THR A 1 555 ? 15.584 29.101 9.042 1.00 95.19 555 THR A N 1
ATOM 4350 C CA . THR A 1 555 ? 14.578 28.066 8.767 1.00 95.19 555 THR A CA 1
ATOM 4351 C C . THR A 1 555 ? 13.932 27.549 10.052 1.00 95.19 555 THR A C 1
ATOM 4353 O O . THR A 1 555 ? 12.711 27.437 10.128 1.00 95.19 555 THR A O 1
ATOM 4356 N N . ALA A 1 556 ? 14.724 27.298 11.098 1.00 95.56 556 ALA A N 1
ATOM 4357 C CA . ALA A 1 556 ? 14.205 26.892 12.403 1.00 95.56 556 ALA A CA 1
ATOM 4358 C C . ALA A 1 556 ? 13.306 27.977 13.027 1.00 95.56 556 ALA A C 1
ATOM 4360 O O . ALA A 1 556 ? 12.226 27.670 13.532 1.00 95.56 556 ALA A O 1
ATOM 4361 N N . ILE A 1 557 ? 13.713 29.250 12.938 1.00 96.44 557 ILE A N 1
ATOM 4362 C CA . ILE A 1 557 ? 12.907 30.394 13.389 1.00 96.44 557 ILE A CA 1
ATOM 4363 C C . ILE A 1 557 ? 11.617 30.496 12.572 1.00 96.44 557 ILE A C 1
ATOM 4365 O O . ILE A 1 557 ? 10.546 30.670 13.150 1.00 96.44 557 ILE A O 1
ATOM 4369 N N . PHE A 1 558 ? 11.690 30.340 11.247 1.00 96.12 558 PHE A N 1
ATOM 4370 C CA . PHE A 1 558 ? 10.512 30.330 10.383 1.00 96.12 558 PHE A CA 1
ATOM 4371 C C . PHE A 1 558 ? 9.516 29.240 10.799 1.00 96.12 558 PHE A C 1
ATOM 4373 O O . PHE A 1 558 ? 8.338 29.542 10.984 1.00 96.12 558 PHE A O 1
ATOM 4380 N N . PHE A 1 559 ? 9.975 28.004 11.029 1.00 96.38 559 PHE A N 1
ATOM 4381 C CA . PHE A 1 559 ? 9.111 26.925 11.513 1.00 96.38 559 PHE A CA 1
ATOM 4382 C C . PHE A 1 559 ? 8.505 27.226 12.886 1.00 96.38 559 PHE A C 1
ATOM 4384 O O . PHE A 1 559 ? 7.317 26.981 13.084 1.00 96.38 559 PHE A O 1
ATOM 4391 N N . ALA A 1 560 ? 9.276 27.794 13.817 1.00 96.06 560 ALA A N 1
ATOM 4392 C CA . ALA A 1 560 ? 8.774 28.167 15.138 1.00 96.06 560 ALA A CA 1
ATOM 4393 C C . ALA A 1 560 ? 7.694 29.260 15.061 1.00 96.06 560 ALA A C 1
ATOM 4395 O O . ALA A 1 560 ? 6.656 29.144 15.716 1.00 96.06 560 ALA A O 1
ATOM 4396 N N . ILE A 1 561 ? 7.904 30.287 14.229 1.00 97.19 561 ILE A N 1
ATOM 4397 C CA . ILE A 1 561 ? 6.923 31.353 13.992 1.00 97.19 561 ILE A CA 1
ATOM 4398 C C . ILE A 1 561 ? 5.675 30.773 13.326 1.00 97.19 561 ILE A C 1
ATOM 4400 O O . ILE A 1 561 ? 4.576 31.008 13.816 1.00 97.19 561 ILE A O 1
ATOM 4404 N N . ALA A 1 562 ? 5.825 29.985 12.259 1.00 96.44 562 ALA A N 1
ATOM 4405 C CA . ALA A 1 562 ? 4.706 29.372 11.548 1.00 96.44 562 ALA A CA 1
ATOM 4406 C C . ALA A 1 562 ? 3.889 28.421 12.446 1.00 96.44 562 ALA A C 1
ATOM 4408 O O . ALA A 1 562 ? 2.662 28.418 12.400 1.00 96.44 562 ALA A O 1
ATOM 4409 N N . HIS A 1 563 ? 4.551 27.656 13.316 1.00 95.69 563 HIS A N 1
ATOM 4410 C CA . HIS A 1 563 ? 3.885 26.823 14.316 1.00 95.69 563 HIS A CA 1
ATOM 4411 C C . HIS A 1 563 ? 3.102 27.684 15.318 1.00 95.69 563 HIS A C 1
ATOM 4413 O O . HIS A 1 563 ? 1.922 27.445 15.572 1.00 95.69 563 HIS A O 1
ATOM 4419 N N . ALA A 1 564 ? 3.721 28.737 15.862 1.00 95.25 564 ALA A N 1
ATOM 4420 C CA . ALA A 1 564 ? 3.060 29.639 16.802 1.00 95.25 564 ALA A CA 1
ATOM 4421 C C . ALA A 1 564 ? 1.859 30.367 16.171 1.00 95.25 564 ALA A C 1
ATOM 4423 O O . ALA A 1 564 ? 0.806 30.475 16.805 1.00 95.25 564 ALA A O 1
ATOM 4424 N N . THR A 1 565 ? 1.980 30.816 14.918 1.00 96.00 565 THR A N 1
ATOM 4425 C CA . THR A 1 565 ? 0.888 31.479 14.197 1.00 96.00 565 THR A CA 1
ATOM 4426 C C . THR A 1 565 ? -0.245 30.514 13.893 1.00 96.00 565 THR A C 1
ATOM 4428 O O . THR A 1 565 ? -1.388 30.862 14.163 1.00 96.00 565 THR A O 1
ATOM 4431 N N . LEU A 1 566 ? 0.021 29.287 13.431 1.00 94.31 566 LEU A N 1
ATOM 4432 C CA . LEU A 1 566 ? -1.029 28.282 13.223 1.00 94.31 566 LEU A CA 1
ATOM 4433 C C . LEU A 1 566 ? -1.743 27.926 14.529 1.00 94.31 566 LEU A C 1
ATOM 4435 O O . LEU A 1 566 ? -2.970 27.807 14.557 1.00 94.31 566 LEU A O 1
ATOM 4439 N N . ARG A 1 567 ? -1.004 27.823 15.639 1.00 91.56 567 ARG A N 1
ATOM 4440 C CA . ARG A 1 567 ? -1.590 27.605 16.969 1.00 91.56 567 ARG A CA 1
ATOM 4441 C C . ARG A 1 567 ? -2.483 28.760 17.406 1.00 91.56 567 ARG A C 1
ATOM 4443 O O . ARG A 1 567 ? -3.527 28.507 18.006 1.00 91.56 567 ARG A O 1
ATOM 4450 N N . TRP A 1 568 ? -2.105 29.994 17.091 1.00 92.25 568 TRP A N 1
ATOM 4451 C CA . TRP A 1 568 ? -2.922 31.177 17.347 1.00 92.25 568 TRP A CA 1
ATOM 4452 C C . TRP A 1 568 ? -4.141 31.263 16.418 1.00 92.25 568 TRP A C 1
ATOM 4454 O O . TRP A 1 568 ? -5.257 31.449 16.886 1.00 92.25 568 TRP A O 1
ATOM 4464 N N . VAL A 1 569 ? -3.987 31.027 15.114 1.00 91.69 569 VAL A N 1
ATOM 4465 C CA . VAL A 1 569 ? -5.120 30.972 14.173 1.00 91.69 569 VAL A CA 1
ATOM 4466 C C . VAL A 1 569 ? -6.124 29.920 14.623 1.00 91.69 569 VAL A C 1
ATOM 4468 O O . VAL A 1 569 ? -7.329 30.154 14.616 1.00 91.69 569 VAL A O 1
ATOM 4471 N N . ARG A 1 570 ? -5.647 28.773 15.099 1.00 89.19 570 ARG A N 1
ATOM 4472 C CA . ARG A 1 570 ? -6.525 27.725 15.599 1.00 89.19 570 ARG A CA 1
ATOM 4473 C C . ARG A 1 570 ? -7.343 28.141 16.819 1.00 89.19 570 ARG A C 1
ATOM 4475 O O . ARG A 1 570 ? -8.510 27.767 16.907 1.00 89.19 570 ARG A O 1
ATOM 4482 N N . THR A 1 571 ? -6.778 28.906 17.756 1.00 87.25 571 THR A N 1
ATOM 4483 C CA . THR A 1 571 ? -7.567 29.404 18.897 1.00 87.25 571 THR A CA 1
ATOM 4484 C C . THR A 1 571 ? -8.669 30.350 18.431 1.00 87.25 571 THR A C 1
ATOM 4486 O O . THR A 1 571 ? -9.756 30.322 18.999 1.00 87.25 571 THR A O 1
ATOM 4489 N N . LEU A 1 572 ? -8.433 31.126 17.370 1.00 88.31 572 LEU A N 1
ATOM 4490 C CA . LEU A 1 572 ? -9.453 31.972 16.746 1.00 88.31 572 LEU A CA 1
ATOM 4491 C C . LEU A 1 572 ? -10.528 31.152 16.022 1.00 88.31 572 LEU A C 1
ATOM 4493 O O . LEU A 1 572 ? -11.717 31.411 16.198 1.00 88.31 572 LEU A O 1
ATOM 4497 N N . VAL A 1 573 ? -10.138 30.127 15.259 1.00 86.06 573 VAL A N 1
ATOM 4498 C CA . VAL A 1 573 ? -11.076 29.218 14.571 1.00 86.06 573 VAL A CA 1
ATOM 4499 C C . VAL A 1 573 ? -11.982 28.500 15.571 1.00 86.06 573 VAL A C 1
ATOM 4501 O O . VAL A 1 573 ? -13.164 28.310 15.307 1.00 86.06 573 VAL A O 1
ATOM 4504 N N . LEU A 1 574 ? -11.462 28.112 16.737 1.00 83.00 574 LEU A N 1
ATOM 4505 C CA . LEU A 1 574 ? -12.266 27.483 17.789 1.00 83.00 574 LEU A CA 1
ATOM 4506 C C . LEU A 1 574 ? -13.214 28.463 18.503 1.00 83.00 574 LEU A C 1
ATOM 4508 O O . LEU A 1 574 ? -14.182 28.011 19.100 1.00 83.00 574 LEU A O 1
ATOM 4512 N N . ARG A 1 575 ? -12.956 29.777 18.446 1.00 82.56 575 ARG A N 1
ATOM 4513 C CA . ARG A 1 575 ? -13.782 30.822 19.083 1.00 82.56 575 ARG A CA 1
ATOM 4514 C C . ARG A 1 575 ? -14.842 31.442 18.165 1.00 82.56 575 ARG A C 1
ATOM 4516 O O . ARG A 1 575 ? -15.757 32.070 18.676 1.00 82.56 575 ARG A O 1
ATOM 4523 N N . SER A 1 576 ? -14.683 31.342 16.845 1.00 76.81 576 SER A N 1
ATOM 4524 C CA . SER A 1 576 ? -15.432 32.145 15.860 1.00 76.81 576 SER A CA 1
ATOM 4525 C C . SER A 1 576 ? -16.742 31.534 15.352 1.00 76.81 576 SER A C 1
ATOM 4527 O O . SER A 1 576 ? -17.511 32.248 14.721 1.00 76.81 576 SER A O 1
ATOM 4529 N N . GLU A 1 577 ? -17.031 30.261 15.617 1.00 60.38 577 GLU A N 1
ATOM 4530 C CA . GLU A 1 577 ? -18.287 29.624 15.191 1.00 60.38 577 GLU A CA 1
ATOM 4531 C C . GLU A 1 577 ? -19.031 29.041 16.392 1.00 60.38 577 GLU A C 1
ATOM 4533 O O . GLU A 1 577 ? -18.507 28.166 17.086 1.00 60.38 577 GLU A O 1
ATOM 4538 N N . GLU A 1 578 ? -20.278 29.477 16.582 1.00 54.44 578 GLU A N 1
ATOM 4539 C CA . GLU A 1 578 ? -21.270 28.728 17.351 1.00 54.44 578 GLU A CA 1
ATOM 4540 C C . GLU A 1 578 ? -21.670 27.485 16.537 1.00 54.44 578 GLU A C 1
ATOM 4542 O O . GLU A 1 578 ? -22.044 27.608 15.367 1.00 54.44 578 GLU A O 1
ATOM 4547 N N . PRO A 1 579 ? -21.540 26.265 17.078 1.00 55.53 579 PRO A N 1
ATOM 4548 C CA . PRO A 1 579 ? -21.825 25.069 16.304 1.00 55.53 579 PRO A CA 1
ATOM 4549 C C . PRO A 1 579 ? -23.328 24.896 16.094 1.00 55.53 579 PRO A C 1
ATOM 4551 O O . PRO A 1 579 ? -24.097 24.853 17.047 1.00 55.53 579 PRO A O 1
ATOM 4554 N N . ALA A 1 580 ? -23.722 24.721 14.833 1.00 49.22 580 ALA A N 1
ATOM 4555 C CA . ALA A 1 580 ? -25.069 24.324 14.454 1.00 49.22 580 ALA A CA 1
ATOM 4556 C C . ALA A 1 580 ? -25.474 22.995 15.128 1.00 49.22 580 ALA A C 1
ATOM 4558 O O . ALA A 1 580 ? -24.778 21.980 15.016 1.00 49.22 580 ALA A O 1
ATOM 4559 N N . ASP A 1 581 ? -26.646 23.002 15.765 1.00 49.16 581 ASP A N 1
ATOM 4560 C CA . ASP A 1 581 ? -27.283 21.903 16.509 1.00 49.16 581 ASP A CA 1
ATOM 4561 C C . ASP A 1 581 ? -27.604 20.631 15.687 1.00 49.16 581 ASP A C 1
ATOM 4563 O O . ASP A 1 581 ? -28.073 19.626 16.229 1.00 49.16 581 ASP A O 1
ATOM 4567 N N . GLU A 1 582 ? -27.321 20.599 14.380 1.00 47.59 582 GLU A N 1
ATOM 4568 C CA . GLU A 1 582 ? -27.677 19.472 13.498 1.00 47.59 582 GLU A CA 1
ATOM 4569 C C . GLU A 1 582 ? -27.005 18.137 13.882 1.00 47.59 582 GLU A C 1
ATOM 4571 O O . GLU A 1 582 ? -27.491 17.057 13.533 1.00 47.59 582 GLU A O 1
ATOM 4576 N N . GLY A 1 583 ? -25.891 18.175 14.622 1.00 47.50 583 GLY A N 1
ATOM 4577 C CA . GLY A 1 583 ? -25.157 16.979 15.045 1.00 47.50 583 GLY A CA 1
ATOM 4578 C C . GLY A 1 583 ? -25.801 16.191 16.194 1.00 47.50 583 GLY A C 1
ATOM 4579 O O . GLY A 1 583 ? -25.464 15.013 16.368 1.00 47.50 583 GLY A O 1
ATOM 4580 N N . ILE A 1 584 ? -26.695 16.811 16.975 1.00 47.66 584 ILE A N 1
ATOM 4581 C CA . ILE A 1 584 ? -27.352 16.183 18.136 1.00 47.66 584 ILE A CA 1
ATOM 4582 C C . ILE A 1 584 ? -28.388 15.154 17.660 1.00 47.66 584 ILE A C 1
ATOM 4584 O O . ILE A 1 584 ? -28.378 14.009 18.114 1.00 47.66 584 ILE A O 1
ATOM 4588 N N . PHE A 1 585 ? -29.198 15.514 16.662 1.00 47.94 585 PHE A N 1
ATOM 4589 C CA . PHE A 1 585 ? -30.257 14.656 16.120 1.00 47.94 585 PHE A CA 1
ATOM 4590 C C . PHE A 1 585 ? -29.715 13.417 15.388 1.00 47.94 585 PHE A C 1
ATOM 4592 O O . PHE A 1 585 ? -30.237 12.314 15.541 1.00 47.94 585 PHE A O 1
ATOM 4599 N N . LEU A 1 586 ? -28.597 13.559 14.665 1.00 49.75 586 LEU A N 1
ATOM 4600 C CA . LEU A 1 586 ? -27.990 12.465 13.893 1.00 49.75 586 LEU A CA 1
ATOM 4601 C C . LEU A 1 586 ? -27.295 11.403 14.767 1.00 49.75 586 LEU A C 1
ATOM 4603 O O . LEU A 1 586 ? -27.223 10.240 14.381 1.00 49.75 586 LEU A O 1
ATOM 4607 N N . GLY A 1 587 ? -26.764 11.790 15.933 1.00 45.44 587 GLY A N 1
ATOM 4608 C CA . GLY A 1 587 ? -26.064 10.879 16.851 1.00 45.44 587 GLY A CA 1
ATOM 4609 C C . GLY A 1 587 ? -26.988 10.082 17.775 1.00 45.44 587 GLY A C 1
ATOM 4610 O O . GLY A 1 587 ? -26.608 9.005 18.228 1.00 45.44 587 GLY A O 1
ATOM 4611 N N . LEU A 1 588 ? -28.193 10.595 18.034 1.00 49.84 588 LEU A N 1
ATOM 4612 C CA . LEU A 1 588 ? -29.205 9.940 18.868 1.00 49.84 588 LEU A CA 1
ATOM 4613 C C . LEU A 1 588 ? -30.120 8.996 18.071 1.00 49.84 588 LEU A C 1
ATOM 4615 O O . LEU A 1 588 ? -30.975 8.347 18.664 1.00 49.84 588 LEU A O 1
ATOM 4619 N N . GLY A 1 589 ? -29.972 8.926 16.742 1.00 46.59 589 GLY A N 1
ATOM 4620 C CA . GLY A 1 589 ? -30.930 8.223 15.879 1.00 46.59 589 GLY A CA 1
ATOM 4621 C C . GLY A 1 589 ? -32.328 8.855 15.902 1.00 46.59 589 GLY A C 1
ATOM 4622 O O . GLY A 1 589 ? -33.286 8.244 15.445 1.00 46.59 589 GLY A O 1
ATOM 4623 N N . LEU A 1 590 ? -32.447 10.075 16.435 1.00 43.16 590 LEU A N 1
ATOM 4624 C CA . LEU A 1 590 ? -33.691 10.823 16.547 1.00 43.16 590 LEU A CA 1
ATOM 4625 C C . LEU A 1 590 ? -33.833 11.713 15.315 1.00 43.16 590 LEU A C 1
ATOM 4627 O O . LEU A 1 590 ? -33.666 12.930 15.371 1.00 43.16 590 LEU A O 1
ATOM 4631 N N . ARG A 1 591 ? -34.139 11.087 14.182 1.00 38.69 591 ARG A N 1
ATOM 4632 C CA . ARG A 1 591 ? -34.952 11.742 13.164 1.00 38.69 591 ARG A CA 1
ATOM 4633 C C . ARG A 1 591 ? -36.118 10.820 12.854 1.00 38.69 591 ARG A C 1
ATOM 4635 O O . ARG A 1 591 ? -35.912 9.665 12.492 1.00 38.69 591 ARG A O 1
ATOM 4642 N N . GLU A 1 592 ? -37.317 11.342 13.081 1.00 39.69 592 GLU A N 1
ATOM 4643 C CA . GLU A 1 592 ? -38.559 10.756 12.598 1.00 39.69 592 GLU A CA 1
ATOM 4644 C C . GLU A 1 592 ? -38.524 10.642 11.065 1.00 39.69 592 GLU A C 1
ATOM 4646 O O . GLU A 1 592 ? -37.962 11.516 10.403 1.00 39.69 592 GLU A O 1
ATOM 4651 N N . GLN A 1 593 ? -39.078 9.515 10.602 1.00 33.25 593 GLN A N 1
ATOM 4652 C CA . GLN A 1 593 ? -39.717 9.190 9.314 1.00 33.25 593 GLN A CA 1
ATOM 4653 C C . GLN A 1 593 ? -39.326 9.974 8.054 1.00 33.25 593 GLN A C 1
ATOM 4655 O O . GLN A 1 593 ? -39.567 11.198 7.978 1.00 33.25 593 GLN A O 1
#

pLDDT: mean 82.92, std 13.96, range [33.25, 97.5]

Sequence (593 aa):
MVNLRRFQQSIQESSQNVQVLSLNVQANMVHAERPRSQFEIMVRHLFDRMLNNEAFGEEAATRMTQLALAIALPGVLVALFLFAAYHQPNHHTRDLWSQTADHMFYVTYAFVIMGMAIVFQWEMLFPDLLDVYVLTSLPIPRLRLLLGRITALAIFLGLVQIETSGLGNIFFPGVADLKTGFFRHVFAHAAGVTMAGLFAATFFIALQGLLVCLPARISAKVSSTVKIASIIALLTVLFLFPLVAHSVEKLLAMQSTAVHWYPPFWFLGIYETVLYGRTALPIFHQLARTGLTVTAALATIGALLYPLAYTRRVRQLIEGAGIQKGSNSFAKLLHHLLHATILRTPRARAIFHFAAQTLARLQRLHLYLAMYAGAGLAFVLSGLTLFQTDGDRLHVVVSPNGVRIAIPVLAFWIIAGLRTALQSPLGTKGSWIFRVIGGQPAQEELRATELLVDVISLTLTLAAVLILHFIAPPEMRTPLAAAAQVVLAIGLCLLLTDLAFLFTRSLPFTIARKRSTRELPITLVQYFVLFPFFCLKVVENEPWIEASPVHLLKTAIFFAIAHATLRWVRTLVLRSEEPADEGIFLGLGLREQ

Radius of gyration: 28.84 Å; chains: 1; bounding box: 92×63×78 Å

Organism: NCBI:txid2479048